Protein AF-A0A9C8TXJ1-F1 (afdb_monomer)

Secondary structure (DSSP, 8-state):
------------------------SSPPP---TTSSPPPHHHHHHHHHHHHHHHHH-S-HHHHHHHHHHHHHHHTS---HHHHHHHHHHHHHHHHHHHTTPPSSTTHHHHHHHHHHHHHT---GGGHHHHHHHTT-SSHHHHHHHHHHHHHHHHHHHHT-HHHHHHHHHHHHHHHHH---HHHHHHHHHHH------TTTS-HHHHHHHHHHHHHHHHHHHHHHHHHHHTT-HHHHHHHHHHHHHHHHHHGGGTTSGGGTHHHHHHHHHHHHHHHHHHHHSPTTSHHHHHHHHHHHHHHHHHHHHH-----HHHHHHH-TT--HHHHHHHHHHHHHHHHHHTGGGTPPPP----------PPS--PPPPPP---

Nearest PDB structures (foldseek):
  7q2y-assembly1_D  TM=3.704E-01  e=3.313E-01  Saccharomyces cerevisiae S288C
  6sb2-assembly1_B  TM=3.592E-01  e=6.735E-01  Homo sapiens
  6w2v-assembly2_B  TM=2.792E-01  e=7.633E-01  synthetic construct
  6igx-assembly1_B  TM=1.821E-01  e=5.943E-01  Homo sapiens
  8utm-assembly1_E  TM=2.054E-01  e=5.897E+00  synthetic construct

Mean predicted aligned error: 8.97 Å

Structure (mmCIF, N/CA/C/O backbone):
data_AF-A0A9C8TXJ1-F1
#
_entry.id   AF-A0A9C8TXJ1-F1
#
loop_
_atom_site.group_PDB
_atom_site.id
_atom_site.type_symbol
_atom_site.label_atom_id
_atom_site.label_alt_id
_atom_site.label_comp_id
_atom_site.label_asym_id
_atom_site.label_entity_id
_atom_site.label_seq_id
_atom_site.pdbx_PDB_ins_code
_atom_site.Cartn_x
_atom_site.Cartn_y
_atom_site.Cartn_z
_atom_site.occupancy
_atom_site.B_iso_or_equiv
_atom_site.auth_seq_id
_atom_site.auth_comp_id
_atom_site.auth_asym_id
_atom_site.auth_atom_id
_atom_site.pdbx_PDB_model_num
ATOM 1 N N . MET A 1 1 ? 34.617 59.957 -58.286 1.00 38.59 1 MET A N 1
ATOM 2 C CA . MET A 1 1 ? 34.191 58.836 -59.154 1.00 38.59 1 MET A CA 1
ATOM 3 C C . MET A 1 1 ? 34.442 57.534 -58.404 1.00 38.59 1 MET A C 1
ATOM 5 O O . MET A 1 1 ? 35.582 57.296 -58.053 1.00 38.59 1 MET A O 1
ATOM 9 N N . ALA A 1 2 ? 33.367 56.845 -57.990 1.00 40.44 2 ALA A N 1
ATOM 10 C CA . ALA A 1 2 ? 33.041 55.450 -58.362 1.00 40.44 2 ALA A CA 1
ATOM 11 C C . ALA A 1 2 ? 33.911 54.383 -57.648 1.00 40.44 2 ALA A C 1
ATOM 13 O O . ALA A 1 2 ? 35.120 54.427 -57.767 1.00 40.44 2 ALA A O 1
ATOM 14 N N . ARG A 1 3 ? 33.422 53.376 -56.912 1.00 33.91 3 ARG A N 1
ATOM 15 C CA . ARG A 1 3 ? 32.093 52.791 -56.652 1.00 33.91 3 ARG A CA 1
ATOM 16 C C . ARG A 1 3 ? 32.138 52.124 -55.267 1.00 33.91 3 ARG A C 1
ATOM 18 O O . ARG A 1 3 ? 33.141 51.511 -54.917 1.00 33.91 3 ARG A O 1
ATOM 25 N N . ALA A 1 4 ? 31.038 52.203 -54.524 1.00 38.25 4 ALA A N 1
ATOM 26 C CA . ALA A 1 4 ? 30.798 51.398 -53.332 1.00 38.25 4 ALA A CA 1
ATOM 27 C C . ALA A 1 4 ? 30.394 49.970 -53.742 1.00 38.25 4 ALA A C 1
ATOM 29 O O . ALA A 1 4 ? 29.454 49.801 -54.521 1.00 38.25 4 ALA A O 1
ATOM 30 N N . HIS A 1 5 ? 31.078 48.953 -53.213 1.00 37.38 5 HIS A N 1
ATOM 31 C CA . HIS A 1 5 ? 30.615 47.567 -53.261 1.00 37.38 5 HIS A CA 1
ATOM 32 C C . HIS A 1 5 ? 29.852 47.251 -51.972 1.00 37.38 5 HIS A C 1
ATOM 34 O O . HIS A 1 5 ? 30.421 47.157 -50.891 1.00 37.38 5 HIS A O 1
ATOM 40 N N . SER A 1 6 ? 28.536 47.129 -52.127 1.00 36.78 6 SER A N 1
ATOM 41 C CA . SER A 1 6 ? 27.597 46.585 -51.153 1.00 36.78 6 SER A CA 1
ATOM 42 C C . SER A 1 6 ? 27.658 45.058 -51.219 1.00 36.78 6 SER A C 1
ATOM 44 O O . SER A 1 6 ? 27.203 44.457 -52.193 1.00 36.78 6 SER A O 1
ATOM 46 N N . THR A 1 7 ? 28.238 44.427 -50.203 1.00 40.31 7 THR A N 1
ATOM 47 C CA . THR A 1 7 ? 28.126 42.986 -49.951 1.00 40.3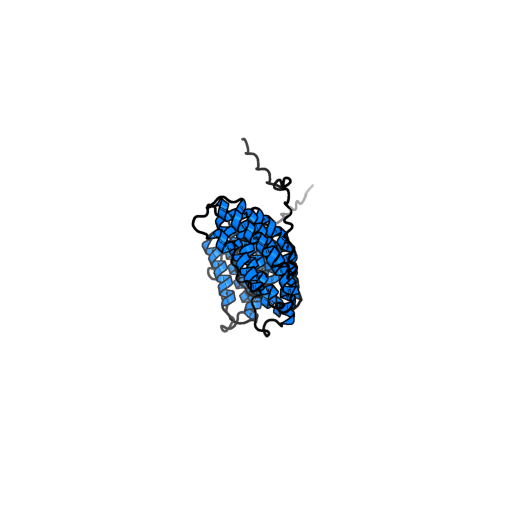1 7 THR A CA 1
ATOM 48 C C . THR A 1 7 ? 27.032 42.771 -48.913 1.00 40.31 7 THR A C 1
ATOM 50 O O . THR A 1 7 ? 27.219 42.973 -47.716 1.00 40.31 7 THR A O 1
ATOM 53 N N . ARG A 1 8 ? 25.848 42.380 -49.392 1.00 39.50 8 ARG A N 1
ATOM 54 C CA . ARG A 1 8 ? 24.747 41.892 -48.558 1.00 39.50 8 ARG A CA 1
ATOM 55 C C . ARG A 1 8 ? 25.132 40.522 -47.993 1.00 39.50 8 ARG A C 1
ATOM 57 O O . ARG A 1 8 ? 25.198 39.553 -48.742 1.00 39.50 8 ARG A O 1
ATOM 64 N N . PHE A 1 9 ? 25.357 40.440 -46.684 1.00 37.69 9 PHE A N 1
ATOM 65 C CA . PHE A 1 9 ? 25.333 39.175 -45.951 1.00 37.69 9 PHE A CA 1
ATOM 66 C C . PHE A 1 9 ? 23.873 38.733 -45.812 1.00 37.69 9 PHE A C 1
ATOM 68 O O . PHE A 1 9 ? 23.115 39.299 -45.028 1.00 37.69 9 PHE A O 1
ATOM 75 N N . ALA A 1 10 ? 23.464 37.743 -46.602 1.00 38.22 10 ALA A N 1
ATOM 76 C CA . ALA A 1 10 ? 22.245 36.993 -46.341 1.00 38.22 10 ALA A CA 1
ATOM 77 C C . ALA A 1 10 ? 22.569 35.945 -45.268 1.00 38.22 10 ALA A C 1
ATOM 79 O O . ALA A 1 10 ? 23.280 34.976 -45.531 1.00 38.22 10 ALA A O 1
ATOM 80 N N . ALA A 1 11 ? 22.086 36.169 -44.048 1.00 38.03 11 ALA A N 1
ATOM 81 C CA . ALA A 1 11 ? 22.083 35.161 -43.001 1.00 38.03 11 ALA A CA 1
ATOM 82 C C . ALA A 1 11 ? 21.097 34.055 -43.402 1.00 38.03 11 ALA A C 1
ATOM 84 O O . ALA A 1 11 ? 19.884 34.258 -43.407 1.00 38.03 11 ALA A O 1
ATOM 85 N N . ALA A 1 12 ? 21.626 32.890 -43.773 1.00 37.62 12 ALA A N 1
ATOM 86 C CA . ALA A 1 12 ? 20.838 31.677 -43.898 1.00 37.62 12 ALA A CA 1
ATOM 87 C C . ALA A 1 12 ? 20.406 31.248 -42.489 1.00 37.62 12 ALA A C 1
ATOM 89 O O . ALA A 1 12 ? 21.183 30.666 -41.734 1.00 37.62 12 ALA A O 1
ATOM 90 N N . VAL A 1 13 ? 19.168 31.578 -42.122 1.00 36.03 13 VAL A N 1
ATOM 91 C CA . VAL A 1 13 ? 18.486 30.967 -40.982 1.00 36.03 13 VAL A CA 1
ATOM 92 C C . VAL A 1 13 ? 18.267 29.504 -41.347 1.00 36.03 13 VAL A C 1
ATOM 94 O O . VAL A 1 13 ? 17.389 29.169 -42.141 1.00 36.03 13 VAL A O 1
ATOM 97 N N . LEU A 1 14 ? 19.118 28.634 -40.807 1.00 31.28 14 LEU A N 1
ATOM 98 C CA . LEU A 1 14 ? 18.932 27.194 -40.867 1.00 31.28 14 LEU A CA 1
ATOM 99 C C . LEU A 1 14 ? 17.756 26.854 -39.944 1.00 31.28 14 LEU A C 1
ATOM 101 O O . LEU A 1 14 ? 17.918 26.652 -38.742 1.00 31.28 14 LEU A O 1
ATOM 105 N N . VAL A 1 15 ? 16.549 26.857 -40.504 1.00 33.50 15 VAL A N 1
ATOM 106 C CA . VAL A 1 15 ? 15.373 26.262 -39.871 1.00 33.50 15 VAL A CA 1
ATOM 107 C C . VAL A 1 15 ? 15.656 24.766 -39.775 1.00 33.50 15 VAL A C 1
ATOM 109 O O . VAL A 1 15 ? 15.570 24.041 -40.765 1.00 33.50 15 VAL A O 1
ATOM 112 N N . VAL A 1 16 ? 16.048 24.307 -38.586 1.00 36.41 16 VAL A N 1
ATOM 113 C CA . VAL A 1 16 ? 16.034 22.886 -38.244 1.00 36.41 16 VAL A CA 1
ATOM 114 C C . VAL A 1 16 ? 14.566 22.480 -38.227 1.00 36.41 16 VAL A C 1
ATOM 116 O O . VAL A 1 16 ? 13.859 22.673 -37.241 1.00 36.41 16 VAL A O 1
ATOM 119 N N . PHE A 1 17 ? 14.088 21.979 -39.365 1.00 32.91 17 PHE A N 1
ATOM 120 C CA . PHE A 1 17 ? 12.844 21.234 -39.431 1.00 32.91 17 PHE A CA 1
ATOM 121 C C . PHE A 1 17 ? 12.967 20.074 -38.444 1.00 32.91 17 PHE A C 1
ATOM 123 O O . PHE A 1 17 ? 13.768 19.159 -38.641 1.00 32.91 17 PHE A O 1
ATOM 130 N N . VAL A 1 18 ? 12.180 20.127 -37.370 1.00 38.91 18 VAL A N 1
ATOM 131 C CA . VAL A 1 18 ? 11.836 18.943 -36.590 1.00 38.91 18 VAL A CA 1
ATOM 132 C C . VAL A 1 18 ? 11.174 18.000 -37.583 1.00 38.91 18 VAL A C 1
ATOM 134 O O . VAL A 1 18 ? 10.059 18.247 -38.041 1.00 38.91 18 VAL A O 1
ATOM 137 N N . ALA A 1 19 ? 11.912 16.975 -38.004 1.00 36.53 19 ALA A N 1
ATOM 138 C CA . ALA A 1 19 ? 11.355 15.898 -38.789 1.00 36.53 19 ALA A CA 1
ATOM 139 C C . ALA A 1 19 ? 10.228 15.290 -37.954 1.00 36.53 19 ALA A C 1
ATOM 141 O O . ALA A 1 19 ? 10.477 14.640 -36.940 1.00 36.53 19 ALA A O 1
ATOM 142 N N . VAL A 1 20 ? 8.987 15.538 -38.371 1.00 39.41 20 VAL A N 1
ATOM 143 C CA . VAL A 1 20 ? 7.859 14.679 -38.032 1.00 39.41 20 VAL A CA 1
ATOM 144 C C . VAL A 1 20 ? 8.242 13.323 -38.607 1.00 39.41 20 VAL A C 1
ATOM 146 O O . VAL A 1 20 ? 8.156 13.100 -39.814 1.00 39.41 20 VAL A O 1
ATOM 149 N N . THR A 1 21 ? 8.810 12.463 -37.767 1.00 45.12 21 THR A N 1
ATOM 150 C CA . THR A 1 21 ? 9.130 11.093 -38.131 1.00 45.12 21 THR A CA 1
ATOM 151 C C . THR A 1 21 ? 7.813 10.435 -38.495 1.00 45.12 21 THR A C 1
ATOM 153 O O . THR A 1 21 ? 6.957 10.202 -37.643 1.00 45.12 21 THR A O 1
ATOM 156 N N . ALA A 1 22 ? 7.628 10.184 -39.792 1.00 44.03 22 ALA A N 1
ATOM 157 C CA . ALA A 1 22 ? 6.629 9.243 -40.250 1.00 44.03 22 ALA A CA 1
ATOM 158 C C . ALA A 1 22 ? 6.857 7.961 -39.450 1.00 44.03 22 ALA A C 1
ATOM 160 O O . ALA A 1 22 ? 7.942 7.374 -39.485 1.00 44.03 22 ALA A O 1
ATOM 161 N N . TRP A 1 23 ? 5.864 7.618 -38.643 1.00 53.09 23 TRP A N 1
ATOM 162 C CA . TRP A 1 23 ? 5.842 6.410 -37.849 1.00 53.09 23 TRP A CA 1
ATOM 163 C C . TRP A 1 23 ? 6.168 5.240 -38.771 1.00 53.09 23 TRP A C 1
ATOM 165 O O . TRP A 1 23 ? 5.495 5.057 -39.783 1.00 53.09 23 TRP A O 1
ATOM 175 N N . ALA A 1 24 ? 7.213 4.467 -38.470 1.00 59.03 24 ALA A N 1
ATOM 176 C CA . ALA A 1 24 ? 7.336 3.169 -39.113 1.00 59.03 24 ALA A CA 1
ATOM 177 C C . ALA A 1 24 ? 6.053 2.396 -38.770 1.00 59.03 24 ALA A C 1
ATOM 179 O O . ALA A 1 24 ? 5.736 2.263 -37.592 1.00 59.03 24 ALA A O 1
ATOM 180 N N . ASP A 1 25 ? 5.315 1.901 -39.768 1.00 72.81 25 ASP A N 1
ATOM 181 C CA . ASP A 1 25 ? 4.033 1.203 -39.548 1.00 72.81 25 ASP A CA 1
ATOM 182 C C . ASP A 1 25 ? 4.166 -0.037 -38.643 1.00 72.81 25 ASP A C 1
ATOM 184 O O . ASP A 1 25 ? 3.171 -0.609 -38.193 1.00 72.81 25 ASP A O 1
ATOM 188 N N . GLN A 1 26 ? 5.400 -0.484 -38.381 1.00 80.94 26 GLN A N 1
ATOM 189 C CA . GLN A 1 26 ? 5.700 -1.627 -37.535 1.00 80.94 26 GLN A CA 1
ATOM 190 C C . GLN A 1 26 ? 6.798 -1.304 -36.514 1.00 80.94 26 GLN A C 1
ATOM 192 O O . GLN A 1 26 ? 7.815 -0.698 -36.865 1.00 80.94 26 GLN A O 1
ATOM 197 N N . PRO A 1 27 ? 6.642 -1.768 -35.262 1.00 85.81 27 PRO A N 1
ATOM 198 C CA . PRO A 1 27 ? 7.655 -1.592 -34.233 1.00 85.81 27 PRO A CA 1
ATOM 199 C C . PRO A 1 27 ? 8.931 -2.396 -34.572 1.00 85.81 27 PRO A C 1
ATOM 201 O O . PRO A 1 27 ? 8.815 -3.521 -35.074 1.00 85.81 27 PRO A O 1
ATOM 204 N N . PRO A 1 28 ? 10.142 -1.893 -34.247 1.00 87.56 28 PRO A N 1
ATOM 205 C CA . PRO A 1 28 ? 11.407 -2.604 -34.477 1.00 87.56 28 PRO A CA 1
ATOM 206 C C . PRO A 1 28 ? 11.379 -4.024 -33.907 1.00 87.56 28 PRO A C 1
ATOM 208 O O . PRO A 1 28 ? 10.804 -4.233 -32.844 1.00 87.56 28 PRO A O 1
ATOM 211 N N . LYS A 1 29 ? 11.968 -5.022 -34.572 1.00 86.94 29 LYS A N 1
ATOM 212 C CA . LYS A 1 29 ? 11.935 -6.404 -34.061 1.00 86.94 29 LYS A CA 1
ATOM 213 C C . LYS A 1 29 ? 12.680 -6.512 -32.728 1.00 86.94 29 LYS A C 1
ATOM 215 O O . LYS A 1 29 ? 13.806 -6.047 -32.606 1.00 86.94 29 LYS A O 1
ATOM 220 N N . LEU A 1 30 ? 12.064 -7.184 -31.758 1.00 84.88 30 LEU A N 1
ATOM 221 C CA . LEU A 1 30 ? 12.679 -7.511 -30.473 1.00 84.88 30 LEU A CA 1
ATOM 222 C C . LEU A 1 30 ? 13.301 -8.916 -30.544 1.00 84.88 30 LEU A C 1
ATOM 224 O O . LEU A 1 30 ? 12.815 -9.853 -29.921 1.00 84.88 30 LEU A O 1
ATOM 228 N N . ALA A 1 31 ? 14.320 -9.077 -31.389 1.00 81.31 31 ALA A N 1
ATOM 229 C CA . ALA A 1 31 ? 15.032 -10.339 -31.582 1.00 81.31 31 ALA A CA 1
ATOM 230 C C . ALA A 1 31 ? 16.500 -10.074 -31.934 1.00 81.31 31 ALA A C 1
ATOM 232 O O . ALA A 1 31 ? 16.798 -9.107 -32.637 1.00 81.31 31 ALA A O 1
ATOM 233 N N . GLY A 1 32 ? 17.400 -10.937 -31.462 1.00 73.25 32 GLY A N 1
ATOM 234 C CA . GLY A 1 32 ? 18.804 -10.933 -31.866 1.00 73.25 32 GLY A CA 1
ATOM 235 C C . GLY A 1 32 ? 19.009 -11.442 -33.305 1.00 73.25 32 GLY A C 1
ATOM 236 O O . GLY A 1 32 ? 18.077 -12.001 -33.894 1.00 73.25 32 GLY A O 1
ATOM 237 N N . PRO A 1 33 ? 20.225 -11.293 -33.870 1.00 57.56 33 PRO A N 1
ATOM 238 C CA . PRO A 1 33 ? 20.549 -11.648 -35.261 1.00 57.56 33 PRO A CA 1
ATOM 239 C C . PRO A 1 33 ? 20.158 -13.078 -35.672 1.00 57.56 33 PRO A C 1
ATOM 241 O O . PRO A 1 33 ? 19.737 -13.285 -36.806 1.00 57.56 33 PRO A O 1
ATOM 244 N N . ASP A 1 34 ? 20.197 -14.024 -34.727 1.00 70.75 34 ASP A N 1
ATOM 245 C CA . ASP A 1 34 ? 19.881 -15.446 -34.943 1.00 70.75 34 ASP A CA 1
ATOM 246 C C . ASP A 1 34 ? 18.574 -15.894 -34.255 1.00 70.75 34 ASP A C 1
ATOM 248 O O . ASP A 1 34 ? 18.355 -17.079 -34.013 1.00 70.75 34 ASP A O 1
ATOM 252 N N . GLY A 1 35 ? 17.706 -14.951 -33.869 1.00 71.50 35 GLY A N 1
ATOM 253 C CA . GLY A 1 35 ? 16.511 -15.236 -33.059 1.00 71.50 35 GLY A CA 1
ATOM 254 C C . GLY A 1 35 ? 16.787 -15.406 -31.558 1.00 71.50 35 GLY A C 1
ATOM 255 O O . GLY A 1 35 ? 15.881 -15.771 -30.812 1.00 71.50 35 GLY A O 1
ATOM 256 N N . GLY A 1 36 ? 18.019 -15.130 -31.115 1.00 80.81 36 GLY A N 1
ATOM 257 C CA . GLY A 1 36 ? 18.409 -15.073 -29.703 1.00 80.81 36 GLY A CA 1
ATOM 258 C C . GLY A 1 36 ? 17.943 -13.799 -28.985 1.00 80.81 36 GLY A C 1
ATOM 259 O O . GLY A 1 36 ? 17.156 -13.016 -29.525 1.00 80.81 36 GLY A O 1
ATOM 260 N N . LEU A 1 37 ? 18.451 -13.575 -27.767 1.00 86.00 37 LEU A N 1
ATOM 261 C CA . LEU A 1 37 ? 18.150 -12.365 -26.995 1.00 86.00 37 LEU A CA 1
ATOM 262 C C . LEU A 1 37 ? 18.557 -11.102 -27.782 1.00 86.00 37 LEU A C 1
ATOM 264 O O . LEU A 1 37 ? 19.632 -11.082 -28.389 1.00 86.00 37 LEU A O 1
ATOM 268 N N . PRO A 1 38 ? 17.709 -10.058 -27.806 1.00 89.75 38 PRO A N 1
ATOM 269 C CA . PRO A 1 38 ? 18.040 -8.801 -28.463 1.00 89.75 38 PRO A CA 1
ATOM 270 C C . PRO A 1 38 ? 19.199 -8.112 -27.741 1.00 89.75 38 PRO A C 1
ATOM 272 O O . PRO A 1 38 ? 19.308 -8.173 -26.516 1.00 89.75 38 PRO A O 1
ATOM 275 N N . ASP A 1 39 ? 20.039 -7.410 -28.498 1.00 91.31 39 ASP A N 1
ATOM 276 C CA . ASP A 1 39 ? 21.032 -6.532 -27.891 1.00 91.31 39 ASP A CA 1
ATOM 277 C C . ASP A 1 39 ? 20.371 -5.294 -27.254 1.00 91.31 39 ASP A C 1
ATOM 279 O O . ASP A 1 39 ? 19.201 -4.960 -27.485 1.00 91.31 39 ASP A O 1
ATOM 283 N N . ARG A 1 40 ? 21.145 -4.581 -26.434 1.00 91.94 40 ARG A N 1
ATOM 284 C CA . ARG A 1 40 ? 20.674 -3.390 -25.716 1.00 91.94 40 ARG A CA 1
ATOM 285 C C . ARG A 1 40 ? 20.162 -2.288 -26.655 1.00 91.94 40 ARG A C 1
ATOM 287 O O . ARG A 1 40 ? 19.258 -1.545 -26.273 1.00 91.94 40 ARG A O 1
ATOM 294 N N . LEU A 1 41 ? 20.714 -2.171 -27.866 1.00 91.62 41 LEU A N 1
ATOM 295 C CA . LEU A 1 41 ? 20.300 -1.159 -28.839 1.00 91.62 41 LEU A CA 1
ATOM 296 C C . LEU A 1 41 ? 18.914 -1.486 -29.408 1.00 91.62 41 LEU A C 1
ATOM 298 O O . LEU A 1 41 ? 18.064 -0.599 -29.476 1.00 91.62 41 LEU A O 1
ATOM 302 N N . ALA A 1 42 ? 18.658 -2.748 -29.751 1.00 92.19 42 ALA A N 1
ATOM 303 C CA . ALA A 1 42 ? 17.351 -3.216 -30.197 1.00 92.19 42 ALA A CA 1
ATOM 304 C C . ALA A 1 42 ? 16.285 -3.023 -29.106 1.00 92.19 42 ALA A C 1
ATOM 306 O O . ALA A 1 42 ? 15.185 -2.543 -29.393 1.00 92.19 42 ALA A O 1
ATOM 307 N N . ILE A 1 43 ? 16.627 -3.307 -27.841 1.00 94.88 43 ILE A N 1
ATOM 308 C CA . ILE A 1 43 ? 15.763 -3.015 -26.686 1.00 94.88 43 ILE A CA 1
ATOM 309 C C . ILE A 1 43 ? 15.444 -1.517 -26.620 1.00 94.88 43 ILE A C 1
ATOM 311 O O . ILE A 1 43 ? 14.277 -1.132 -26.539 1.00 94.88 43 ILE A O 1
ATOM 315 N N . GLN A 1 44 ? 16.465 -0.661 -26.696 1.00 95.62 44 GLN A N 1
ATOM 316 C CA . GLN A 1 44 ? 16.295 0.788 -26.623 1.00 95.62 44 GLN A CA 1
ATOM 317 C C . GLN A 1 44 ? 15.405 1.322 -27.754 1.00 95.62 44 GLN A C 1
ATOM 319 O O . GLN A 1 44 ? 14.473 2.074 -27.484 1.00 95.62 44 GLN A O 1
ATOM 324 N N . GLN A 1 45 ? 15.646 0.909 -29.000 1.00 94.38 45 GLN A N 1
ATOM 325 C CA . GLN A 1 45 ? 14.838 1.313 -30.156 1.00 94.38 45 GLN A CA 1
ATOM 326 C C . GLN A 1 45 ? 13.377 0.882 -30.007 1.00 94.38 45 GLN A C 1
ATOM 328 O O . GLN A 1 45 ? 12.466 1.656 -30.306 1.00 94.38 45 GLN A O 1
ATOM 333 N N . ARG A 1 46 ? 13.145 -0.338 -29.507 1.00 94.88 46 ARG A N 1
ATOM 334 C CA . ARG A 1 46 ? 11.802 -0.859 -29.241 1.00 94.88 46 ARG A CA 1
ATOM 335 C C . ARG A 1 46 ? 11.075 -0.043 -28.170 1.00 94.88 46 ARG A C 1
ATOM 337 O O . ARG A 1 46 ? 9.910 0.299 -28.355 1.00 94.88 46 ARG A O 1
ATOM 344 N N . ILE A 1 47 ? 11.757 0.279 -27.071 1.00 96.81 47 ILE A N 1
ATOM 345 C CA . ILE A 1 47 ? 11.212 1.108 -25.989 1.00 96.81 47 ILE A CA 1
ATOM 346 C C . ILE A 1 47 ? 10.884 2.511 -26.506 1.00 96.81 47 ILE A C 1
ATOM 348 O O . ILE A 1 47 ? 9.784 3.000 -26.263 1.00 96.81 47 ILE A O 1
ATOM 352 N N . THR A 1 48 ? 11.804 3.141 -27.246 1.00 95.62 48 THR A N 1
ATOM 353 C CA . THR A 1 48 ? 11.593 4.471 -27.835 1.00 95.62 48 THR A CA 1
ATOM 354 C C . THR A 1 48 ? 10.370 4.487 -28.742 1.00 95.62 48 THR A C 1
ATOM 356 O O . THR A 1 48 ? 9.515 5.340 -28.553 1.00 95.62 48 THR A O 1
ATOM 359 N N . TYR A 1 49 ? 10.215 3.499 -29.629 1.00 95.00 49 TYR A N 1
ATOM 360 C CA . TYR A 1 49 ? 9.043 3.405 -30.503 1.00 95.00 49 TYR A CA 1
ATOM 361 C C . TYR A 1 49 ? 7.720 3.448 -29.719 1.00 95.00 49 TYR A C 1
ATOM 363 O O . TYR A 1 49 ? 6.816 4.218 -30.042 1.00 95.00 49 TYR A O 1
ATOM 371 N N . TRP A 1 50 ? 7.590 2.637 -28.663 1.00 96.38 50 TRP A N 1
ATOM 372 C CA . TRP A 1 50 ? 6.352 2.613 -27.882 1.00 96.38 50 TRP A CA 1
ATOM 373 C C . TRP A 1 50 ? 6.174 3.844 -26.998 1.00 96.38 50 TRP A C 1
ATOM 375 O O . TRP A 1 50 ? 5.042 4.270 -26.778 1.00 96.38 50 TRP A O 1
ATOM 385 N N . LEU A 1 51 ? 7.254 4.433 -26.487 1.00 95.44 51 LEU A N 1
ATOM 386 C CA . LEU A 1 51 ? 7.158 5.669 -25.712 1.00 95.44 51 LEU A CA 1
ATOM 387 C C . LEU A 1 51 ? 6.796 6.867 -26.584 1.00 95.44 51 LEU A C 1
ATOM 389 O O . LEU A 1 51 ? 5.989 7.683 -26.150 1.00 95.44 51 LEU A O 1
ATOM 393 N N . ASP A 1 52 ? 7.283 6.928 -27.821 1.00 93.25 52 ASP A N 1
ATOM 394 C CA . ASP A 1 52 ? 6.849 7.932 -28.792 1.00 93.25 52 ASP A CA 1
ATOM 395 C C . ASP A 1 52 ? 5.344 7.781 -29.081 1.00 93.25 52 ASP A C 1
ATOM 397 O O . ASP A 1 52 ? 4.637 8.780 -29.209 1.00 93.25 52 ASP A O 1
ATOM 401 N N . ALA A 1 53 ? 4.818 6.547 -29.081 1.00 92.69 53 ALA A N 1
ATOM 402 C CA . ALA A 1 53 ? 3.388 6.267 -29.316 1.00 92.69 53 ALA A CA 1
ATOM 403 C C . ALA A 1 53 ? 2.556 6.759 -28.154 1.00 92.69 53 ALA A C 1
ATOM 405 O O . ALA A 1 53 ? 1.510 7.384 -28.306 1.00 92.69 53 ALA A O 1
ATOM 406 N N . LEU A 1 54 ? 3.058 6.479 -26.962 1.00 93.94 54 LEU A N 1
ATOM 407 C CA . LEU A 1 54 ? 2.444 6.900 -25.729 1.00 93.94 54 LEU A CA 1
ATOM 408 C C . LEU A 1 54 ? 2.460 8.433 -25.614 1.00 93.94 54 LEU A C 1
ATOM 410 O O . LEU A 1 54 ? 1.464 9.010 -25.188 1.00 93.94 54 LEU A O 1
ATOM 414 N N . ALA A 1 55 ? 3.548 9.096 -26.009 1.00 92.38 55 ALA A N 1
ATOM 415 C CA . ALA A 1 55 ? 3.720 10.540 -25.882 1.00 92.38 55 ALA A CA 1
ATOM 416 C C . ALA A 1 55 ? 3.002 11.355 -26.970 1.00 92.38 55 ALA A C 1
ATOM 418 O O . ALA A 1 55 ? 2.514 12.448 -26.675 1.00 92.38 55 ALA A O 1
ATOM 419 N N . GLY A 1 56 ? 2.970 10.855 -28.207 1.00 89.38 56 GLY A N 1
ATOM 420 C CA . GLY A 1 56 ? 2.560 11.616 -29.387 1.00 89.38 56 GLY A CA 1
ATOM 421 C C . GLY A 1 56 ? 1.151 11.331 -29.899 1.00 89.38 56 GLY A C 1
ATOM 422 O O . GLY A 1 56 ? 0.585 12.191 -30.565 1.00 89.38 56 GLY A O 1
ATOM 423 N N . ASP A 1 57 ? 0.565 10.170 -29.594 1.00 91.12 57 ASP A N 1
ATOM 424 C CA . ASP A 1 57 ? -0.720 9.792 -30.190 1.00 91.12 57 ASP A CA 1
ATOM 425 C C . ASP A 1 57 ? -1.906 10.544 -29.559 1.00 91.12 57 ASP A C 1
ATOM 427 O O . ASP A 1 57 ? -1.912 10.865 -28.364 1.00 91.12 57 ASP A O 1
ATOM 431 N N . GLU A 1 58 ? -2.913 10.841 -30.377 1.00 91.69 58 GLU A N 1
ATOM 432 C CA . GLU A 1 58 ? -4.148 11.531 -29.987 1.00 91.69 58 GLU A CA 1
ATOM 433 C C . GLU A 1 58 ? -5.266 10.539 -29.619 1.00 91.69 58 GLU A C 1
ATOM 435 O O . GLU A 1 58 ? -6.214 10.895 -28.921 1.00 91.69 58 GLU A O 1
ATOM 440 N N . ASP A 1 59 ? -5.152 9.267 -30.021 1.00 93.12 59 ASP A N 1
ATOM 441 C CA . ASP A 1 59 ? -6.107 8.221 -29.660 1.00 93.12 59 ASP A CA 1
ATOM 442 C C . ASP A 1 59 ? -5.707 7.538 -28.340 1.00 93.12 59 ASP A C 1
ATOM 444 O O . ASP A 1 59 ? -4.715 6.804 -28.246 1.00 93.12 59 ASP A O 1
ATOM 448 N N . ILE A 1 60 ? -6.551 7.691 -27.313 1.00 94.56 60 ILE A N 1
ATOM 449 C CA . ILE A 1 60 ? -6.408 7.029 -26.004 1.00 94.56 60 ILE A CA 1
ATOM 450 C C . ILE A 1 60 ? -6.229 5.509 -26.147 1.00 94.56 60 ILE A C 1
ATOM 452 O O . ILE A 1 60 ? -5.511 4.891 -25.350 1.00 94.56 60 ILE A O 1
ATOM 456 N N . ARG A 1 61 ? -6.847 4.875 -27.153 1.00 95.62 61 ARG A N 1
ATOM 457 C CA . ARG A 1 61 ? -6.700 3.434 -27.404 1.00 95.62 61 ARG A CA 1
ATOM 458 C C . ARG A 1 61 ? -5.270 3.081 -27.790 1.00 95.62 61 ARG A C 1
ATOM 460 O O . ARG A 1 61 ? -4.754 2.083 -27.291 1.00 95.62 61 ARG A O 1
ATOM 467 N N . LYS A 1 62 ? -4.615 3.906 -28.607 1.00 94.56 62 LYS A N 1
ATOM 468 C CA . LYS A 1 62 ? -3.225 3.698 -29.020 1.00 94.56 62 LYS A CA 1
ATOM 469 C C . LYS A 1 62 ? -2.240 4.000 -27.893 1.00 94.56 62 LYS A C 1
ATOM 471 O O . LYS A 1 62 ? -1.338 3.197 -27.675 1.00 94.56 62 LYS A O 1
ATOM 476 N N . ILE A 1 63 ? -2.485 5.037 -27.085 1.00 95.50 63 ILE A N 1
ATOM 477 C CA . ILE A 1 63 ? -1.722 5.292 -25.843 1.00 95.50 63 ILE A CA 1
ATOM 478 C C . ILE A 1 63 ? -1.799 4.067 -24.909 1.00 95.50 63 ILE A C 1
ATOM 480 O O . ILE A 1 63 ? -0.799 3.597 -24.360 1.00 95.50 63 ILE A O 1
ATOM 484 N N . THR A 1 64 ? -3.003 3.513 -24.749 1.00 96.19 64 THR A N 1
ATOM 485 C CA . THR A 1 64 ? -3.252 2.329 -23.914 1.00 96.19 64 THR A CA 1
ATOM 486 C C . THR A 1 64 ? -2.568 1.079 -24.473 1.00 96.19 64 THR A C 1
ATOM 488 O O . THR A 1 64 ? -2.043 0.269 -23.702 1.00 96.19 64 THR A O 1
ATOM 491 N N . GLU A 1 65 ? -2.576 0.903 -25.795 1.00 96.50 65 GLU A N 1
ATOM 492 C CA . GLU A 1 65 ? -1.904 -0.206 -26.472 1.00 96.50 65 GLU A CA 1
ATOM 493 C C . GLU A 1 65 ? -0.385 -0.105 -26.337 1.00 96.50 65 GLU A C 1
ATOM 495 O O . GLU A 1 65 ? 0.249 -1.087 -25.961 1.00 96.50 65 GLU A O 1
ATOM 500 N N . ALA A 1 66 ? 0.194 1.082 -26.521 1.00 97.12 66 ALA A N 1
ATOM 501 C CA . ALA A 1 66 ? 1.622 1.320 -26.337 1.00 97.12 66 ALA A CA 1
ATOM 502 C C . ALA A 1 66 ? 2.097 0.911 -24.934 1.00 97.12 66 ALA A C 1
ATOM 504 O O . ALA A 1 66 ? 3.065 0.164 -24.790 1.00 97.12 66 ALA A O 1
ATOM 505 N N . ARG A 1 67 ? 1.347 1.290 -23.889 1.00 97.69 67 ARG A N 1
ATOM 506 C CA . ARG A 1 67 ? 1.590 0.807 -22.520 1.00 97.69 67 ARG A CA 1
ATOM 507 C C . ARG A 1 67 ? 1.547 -0.720 -22.433 1.00 97.69 67 ARG A C 1
ATOM 509 O O . ARG A 1 67 ? 2.422 -1.319 -21.813 1.00 97.69 67 ARG A O 1
ATOM 516 N N . ARG A 1 68 ? 0.507 -1.363 -22.985 1.00 98.06 68 ARG A N 1
ATOM 517 C CA . ARG A 1 68 ? 0.387 -2.834 -22.946 1.00 98.06 68 ARG A CA 1
ATOM 518 C C . ARG A 1 68 ? 1.572 -3.501 -23.635 1.00 98.06 68 ARG A C 1
ATOM 520 O O . ARG A 1 68 ? 2.052 -4.511 -23.135 1.00 98.06 68 ARG A O 1
ATOM 527 N N . ARG A 1 69 ? 2.051 -2.928 -24.738 1.00 97.31 69 ARG A N 1
ATOM 528 C CA . ARG A 1 69 ? 3.196 -3.438 -25.492 1.00 97.31 69 ARG A CA 1
ATOM 529 C C . ARG A 1 69 ? 4.507 -3.276 -24.742 1.00 97.31 69 ARG A C 1
ATOM 531 O O . ARG A 1 69 ? 5.228 -4.257 -24.666 1.00 97.31 69 ARG A O 1
ATOM 538 N N . LEU A 1 70 ? 4.759 -2.137 -24.094 1.00 97.38 70 LEU A N 1
ATOM 539 C CA . LEU A 1 70 ? 5.919 -1.972 -23.202 1.00 97.38 70 LEU A CA 1
ATOM 540 C C . LEU A 1 70 ? 5.961 -3.052 -22.109 1.00 97.38 70 LEU A C 1
ATOM 542 O O . LEU A 1 70 ? 7.000 -3.657 -21.867 1.00 97.38 70 LEU A O 1
ATOM 546 N N . ILE A 1 71 ? 4.817 -3.332 -21.476 1.00 97.75 71 ILE A N 1
ATOM 547 C CA . ILE A 1 71 ? 4.722 -4.368 -20.435 1.00 97.75 71 ILE A CA 1
ATOM 548 C C . ILE A 1 71 ? 4.896 -5.770 -21.040 1.00 97.75 71 ILE A C 1
ATOM 550 O O . ILE A 1 71 ? 5.600 -6.604 -20.481 1.00 97.75 71 ILE A O 1
ATOM 554 N N . SER A 1 72 ? 4.259 -6.043 -22.179 1.00 96.88 72 SER A N 1
ATOM 555 C CA . SER A 1 72 ? 4.347 -7.346 -22.846 1.00 96.88 72 SER A CA 1
ATOM 556 C C . SER A 1 72 ? 5.753 -7.646 -23.358 1.00 96.88 72 SER A C 1
ATOM 558 O O . SER A 1 72 ? 6.174 -8.795 -23.291 1.00 96.88 72 SER A O 1
ATOM 560 N N . ASP A 1 73 ? 6.457 -6.643 -23.880 1.00 96.38 73 ASP A N 1
ATOM 561 C CA . ASP A 1 73 ? 7.824 -6.771 -24.381 1.00 96.38 73 ASP A CA 1
ATOM 562 C C . ASP A 1 73 ? 8.800 -7.011 -23.207 1.00 96.38 73 ASP A C 1
ATOM 564 O O . ASP A 1 73 ? 9.686 -7.853 -23.325 1.00 96.38 73 ASP A O 1
ATOM 568 N N . TYR A 1 74 ? 8.593 -6.365 -22.048 1.00 96.50 74 TYR A N 1
ATOM 569 C CA . TYR A 1 74 ? 9.340 -6.650 -20.810 1.00 96.50 74 TYR A CA 1
ATOM 570 C C . TYR A 1 74 ? 9.183 -8.109 -20.349 1.00 96.50 74 TYR A C 1
ATOM 572 O O . TYR A 1 74 ? 10.154 -8.748 -19.955 1.00 96.50 74 TYR A O 1
ATOM 580 N N . LEU A 1 75 ? 7.963 -8.649 -20.430 1.00 95.19 75 LEU A N 1
ATOM 581 C CA . LEU A 1 75 ? 7.647 -10.024 -20.030 1.00 95.19 75 LEU A CA 1
ATOM 582 C C . LEU A 1 75 ? 7.959 -11.067 -21.115 1.00 95.19 75 LEU A C 1
ATOM 584 O O . LEU A 1 75 ? 7.706 -12.252 -20.904 1.00 95.19 75 LEU A O 1
ATOM 588 N N . HIS A 1 76 ? 8.451 -10.648 -22.285 1.00 91.44 76 HIS A N 1
ATOM 589 C CA . HIS A 1 76 ? 8.613 -11.540 -23.431 1.00 91.44 76 HIS A CA 1
ATOM 590 C C . HIS A 1 76 ? 9.709 -12.588 -23.213 1.00 91.44 76 HIS A C 1
ATOM 592 O O . HIS A 1 76 ? 9.554 -13.732 -23.638 1.00 91.44 76 HIS A O 1
ATOM 598 N N . PHE A 1 77 ? 10.790 -12.209 -22.526 1.00 87.88 77 PHE A N 1
ATOM 599 C CA . PHE A 1 77 ? 11.886 -13.106 -22.177 1.00 87.88 77 PHE A CA 1
ATOM 600 C C . PHE A 1 77 ? 11.997 -13.262 -20.657 1.00 87.88 77 PHE A C 1
ATOM 602 O O . PHE A 1 77 ? 11.908 -12.291 -19.902 1.00 87.88 77 PHE A O 1
ATOM 609 N N . ASP A 1 78 ? 12.245 -14.493 -20.208 1.00 89.19 78 ASP A N 1
ATOM 610 C CA . ASP A 1 78 ? 12.485 -14.812 -18.792 1.00 89.19 78 ASP A CA 1
ATOM 611 C C . ASP A 1 78 ? 13.961 -14.659 -18.382 1.00 89.19 78 ASP A C 1
ATOM 613 O O . ASP A 1 78 ? 14.394 -15.143 -17.342 1.00 89.19 78 ASP A O 1
ATOM 617 N N . ASP A 1 79 ? 14.756 -13.990 -19.216 1.00 93.81 79 ASP A N 1
ATOM 618 C CA . ASP A 1 79 ? 16.170 -13.757 -18.952 1.00 93.81 79 ASP A CA 1
ATOM 619 C C . ASP A 1 79 ? 16.361 -12.578 -17.969 1.00 93.81 79 ASP A C 1
ATOM 621 O O . ASP A 1 79 ? 15.875 -11.470 -18.237 1.00 93.81 79 ASP A O 1
ATOM 625 N N . PRO A 1 80 ? 17.069 -12.770 -16.835 1.00 92.56 80 PRO A N 1
ATOM 626 C CA . PRO A 1 80 ? 17.254 -11.718 -15.836 1.00 92.56 80 PRO A CA 1
ATOM 627 C C . PRO A 1 80 ? 17.985 -10.478 -16.361 1.00 92.56 80 PRO A C 1
ATOM 629 O O . PRO A 1 80 ? 17.625 -9.359 -15.992 1.00 92.56 80 PRO A O 1
ATOM 632 N N . GLN A 1 81 ? 18.986 -10.656 -17.229 1.00 93.00 81 GLN A N 1
ATOM 633 C CA . GLN A 1 81 ? 19.766 -9.545 -17.777 1.00 93.00 81 GLN A CA 1
ATOM 634 C C . GLN A 1 81 ? 18.917 -8.714 -18.744 1.00 93.00 81 GLN A C 1
ATOM 636 O O . GLN A 1 81 ? 18.892 -7.487 -18.643 1.00 93.00 81 GLN A O 1
ATOM 641 N N . PHE A 1 82 ? 18.155 -9.371 -19.621 1.00 95.38 82 PHE A N 1
ATOM 642 C CA . PHE A 1 82 ? 17.182 -8.718 -20.491 1.00 95.38 82 PHE A CA 1
ATOM 643 C C . PHE A 1 82 ? 16.165 -7.913 -19.677 1.00 95.38 82 PHE A C 1
ATOM 645 O O . PHE A 1 82 ? 15.956 -6.732 -19.960 1.00 95.38 82 PHE A O 1
ATOM 652 N N . ARG A 1 83 ? 15.551 -8.519 -18.649 1.00 96.00 83 ARG A N 1
ATOM 653 C CA . ARG A 1 83 ? 14.568 -7.830 -17.798 1.00 96.00 83 ARG A CA 1
ATOM 654 C C . ARG A 1 83 ? 15.184 -6.614 -17.115 1.00 96.00 83 ARG A C 1
ATOM 656 O O . ARG A 1 83 ? 14.581 -5.541 -17.127 1.00 96.00 83 ARG A O 1
ATOM 663 N N . TYR A 1 84 ? 16.391 -6.757 -16.571 1.00 95.69 84 TYR A N 1
ATOM 664 C CA . TYR A 1 84 ? 17.116 -5.656 -15.948 1.00 95.69 84 TYR A CA 1
ATOM 665 C C . TYR A 1 84 ? 17.360 -4.499 -16.929 1.00 95.69 84 TYR A C 1
ATOM 667 O O . TYR A 1 84 ? 17.042 -3.347 -16.612 1.00 95.69 84 TYR A O 1
ATOM 675 N N . ASP A 1 85 ? 17.880 -4.799 -18.123 1.00 96.25 85 ASP A N 1
ATOM 676 C CA . ASP A 1 85 ? 18.198 -3.803 -19.148 1.00 96.25 85 ASP A CA 1
ATOM 677 C C . ASP A 1 85 ? 16.943 -3.121 -19.695 1.00 96.25 85 ASP A C 1
ATOM 679 O O . ASP A 1 85 ? 16.911 -1.892 -19.807 1.00 96.25 85 ASP A O 1
ATOM 683 N N . TYR A 1 86 ? 15.888 -3.889 -19.973 1.00 98.00 86 TYR A N 1
ATOM 684 C CA . TYR A 1 86 ? 14.610 -3.365 -20.450 1.00 98.00 86 TYR A CA 1
ATOM 685 C C . TYR A 1 86 ? 13.972 -2.429 -19.418 1.00 98.00 86 TYR A C 1
ATOM 687 O O .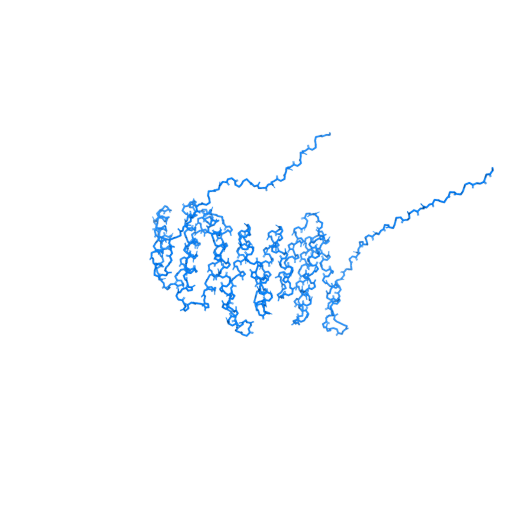 TYR A 1 86 ? 13.541 -1.322 -19.757 1.00 98.00 86 TYR A O 1
ATOM 695 N N . ALA A 1 87 ? 13.950 -2.837 -18.147 1.00 97.88 87 ALA A N 1
ATOM 696 C CA . ALA A 1 87 ? 13.407 -2.038 -17.057 1.00 97.88 87 ALA A CA 1
ATOM 697 C C . ALA A 1 87 ? 14.217 -0.751 -16.825 1.00 97.88 87 ALA A C 1
ATOM 699 O O . ALA A 1 87 ? 13.643 0.335 -16.738 1.00 97.88 87 ALA A O 1
ATOM 700 N N . SER A 1 88 ? 15.551 -0.849 -16.822 1.00 97.69 88 SER A N 1
ATOM 701 C CA . SER A 1 88 ? 16.460 0.294 -16.664 1.00 97.69 88 SER A CA 1
ATOM 702 C C . SER A 1 88 ? 16.292 1.327 -17.786 1.00 97.69 88 SER A C 1
ATOM 704 O O . SER A 1 88 ? 16.151 2.530 -17.530 1.00 97.69 88 SER A O 1
ATOM 706 N N . LEU A 1 89 ? 16.265 0.861 -19.040 1.00 98.00 89 LEU A N 1
ATOM 707 C CA . LEU A 1 89 ? 16.074 1.717 -20.209 1.00 98.00 89 LEU A CA 1
ATOM 708 C C . LEU A 1 89 ? 14.677 2.342 -20.225 1.00 98.00 89 LEU A C 1
ATOM 710 O O . LEU A 1 89 ? 14.554 3.534 -20.507 1.00 98.00 89 LEU A O 1
ATOM 714 N N . THR A 1 90 ? 13.635 1.583 -19.873 1.00 98.06 90 THR A N 1
ATOM 715 C CA . THR A 1 90 ? 12.272 2.125 -19.800 1.00 98.06 90 THR A CA 1
ATOM 716 C C . THR A 1 90 ? 12.168 3.200 -18.728 1.00 98.06 90 THR A C 1
ATOM 718 O O . THR A 1 90 ? 11.643 4.275 -19.006 1.00 98.06 90 THR A O 1
ATOM 721 N N . ALA A 1 91 ? 12.706 2.953 -17.532 1.00 97.31 91 ALA A N 1
ATOM 722 C CA . ALA A 1 91 ? 12.699 3.914 -16.434 1.00 97.31 91 ALA A CA 1
ATOM 723 C C . ALA A 1 91 ? 13.357 5.242 -16.839 1.00 97.31 91 ALA A C 1
ATOM 725 O O . ALA A 1 91 ? 12.769 6.307 -16.657 1.00 97.31 91 ALA A O 1
ATOM 726 N N . THR A 1 92 ? 14.531 5.183 -17.474 1.00 96.81 92 THR A N 1
ATOM 727 C CA . THR A 1 92 ? 15.247 6.384 -17.934 1.00 96.81 92 THR A CA 1
ATOM 728 C C . THR A 1 92 ? 14.459 7.132 -19.013 1.00 96.81 92 THR A C 1
ATOM 730 O O . THR A 1 92 ? 14.312 8.355 -18.951 1.00 96.81 92 THR A O 1
ATOM 733 N N . SER A 1 93 ? 13.912 6.412 -19.993 1.00 96.12 93 SER A N 1
ATOM 734 C CA . SER A 1 93 ? 13.168 7.019 -21.097 1.00 96.12 93 SER A CA 1
ATOM 735 C C . SER A 1 93 ? 11.821 7.606 -20.656 1.00 96.12 93 SER A C 1
ATOM 737 O O . SER A 1 93 ? 11.448 8.677 -21.130 1.00 96.12 93 SER A O 1
ATOM 739 N N . VAL A 1 94 ? 11.117 6.977 -19.709 1.00 94.94 94 VAL A N 1
ATOM 740 C CA . VAL A 1 94 ? 9.872 7.517 -19.132 1.00 94.94 94 VAL A CA 1
ATOM 741 C C . VAL A 1 94 ? 10.132 8.797 -18.343 1.00 94.94 94 VAL A C 1
ATOM 743 O O . VAL A 1 94 ? 9.381 9.760 -18.492 1.00 94.94 94 VAL A O 1
ATOM 746 N N . LEU A 1 95 ? 11.214 8.853 -17.561 1.00 93.06 95 LEU A N 1
ATOM 747 C CA . LEU A 1 95 ? 11.602 10.077 -16.855 1.00 93.06 95 LEU A CA 1
ATOM 748 C C . LEU A 1 95 ? 11.856 11.237 -17.816 1.00 93.06 95 LEU A C 1
ATOM 750 O O . LEU A 1 95 ? 11.361 12.344 -17.602 1.00 93.06 95 LEU A O 1
ATOM 754 N N . LYS A 1 96 ? 12.583 10.970 -18.904 1.00 93.62 96 LYS A N 1
ATOM 755 C CA . LYS A 1 96 ? 12.798 11.958 -19.962 1.00 93.62 96 LYS A CA 1
ATOM 756 C C . LYS A 1 96 ? 11.471 12.398 -20.583 1.00 93.62 96 LYS A C 1
ATOM 758 O O . LYS A 1 96 ? 11.246 13.594 -20.742 1.00 93.62 96 LYS A O 1
ATOM 763 N N . MET A 1 97 ? 10.586 11.447 -20.880 1.00 92.62 97 MET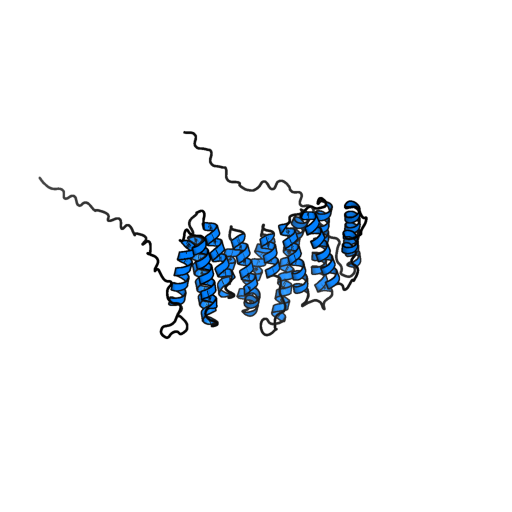 A N 1
ATOM 764 C CA . MET A 1 97 ? 9.279 11.716 -21.473 1.00 92.62 97 MET A CA 1
ATOM 765 C C . MET A 1 97 ? 8.419 12.617 -20.578 1.00 92.62 97 MET A C 1
ATOM 767 O O . MET A 1 97 ? 7.851 13.581 -21.079 1.00 92.62 97 MET A O 1
ATOM 771 N N . PHE A 1 98 ? 8.355 12.380 -19.261 1.00 91.00 98 PHE A N 1
ATOM 772 C CA . PHE A 1 98 ? 7.597 13.241 -18.338 1.00 91.00 98 PHE A CA 1
ATOM 773 C C . PHE A 1 98 ? 8.019 14.714 -18.402 1.00 91.00 98 PHE A C 1
ATOM 775 O O . PHE A 1 98 ? 7.160 15.590 -18.313 1.00 91.00 98 PHE A O 1
ATOM 782 N N . GLY A 1 99 ? 9.311 14.993 -18.606 1.00 85.94 99 GLY A N 1
ATOM 783 C CA . GLY A 1 99 ? 9.822 16.356 -18.780 1.00 85.94 99 GLY A CA 1
ATOM 784 C C . GLY A 1 99 ? 9.520 16.991 -20.144 1.00 85.94 99 GLY A C 1
ATOM 785 O O . GLY A 1 99 ? 9.727 18.188 -20.306 1.00 85.94 99 GLY A O 1
ATOM 786 N N . GLN A 1 100 ? 9.051 16.209 -21.120 1.00 89.19 100 GLN A N 1
ATOM 787 C CA . GLN A 1 100 ? 8.831 16.629 -22.511 1.00 89.19 100 GLN A CA 1
ATOM 788 C C . GLN A 1 100 ? 7.354 16.625 -22.925 1.00 89.19 100 GLN A C 1
ATOM 790 O O . GLN A 1 100 ? 7.026 17.074 -24.021 1.00 89.19 100 GLN A O 1
ATOM 795 N N . LEU A 1 101 ? 6.455 16.106 -22.083 1.00 88.81 101 LEU A N 1
ATOM 796 C CA . LEU A 1 101 ? 5.024 16.126 -22.367 1.00 88.81 101 LEU A CA 1
ATOM 797 C C . LEU A 1 101 ? 4.505 17.568 -22.331 1.00 88.81 101 LEU A C 1
ATOM 799 O O . LEU A 1 101 ? 4.498 18.211 -21.281 1.00 88.81 101 LEU A O 1
ATOM 803 N N . ASN A 1 102 ? 4.034 18.041 -23.485 1.00 80.38 102 ASN A N 1
ATOM 804 C CA . ASN A 1 102 ? 3.377 19.337 -23.614 1.00 80.38 102 ASN A CA 1
ATOM 805 C C . ASN A 1 102 ? 2.095 19.395 -22.772 1.00 80.38 102 ASN A C 1
ATOM 807 O O . ASN A 1 102 ? 1.423 18.379 -22.557 1.00 80.38 102 ASN A O 1
ATOM 811 N N . ASP A 1 103 ? 1.734 20.599 -22.331 1.00 73.31 103 ASP A N 1
ATOM 812 C CA . ASP A 1 103 ? 0.430 20.846 -21.726 1.00 73.31 103 ASP A CA 1
ATOM 813 C C . ASP A 1 103 ? -0.671 20.652 -22.774 1.00 73.31 103 ASP A C 1
ATOM 815 O O . ASP A 1 103 ? -0.674 21.274 -23.833 1.00 73.31 103 ASP A O 1
ATOM 819 N N . GLY A 1 104 ? -1.578 19.719 -22.494 1.00 81.56 104 GLY A N 1
ATOM 820 C CA . GLY A 1 104 ? -2.679 19.344 -23.372 1.00 81.56 104 GLY A CA 1
ATOM 821 C C . GLY A 1 104 ? -3.625 18.371 -22.676 1.00 81.56 104 GLY A C 1
ATOM 822 O O . GLY A 1 104 ? -3.273 17.774 -21.654 1.00 81.56 104 GLY A O 1
ATOM 823 N N . GLU A 1 105 ? -4.819 18.189 -23.239 1.00 86.31 105 GLU A N 1
ATOM 824 C CA . GLU A 1 105 ? -5.910 17.413 -22.624 1.00 86.31 105 GLU A CA 1
ATOM 825 C C . GLU A 1 105 ? -5.502 15.972 -22.272 1.00 86.31 105 GLU A C 1
ATOM 827 O O . GLU A 1 105 ? -5.904 15.424 -21.247 1.00 86.31 105 GLU A O 1
ATOM 832 N N . LEU A 1 106 ? -4.628 15.367 -23.082 1.00 93.25 106 LEU A N 1
ATOM 833 C CA . LEU A 1 106 ? -4.169 13.990 -22.889 1.00 93.25 106 LEU A CA 1
ATOM 834 C C . LEU A 1 106 ? -2.947 13.858 -21.973 1.00 93.25 106 LEU A C 1
ATOM 836 O O . LEU A 1 106 ? -2.546 12.731 -21.677 1.00 93.25 106 LEU A O 1
ATOM 840 N N . ARG A 1 107 ? -2.354 14.956 -21.481 1.00 92.94 107 ARG A N 1
ATOM 841 C CA . ARG A 1 107 ? -1.116 14.915 -20.679 1.00 92.94 107 ARG A CA 1
ATOM 842 C C . ARG A 1 107 ? -1.236 13.962 -19.489 1.00 92.94 107 ARG A C 1
ATOM 844 O O . ARG A 1 107 ? -0.403 13.074 -19.332 1.00 92.94 107 ARG A O 1
ATOM 851 N N . GLN A 1 108 ? -2.304 14.082 -18.700 1.00 93.88 108 GLN A N 1
ATOM 852 C CA . GLN A 1 108 ? -2.514 13.228 -17.524 1.00 93.88 108 GLN A CA 1
ATOM 853 C C . GLN A 1 108 ? -2.714 11.751 -17.893 1.00 93.88 108 GLN A C 1
ATOM 855 O O . GLN A 1 108 ? -2.264 10.864 -17.166 1.00 93.88 108 GLN A O 1
ATOM 860 N N . VAL A 1 109 ? -3.362 11.475 -19.030 1.00 95.31 109 VAL A N 1
ATOM 861 C CA . VAL A 1 109 ? -3.569 10.110 -19.539 1.00 95.31 109 VAL A CA 1
ATOM 862 C C . VAL A 1 109 ? -2.234 9.491 -19.953 1.00 95.31 109 VAL A C 1
ATOM 864 O O . VAL A 1 109 ? -1.974 8.330 -19.633 1.00 95.31 109 VAL A O 1
ATOM 867 N N . ARG A 1 110 ? -1.366 10.257 -20.620 1.00 96.12 110 ARG A N 1
ATOM 868 C CA . ARG A 1 110 ? -0.017 9.826 -21.018 1.00 96.12 110 ARG A CA 1
ATOM 869 C C . ARG A 1 110 ? 0.863 9.585 -19.792 1.00 96.12 110 ARG A C 1
ATOM 871 O O . ARG A 1 110 ? 1.422 8.501 -19.644 1.00 96.12 110 ARG A O 1
ATOM 878 N N . GLU A 1 111 ? 0.890 10.535 -18.858 1.00 95.94 111 GLU A N 1
ATOM 879 C CA . GLU A 1 111 ? 1.604 10.405 -17.582 1.00 95.94 111 GLU A CA 1
ATOM 880 C C . GLU A 1 111 ? 1.190 9.128 -16.832 1.00 95.94 111 GLU A C 1
ATOM 882 O O . GLU A 1 111 ? 2.037 8.329 -16.431 1.00 95.94 111 GLU A O 1
ATOM 887 N N . LEU A 1 112 ? -0.120 8.886 -16.707 1.00 97.00 112 LEU A N 1
ATOM 888 C CA . LEU A 1 112 ? -0.658 7.696 -16.054 1.00 97.00 112 LEU A CA 1
ATOM 889 C C . LEU A 1 112 ? -0.275 6.401 -16.781 1.00 97.00 112 LEU A C 1
ATOM 891 O O . LEU A 1 112 ? 0.101 5.422 -16.139 1.00 97.00 112 LEU A O 1
ATOM 895 N N . ASN A 1 113 ? -0.371 6.354 -18.110 1.00 98.06 113 ASN A N 1
ATOM 896 C CA . ASN A 1 113 ? -0.051 5.137 -18.857 1.00 98.06 113 ASN A CA 1
ATOM 897 C C . ASN A 1 113 ? 1.436 4.778 -18.765 1.00 98.06 113 ASN A C 1
ATOM 899 O O . ASN A 1 113 ? 1.754 3.604 -18.576 1.00 98.06 113 ASN A O 1
ATOM 903 N N . ALA A 1 114 ? 2.336 5.760 -18.815 1.00 97.50 114 ALA A N 1
ATOM 904 C CA . ALA A 1 114 ? 3.760 5.510 -18.613 1.00 97.50 114 ALA A CA 1
ATOM 905 C C . ALA A 1 114 ? 4.084 5.127 -17.162 1.00 97.50 114 ALA A C 1
ATOM 907 O O . ALA A 1 114 ? 4.849 4.191 -16.937 1.00 97.50 114 ALA A O 1
ATOM 908 N N . ALA A 1 115 ? 3.429 5.759 -16.182 1.00 98.19 115 ALA A N 1
ATOM 909 C CA . ALA A 1 115 ? 3.517 5.368 -14.777 1.00 98.19 115 ALA A CA 1
ATOM 910 C C . ALA A 1 115 ? 3.127 3.894 -14.563 1.00 98.19 115 ALA A C 1
ATOM 912 O O . ALA A 1 115 ? 3.829 3.157 -13.873 1.00 98.19 115 ALA A O 1
ATOM 913 N N . ILE A 1 116 ? 2.040 3.437 -15.195 1.00 98.56 116 ILE A N 1
ATOM 914 C CA . ILE A 1 116 ? 1.631 2.027 -15.146 1.00 98.56 116 ILE A CA 1
ATOM 915 C C . ILE A 1 116 ? 2.694 1.124 -15.780 1.00 98.56 116 ILE A C 1
ATOM 917 O O . ILE A 1 116 ? 2.965 0.061 -15.229 1.00 98.56 116 ILE A O 1
ATOM 921 N N . ALA A 1 117 ? 3.274 1.510 -16.921 1.00 98.19 117 ALA A N 1
ATOM 922 C CA . ALA A 1 117 ? 4.292 0.702 -17.591 1.00 98.19 117 ALA A CA 1
ATOM 923 C C . ALA A 1 117 ? 5.511 0.467 -16.684 1.00 98.19 117 ALA A C 1
ATOM 925 O O . ALA A 1 117 ? 5.893 -0.682 -16.479 1.00 98.19 117 ALA A O 1
ATOM 926 N N . VAL A 1 118 ? 6.049 1.529 -16.073 1.00 98.25 118 VAL A N 1
ATOM 927 C CA . VAL A 1 118 ? 7.189 1.439 -15.142 1.00 98.25 118 VAL A CA 1
ATOM 928 C C . VAL A 1 118 ? 6.834 0.618 -13.904 1.00 98.25 118 VAL A C 1
ATOM 930 O O . VAL A 1 118 ? 7.565 -0.293 -13.535 1.00 98.25 118 VAL A O 1
ATOM 933 N N . ALA A 1 119 ? 5.684 0.883 -13.279 1.00 98.12 119 ALA A N 1
ATOM 934 C CA . ALA A 1 119 ? 5.272 0.207 -12.047 1.00 98.12 119 ALA A CA 1
ATOM 935 C C . ALA A 1 119 ? 5.011 -1.303 -12.206 1.00 98.12 119 ALA A C 1
ATOM 937 O O . ALA A 1 119 ? 4.835 -2.006 -11.211 1.00 98.12 119 ALA A O 1
ATOM 938 N N . ARG A 1 120 ? 4.924 -1.802 -13.444 1.00 98.00 120 ARG A N 1
ATOM 939 C CA . ARG A 1 120 ? 4.736 -3.223 -13.769 1.00 98.00 120 ARG A CA 1
ATOM 940 C C . ARG A 1 120 ? 6.043 -3.964 -14.045 1.00 98.00 120 ARG A C 1
ATOM 942 O O . ARG A 1 120 ? 5.990 -5.169 -14.262 1.00 98.00 120 ARG A O 1
ATOM 949 N N . MET A 1 121 ? 7.175 -3.268 -14.032 1.00 97.62 121 MET A N 1
ATOM 950 C CA . MET A 1 121 ? 8.499 -3.857 -14.194 1.00 97.62 121 MET A CA 1
ATOM 951 C C . MET A 1 121 ? 9.090 -4.118 -12.809 1.00 97.62 121 MET A C 1
ATOM 953 O O . MET A 1 121 ? 9.525 -3.200 -12.119 1.00 97.62 121 MET A O 1
ATOM 957 N N . ASP A 1 122 ? 9.070 -5.377 -12.387 1.00 95.44 122 ASP A N 1
ATOM 958 C CA . ASP A 1 122 ? 9.533 -5.854 -11.083 1.00 95.44 122 ASP A CA 1
ATOM 959 C C . ASP A 1 122 ? 11.068 -5.960 -11.008 1.00 95.44 122 ASP A C 1
ATOM 961 O O . ASP A 1 122 ? 11.625 -7.006 -10.698 1.00 95.44 122 ASP A O 1
ATOM 965 N N . GLN A 1 123 ? 11.765 -4.856 -11.296 1.00 96.25 123 GLN A N 1
ATOM 966 C CA . GLN A 1 123 ? 13.224 -4.746 -11.209 1.00 96.25 123 GLN A CA 1
ATOM 967 C C . GLN A 1 123 ? 13.630 -3.549 -10.360 1.00 96.25 123 GLN A C 1
ATOM 969 O O . GLN A 1 123 ? 13.117 -2.448 -10.539 1.00 96.25 123 GLN A O 1
ATOM 974 N N . VAL A 1 124 ? 14.637 -3.711 -9.503 1.00 96.19 124 VAL A N 1
ATOM 975 C CA . VAL A 1 124 ? 15.171 -2.592 -8.701 1.00 96.19 124 VAL A CA 1
ATOM 976 C C . VAL A 1 124 ? 15.705 -1.457 -9.587 1.00 96.19 124 VAL A C 1
ATOM 978 O O . VAL A 1 124 ? 15.679 -0.297 -9.186 1.00 96.19 124 VAL A O 1
ATOM 981 N N . SER A 1 125 ? 16.088 -1.743 -10.838 1.00 96.62 125 SER A N 1
ATOM 982 C CA . SER A 1 125 ? 16.524 -0.726 -11.803 1.00 96.62 125 SER A CA 1
ATOM 983 C C . SER A 1 125 ? 15.457 0.316 -12.162 1.00 96.62 125 SER A C 1
ATOM 985 O O . SER A 1 125 ? 15.818 1.368 -12.691 1.00 96.62 125 SER A O 1
ATOM 987 N N . VAL A 1 126 ? 14.170 0.089 -11.847 1.00 98.00 126 VAL A N 1
ATOM 988 C CA . VAL A 1 126 ? 13.128 1.119 -12.009 1.00 98.00 126 VAL A CA 1
ATOM 989 C C . VAL A 1 126 ? 13.038 2.105 -10.850 1.00 98.00 126 VAL A C 1
ATOM 991 O O . VAL A 1 126 ? 12.353 3.121 -10.976 1.00 98.00 126 VAL A O 1
ATOM 994 N N . GLN A 1 127 ? 13.717 1.845 -9.730 1.00 97.06 127 GLN A N 1
ATOM 995 C CA . GLN A 1 127 ? 13.605 2.642 -8.508 1.00 97.06 127 GLN A CA 1
ATOM 996 C C . GLN A 1 127 ? 13.806 4.156 -8.722 1.00 97.06 127 GLN A C 1
ATOM 998 O O . GLN A 1 127 ? 12.958 4.910 -8.242 1.00 97.06 127 GLN A O 1
ATOM 1003 N N . PRO A 1 128 ? 14.787 4.633 -9.518 1.00 96.06 128 PRO A N 1
ATOM 1004 C CA . PRO A 1 128 ? 14.926 6.067 -9.790 1.00 96.06 128 PRO A CA 1
ATOM 1005 C C . PRO A 1 128 ? 13.688 6.693 -10.452 1.00 96.06 128 PRO A C 1
ATOM 1007 O O . PRO A 1 128 ? 13.344 7.842 -10.180 1.00 96.06 128 PRO A O 1
ATOM 1010 N N . ALA A 1 129 ? 12.982 5.945 -11.309 1.00 97.81 129 ALA A N 1
ATOM 1011 C CA . ALA A 1 129 ? 11.738 6.422 -11.904 1.00 97.81 129 ALA A CA 1
ATOM 1012 C C . ALA A 1 129 ? 10.594 6.445 -10.886 1.00 97.81 129 ALA A C 1
ATOM 1014 O O . ALA A 1 129 ? 9.838 7.416 -10.836 1.00 97.81 129 ALA A O 1
ATOM 1015 N N . LEU A 1 130 ? 10.504 5.422 -10.032 1.00 98.38 130 LEU A N 1
ATOM 1016 C CA . LEU A 1 130 ? 9.511 5.370 -8.960 1.00 98.38 130 LEU A CA 1
ATOM 1017 C C . LEU A 1 130 ? 9.668 6.541 -7.982 1.00 98.38 130 LEU A C 1
ATOM 1019 O O . LEU A 1 130 ? 8.665 7.138 -7.596 1.00 98.38 130 LEU A O 1
ATOM 1023 N N . GLU A 1 131 ? 10.901 6.924 -7.647 1.00 97.56 131 GLU A N 1
ATOM 1024 C CA . GLU A 1 131 ? 11.199 8.085 -6.799 1.00 97.56 131 GLU A CA 1
ATOM 1025 C C . GLU A 1 131 ? 10.662 9.394 -7.387 1.00 97.56 131 GLU A C 1
ATOM 1027 O O . GLU A 1 131 ? 10.099 10.204 -6.658 1.00 97.56 131 GLU A O 1
ATOM 1032 N N . GLN A 1 132 ? 10.733 9.594 -8.704 1.00 97.19 132 GLN A N 1
ATOM 1033 C CA . GLN A 1 132 ? 10.120 10.769 -9.339 1.00 97.19 132 GLN A CA 1
ATOM 1034 C C . GLN A 1 132 ? 8.591 10.651 -9.415 1.00 97.19 132 GLN A C 1
ATOM 1036 O O . GLN A 1 132 ? 7.866 11.636 -9.274 1.00 97.19 132 GLN A O 1
ATOM 1041 N N . MET A 1 133 ? 8.070 9.437 -9.601 1.00 98.12 133 MET A N 1
ATOM 1042 C CA . MET A 1 133 ? 6.628 9.198 -9.669 1.00 98.12 133 MET A CA 1
ATOM 1043 C C . MET A 1 133 ? 5.933 9.495 -8.338 1.00 98.12 133 MET A C 1
ATOM 1045 O O . MET A 1 133 ? 4.864 10.100 -8.348 1.00 98.12 133 MET A O 1
ATOM 1049 N N . ILE A 1 134 ? 6.524 9.132 -7.193 1.00 98.12 134 ILE A N 1
ATOM 1050 C CA . ILE A 1 134 ? 5.922 9.354 -5.862 1.00 98.12 134 ILE A CA 1
ATOM 1051 C C . ILE A 1 134 ? 5.900 10.825 -5.426 1.00 98.12 134 ILE A C 1
ATOM 1053 O O . ILE A 1 134 ? 5.225 11.162 -4.455 1.00 98.12 134 ILE A O 1
ATOM 1057 N N . VAL A 1 135 ? 6.612 11.709 -6.129 1.00 96.94 135 VAL A N 1
ATOM 1058 C CA . VAL A 1 135 ? 6.602 13.162 -5.877 1.00 96.94 135 VAL A CA 1
ATOM 1059 C C . VA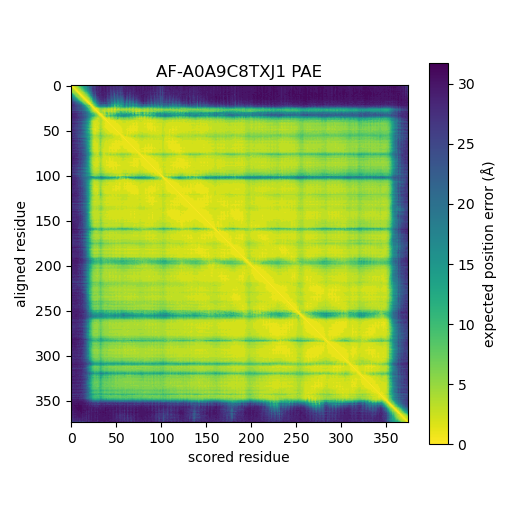L A 1 135 ? 5.808 13.929 -6.932 1.00 96.94 135 VAL A C 1
ATOM 1061 O O . VAL A 1 135 ? 5.682 15.149 -6.854 1.00 96.94 135 VAL A O 1
ATOM 1064 N N . HIS A 1 136 ? 5.259 13.218 -7.916 1.00 96.38 136 HIS A N 1
ATOM 1065 C CA . HIS A 1 136 ? 4.578 13.805 -9.054 1.00 96.38 136 HIS A CA 1
ATOM 1066 C C . HIS A 1 136 ? 3.288 14.532 -8.643 1.00 96.38 136 HIS A C 1
ATOM 1068 O O . HIS A 1 136 ? 2.561 14.088 -7.753 1.00 96.38 136 HIS A O 1
ATOM 1074 N N . ARG A 1 137 ? 2.943 15.628 -9.331 1.00 94.12 137 ARG A N 1
ATOM 1075 C CA . ARG A 1 137 ? 1.735 16.428 -9.039 1.00 94.12 137 ARG A CA 1
ATOM 1076 C C . ARG A 1 137 ? 0.432 15.630 -9.167 1.00 94.12 137 ARG A C 1
ATOM 1078 O O . ARG A 1 137 ? -0.480 15.779 -8.359 1.00 94.12 137 ARG A O 1
ATOM 1085 N N . ASN A 1 138 ? 0.373 14.732 -10.151 1.00 94.81 138 ASN A N 1
ATOM 1086 C CA . ASN A 1 138 ? -0.779 13.869 -10.406 1.00 94.81 138 ASN A CA 1
ATOM 1087 C C . ASN A 1 138 ? -0.844 12.711 -9.379 1.00 94.81 138 ASN A C 1
ATOM 1089 O O . ASN A 1 138 ? 0.057 11.865 -9.383 1.00 94.81 138 ASN A O 1
ATOM 1093 N N . PRO A 1 139 ? -1.899 12.611 -8.542 1.00 97.00 139 PRO A N 1
ATOM 1094 C CA . PRO A 1 139 ? -2.030 11.548 -7.541 1.00 97.00 139 PRO A CA 1
ATOM 1095 C C . PRO A 1 139 ? -2.101 10.145 -8.151 1.00 97.00 139 PRO A C 1
ATOM 1097 O O . PRO A 1 139 ? -1.655 9.192 -7.520 1.00 97.00 139 PRO A O 1
ATOM 1100 N N . ALA A 1 140 ? -2.602 9.994 -9.382 1.00 97.25 140 ALA A N 1
ATOM 1101 C CA . ALA A 1 140 ? -2.636 8.698 -10.051 1.00 97.25 140 ALA A CA 1
ATOM 1102 C C . ALA A 1 140 ? -1.221 8.200 -10.394 1.00 97.25 140 ALA A C 1
ATOM 1104 O O . ALA A 1 140 ? -0.935 7.012 -10.258 1.00 97.25 140 ALA A O 1
ATOM 1105 N N . VAL A 1 141 ? -0.311 9.108 -10.768 1.00 98.06 141 VAL A N 1
ATOM 1106 C CA . VAL A 1 141 ? 1.109 8.782 -10.983 1.00 98.06 141 VAL A CA 1
ATOM 1107 C C . VAL A 1 141 ? 1.769 8.392 -9.661 1.00 98.06 141 VAL A C 1
ATOM 1109 O O . VAL A 1 141 ? 2.425 7.353 -9.609 1.00 98.06 141 VAL A O 1
ATOM 1112 N N . ARG A 1 142 ? 1.525 9.145 -8.574 1.00 98.31 142 ARG A N 1
ATOM 1113 C CA . ARG A 1 142 ? 2.036 8.794 -7.233 1.00 98.31 142 ARG A CA 1
ATOM 1114 C C . ARG A 1 142 ? 1.544 7.427 -6.773 1.00 98.31 142 ARG A C 1
ATOM 1116 O O . ARG A 1 142 ? 2.337 6.618 -6.299 1.00 98.31 142 ARG A O 1
ATOM 1123 N N . LEU A 1 143 ? 0.255 7.145 -6.967 1.00 98.38 143 LEU A N 1
ATOM 1124 C CA . LEU A 1 143 ? -0.360 5.857 -6.654 1.00 98.38 143 LEU A CA 1
ATOM 1125 C C . LEU A 1 143 ? 0.366 4.707 -7.357 1.00 98.38 143 LEU A C 1
ATOM 1127 O O . LEU A 1 143 ? 0.686 3.700 -6.725 1.00 98.38 143 LEU A O 1
ATOM 1131 N N . TRP A 1 144 ? 0.651 4.847 -8.654 1.00 98.44 144 TRP A N 1
ATOM 1132 C CA . TRP A 1 144 ? 1.402 3.833 -9.394 1.00 98.44 144 TRP A CA 1
ATOM 1133 C C . TRP A 1 144 ? 2.883 3.781 -9.012 1.00 98.44 144 TRP A C 1
ATOM 1135 O O . TRP A 1 144 ? 3.433 2.686 -8.981 1.00 98.44 144 TRP A O 1
ATOM 1145 N N . GLY A 1 145 ? 3.499 4.900 -8.619 1.00 98.44 145 GLY A N 1
ATOM 1146 C CA . GLY A 1 145 ? 4.849 4.920 -8.040 1.00 98.44 145 GLY A CA 1
ATOM 1147 C C . GLY A 1 145 ? 4.950 4.025 -6.810 1.00 98.44 145 GLY A C 1
ATOM 1148 O O . GLY A 1 145 ? 5.810 3.149 -6.743 1.00 98.44 145 GLY A O 1
ATOM 1149 N N . TRP A 1 146 ? 3.994 4.147 -5.887 1.00 98.56 146 TRP A N 1
ATOM 1150 C CA . TRP A 1 146 ? 3.933 3.274 -4.714 1.00 98.56 146 TRP A CA 1
ATOM 1151 C C . TRP A 1 146 ? 3.615 1.822 -5.055 1.00 98.56 146 TRP A C 1
ATOM 1153 O O . TRP A 1 146 ? 4.186 0.923 -4.448 1.00 98.56 146 TRP A O 1
ATOM 1163 N N . ARG A 1 147 ? 2.771 1.555 -6.059 1.00 98.12 147 ARG A N 1
ATOM 1164 C CA . ARG A 1 147 ? 2.566 0.176 -6.539 1.00 98.12 147 ARG A CA 1
ATOM 1165 C C . ARG A 1 147 ? 3.843 -0.439 -7.106 1.00 98.12 147 ARG A C 1
ATOM 1167 O O . ARG A 1 147 ? 4.085 -1.617 -6.864 1.00 98.12 147 ARG A O 1
ATOM 1174 N N . GLY A 1 148 ? 4.657 0.347 -7.808 1.00 98.00 148 GLY A N 1
ATOM 1175 C CA . GLY A 1 148 ? 5.979 -0.084 -8.255 1.00 98.00 148 GLY A CA 1
ATOM 1176 C C . GLY A 1 148 ? 6.887 -0.416 -7.073 1.00 98.00 148 GLY A C 1
ATOM 1177 O O . GLY A 1 148 ? 7.450 -1.505 -7.031 1.00 98.00 148 GLY A O 1
ATOM 1178 N N . PHE A 1 149 ? 6.942 0.450 -6.053 1.00 98.06 149 PHE A N 1
ATOM 1179 C CA . PHE A 1 149 ? 7.697 0.161 -4.828 1.00 98.06 149 PHE A CA 1
ATOM 1180 C C . PHE A 1 149 ? 7.204 -1.106 -4.127 1.00 98.06 149 PHE A C 1
ATOM 1182 O O . PHE A 1 149 ? 8.017 -1.908 -3.683 1.00 98.06 149 PHE A O 1
ATOM 1189 N N . ALA A 1 150 ? 5.890 -1.338 -4.071 1.00 96.25 150 ALA A N 1
ATOM 1190 C CA . ALA A 1 150 ? 5.333 -2.565 -3.509 1.00 96.25 150 ALA A CA 1
ATOM 1191 C C . ALA A 1 150 ? 5.787 -3.815 -4.281 1.00 96.25 150 ALA A C 1
ATOM 1193 O O . ALA A 1 150 ? 6.045 -4.842 -3.658 1.00 96.25 150 ALA A O 1
ATOM 1194 N N . ALA A 1 151 ? 5.906 -3.723 -5.611 1.00 95.25 151 ALA A N 1
ATOM 1195 C CA . ALA A 1 151 ? 6.376 -4.818 -6.456 1.00 95.25 151 ALA A CA 1
ATOM 1196 C C . ALA A 1 151 ? 7.873 -5.107 -6.265 1.00 95.25 151 ALA A C 1
ATOM 1198 O O . ALA A 1 151 ? 8.264 -6.270 -6.251 1.00 95.25 151 ALA A O 1
ATOM 1199 N N . ILE A 1 152 ? 8.702 -4.074 -6.071 1.00 95.56 152 ILE A N 1
ATOM 1200 C CA . ILE A 1 152 ? 10.160 -4.246 -5.959 1.00 95.56 152 ILE A CA 1
ATOM 1201 C C . ILE A 1 152 ? 10.678 -4.340 -4.521 1.00 95.56 152 ILE A C 1
ATOM 1203 O O . ILE A 1 152 ? 11.833 -4.702 -4.341 1.00 95.56 152 ILE A O 1
ATOM 1207 N N . ARG A 1 153 ? 9.872 -4.056 -3.485 1.00 95.31 153 ARG A N 1
ATOM 1208 C CA . ARG A 1 153 ? 10.359 -3.921 -2.092 1.00 95.31 153 ARG A CA 1
ATOM 1209 C C . ARG A 1 153 ? 11.198 -5.103 -1.606 1.00 95.31 153 ARG A C 1
ATOM 1211 O O . ARG A 1 153 ? 12.193 -4.892 -0.928 1.00 95.31 153 ARG A O 1
ATOM 1218 N N . GLN A 1 154 ? 10.817 -6.337 -1.942 1.00 94.00 154 GLN A N 1
ATOM 1219 C CA . GLN A 1 154 ? 11.553 -7.530 -1.512 1.00 94.00 154 GLN A CA 1
ATOM 1220 C C . GLN A 1 154 ? 12.904 -7.616 -2.222 1.00 94.00 154 GLN A C 1
ATOM 1222 O O . GLN A 1 154 ? 13.904 -7.906 -1.578 1.00 94.00 154 GLN A O 1
ATOM 1227 N N . LEU A 1 155 ? 12.952 -7.276 -3.514 1.00 93.62 155 LEU A N 1
ATOM 1228 C CA . LEU A 1 155 ? 14.197 -7.185 -4.274 1.00 93.62 155 LEU A CA 1
ATOM 1229 C C . LEU A 1 155 ? 15.081 -6.042 -3.762 1.00 93.62 155 LEU A C 1
ATOM 1231 O O . LEU A 1 155 ? 16.288 -6.219 -3.648 1.00 93.62 155 LEU A O 1
ATOM 1235 N N . SER A 1 156 ? 14.495 -4.897 -3.396 1.00 94.75 156 SER A N 1
ATOM 1236 C CA . SER A 1 156 ? 15.229 -3.785 -2.782 1.00 94.75 156 SER A CA 1
ATOM 1237 C C . SER A 1 156 ? 15.868 -4.195 -1.452 1.00 94.75 156 SER A C 1
ATOM 1239 O O . SER A 1 156 ? 16.996 -3.802 -1.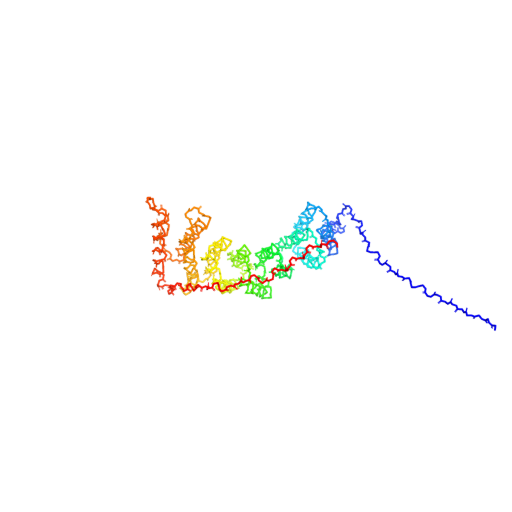187 1.00 94.75 156 SER A O 1
ATOM 1241 N N . LEU A 1 157 ? 15.181 -5.005 -0.635 1.00 94.75 157 LEU A N 1
ATOM 1242 C CA . LEU A 1 157 ? 15.751 -5.566 0.596 1.00 94.75 157 LEU A CA 1
ATOM 1243 C C . LEU A 1 157 ? 16.835 -6.616 0.303 1.00 94.75 157 LEU A C 1
ATOM 1245 O O . LEU A 1 157 ? 17.872 -6.616 0.959 1.00 94.75 157 LEU A O 1
ATOM 1249 N N . ALA A 1 158 ? 16.619 -7.481 -0.691 1.00 92.69 158 ALA A N 1
ATOM 1250 C CA . ALA A 1 158 ? 17.543 -8.556 -1.056 1.00 92.69 158 ALA A CA 1
ATOM 1251 C C . ALA A 1 158 ? 18.859 -8.053 -1.677 1.00 92.69 158 ALA A C 1
ATOM 1253 O O . ALA A 1 158 ? 19.911 -8.649 -1.466 1.00 92.69 158 ALA A O 1
ATOM 1254 N N . GLN A 1 159 ? 18.820 -6.956 -2.441 1.00 89.94 159 GLN A N 1
ATOM 1255 C CA . GLN A 1 159 ? 19.999 -6.390 -3.111 1.00 89.94 159 GLN A CA 1
ATOM 1256 C C . GLN A 1 159 ? 20.919 -5.579 -2.181 1.00 89.94 159 GLN A C 1
ATOM 1258 O O . GLN A 1 159 ? 22.014 -5.196 -2.595 1.00 89.94 159 GLN A O 1
ATOM 1263 N N . GLY A 1 160 ? 20.505 -5.330 -0.934 1.00 86.69 160 GLY A N 1
ATOM 1264 C CA . GLY A 1 160 ? 21.335 -4.719 0.104 1.00 86.69 160 GLY A CA 1
ATOM 1265 C C . GLY A 1 160 ? 20.950 -3.286 0.481 1.00 86.69 160 GLY A C 1
ATOM 1266 O O . GLY A 1 160 ? 19.886 -2.773 0.133 1.00 86.69 160 GLY A O 1
ATOM 1267 N N . GLU A 1 161 ? 21.835 -2.633 1.238 1.00 89.00 161 GLU A N 1
ATOM 1268 C CA . GLU A 1 161 ? 21.524 -1.394 1.964 1.00 89.00 161 GLU A CA 1
ATOM 1269 C C . GLU A 1 161 ? 21.121 -0.219 1.066 1.00 89.00 161 GLU A C 1
ATOM 1271 O O . GLU A 1 161 ? 20.238 0.547 1.437 1.00 89.00 161 GLU A O 1
ATOM 1276 N N . GLY A 1 162 ? 21.734 -0.059 -0.112 1.00 93.62 162 GLY A N 1
ATOM 1277 C CA . GLY A 1 162 ? 21.480 1.087 -0.995 1.00 93.62 162 GLY A CA 1
ATOM 1278 C C . GLY A 1 162 ? 20.008 1.197 -1.426 1.00 93.62 162 GLY A C 1
ATOM 1279 O O . GLY A 1 162 ? 19.336 2.159 -1.041 1.00 93.62 162 GLY A O 1
ATOM 1280 N N . PRO A 1 163 ? 19.480 0.216 -2.184 1.00 94.56 163 PRO A N 1
ATOM 1281 C CA . PRO A 1 163 ? 18.079 0.208 -2.607 1.00 94.56 163 PRO A CA 1
ATOM 1282 C C . PRO A 1 163 ? 17.083 0.236 -1.439 1.00 94.56 163 PRO A C 1
ATOM 1284 O O . PRO A 1 163 ? 16.094 0.975 -1.490 1.00 94.56 163 PRO A O 1
ATOM 1287 N N . ALA A 1 164 ? 17.355 -0.521 -0.369 1.00 95.75 164 ALA A N 1
ATOM 1288 C CA . ALA A 1 164 ? 16.521 -0.553 0.830 1.00 95.75 164 ALA A CA 1
ATOM 1289 C C . ALA A 1 164 ? 16.441 0.816 1.528 1.00 95.75 164 ALA A C 1
ATOM 1291 O O . ALA A 1 164 ? 15.348 1.284 1.851 1.00 95.75 164 ALA A O 1
ATOM 1292 N N . ASN A 1 165 ? 17.575 1.497 1.714 1.00 96.44 165 ASN A N 1
ATOM 1293 C CA . ASN A 1 165 ? 17.625 2.812 2.355 1.00 96.44 165 ASN A CA 1
ATOM 1294 C C . ASN A 1 165 ? 16.868 3.869 1.555 1.00 96.44 165 ASN A C 1
ATOM 1296 O O . ASN A 1 165 ? 16.142 4.670 2.143 1.00 96.44 165 ASN A O 1
ATOM 1300 N N . ALA A 1 166 ? 16.981 3.841 0.228 1.00 96.06 166 ALA A N 1
ATOM 1301 C CA . ALA A 1 166 ? 16.227 4.738 -0.635 1.00 96.06 166 ALA A CA 1
ATOM 1302 C C . ALA A 1 166 ? 14.704 4.492 -0.542 1.00 96.06 166 ALA A C 1
ATOM 1304 O O . ALA A 1 166 ? 13.935 5.449 -0.434 1.00 96.06 166 ALA A O 1
ATOM 1305 N N . LEU A 1 167 ? 14.257 3.231 -0.449 1.00 97.31 167 LEU A N 1
ATOM 1306 C CA . LEU A 1 167 ? 12.854 2.898 -0.157 1.00 97.31 167 LEU A CA 1
ATOM 1307 C C . LEU A 1 167 ? 12.411 3.433 1.218 1.00 97.31 167 LEU A C 1
ATOM 1309 O O . LEU A 1 167 ? 11.350 4.054 1.329 1.00 97.31 167 LEU A O 1
ATOM 1313 N N . PHE A 1 168 ? 13.201 3.210 2.273 1.00 97.69 168 PHE A N 1
ATOM 1314 C CA . PHE A 1 168 ? 12.869 3.695 3.615 1.00 97.69 168 PHE A CA 1
ATOM 1315 C C . PHE A 1 168 ? 12.783 5.219 3.667 1.00 97.69 168 PHE A C 1
ATOM 1317 O O . PHE A 1 168 ? 11.872 5.759 4.295 1.00 97.69 168 PHE A O 1
ATOM 1324 N N . GLU A 1 169 ? 13.697 5.917 2.999 1.00 97.06 169 GLU A N 1
ATOM 1325 C CA . GLU A 1 169 ? 13.715 7.374 2.973 1.00 97.06 169 GLU A CA 1
ATOM 1326 C C . GLU A 1 169 ? 12.523 7.946 2.203 1.00 97.06 169 GLU A C 1
ATOM 1328 O O . GLU A 1 169 ? 11.823 8.828 2.707 1.00 97.06 169 GLU A O 1
ATOM 1333 N N . ALA A 1 170 ? 12.206 7.367 1.042 1.00 97.00 170 ALA A N 1
ATOM 1334 C CA . ALA A 1 170 ? 11.002 7.701 0.293 1.00 97.00 170 ALA A CA 1
ATOM 1335 C C . ALA A 1 170 ? 9.742 7.573 1.167 1.00 97.00 170 ALA A C 1
ATOM 1337 O O . ALA A 1 170 ? 8.911 8.486 1.210 1.00 97.00 170 ALA A O 1
ATOM 1338 N N . LEU A 1 171 ? 9.608 6.467 1.907 1.00 97.56 171 LEU A N 1
ATOM 1339 C CA . LEU A 1 171 ? 8.477 6.239 2.806 1.00 97.56 171 LEU A CA 1
ATOM 1340 C C . LEU A 1 171 ? 8.451 7.226 3.978 1.00 97.56 171 LEU A C 1
ATOM 1342 O O . LEU A 1 171 ? 7.387 7.771 4.262 1.00 97.56 171 LEU A O 1
ATOM 1346 N N . ARG A 1 172 ? 9.590 7.504 4.631 1.00 96.38 172 ARG A N 1
ATOM 1347 C CA . ARG A 1 172 ? 9.683 8.480 5.738 1.00 96.38 172 ARG A CA 1
ATOM 1348 C C . ARG A 1 172 ? 9.197 9.862 5.330 1.00 96.38 172 ARG A C 1
ATOM 1350 O O . ARG A 1 172 ? 8.461 10.498 6.087 1.00 96.38 172 ARG A O 1
ATOM 1357 N N . GLN A 1 173 ? 9.616 10.322 4.155 1.00 94.06 173 GLN A N 1
ATOM 1358 C CA . GLN A 1 173 ? 9.264 11.647 3.658 1.00 94.06 173 GLN A CA 1
ATOM 1359 C C . GLN A 1 173 ? 7.794 11.714 3.238 1.00 94.06 173 GLN A C 1
ATOM 1361 O O . GLN A 1 173 ? 7.092 12.678 3.547 1.00 94.06 173 GLN A O 1
ATOM 1366 N N . ARG A 1 174 ? 7.305 10.690 2.532 1.00 95.31 174 ARG A N 1
ATOM 1367 C CA . ARG A 1 174 ? 6.013 10.768 1.843 1.00 95.31 174 ARG A CA 1
ATOM 1368 C C . ARG A 1 174 ? 4.832 10.253 2.644 1.00 95.31 174 ARG A C 1
ATOM 1370 O O . ARG A 1 174 ? 3.749 10.804 2.473 1.00 95.31 174 ARG A O 1
ATOM 1377 N N . SER A 1 175 ? 5.009 9.293 3.554 1.00 93.44 175 SER A N 1
ATOM 1378 C CA . SER A 1 175 ? 3.909 8.810 4.408 1.00 93.44 175 SER A CA 1
ATOM 1379 C C . SER A 1 175 ? 3.306 9.929 5.260 1.00 93.44 175 SER A C 1
ATOM 1381 O O . SER A 1 175 ? 2.102 9.956 5.499 1.00 93.44 175 SER A O 1
ATOM 1383 N N . LYS A 1 176 ? 4.135 10.895 5.671 1.00 90.25 176 LYS A N 1
ATOM 1384 C CA . LYS A 1 176 ? 3.709 12.067 6.441 1.00 90.25 176 LYS A CA 1
ATOM 1385 C C . LYS A 1 176 ? 3.120 13.174 5.580 1.00 90.25 176 LYS A C 1
ATOM 1387 O O . LYS A 1 176 ? 2.280 13.916 6.078 1.00 90.25 176 LYS A O 1
ATOM 1392 N N . ALA A 1 177 ? 3.562 13.305 4.329 1.00 92.31 177 ALA A N 1
ATOM 1393 C CA . ALA A 1 177 ? 3.224 14.428 3.456 1.00 92.31 177 ALA A CA 1
ATOM 1394 C C . ALA A 1 177 ? 2.043 14.150 2.512 1.00 92.31 177 ALA A C 1
ATOM 1396 O O . ALA A 1 177 ? 1.341 15.090 2.148 1.00 92.31 177 ALA A O 1
ATOM 1397 N N . GLU A 1 178 ? 1.766 12.894 2.154 1.00 96.69 178 GLU A N 1
ATOM 1398 C CA . GLU A 1 178 ? 0.760 12.556 1.140 1.00 96.69 178 GLU A CA 1
ATOM 1399 C C . GLU A 1 178 ? -0.664 13.035 1.511 1.00 96.69 178 GLU A C 1
ATOM 1401 O O . GLU A 1 178 ? -1.197 12.637 2.548 1.00 96.69 178 GLU A O 1
ATOM 1406 N N . PRO A 1 179 ? -1.306 13.883 0.681 1.00 94.88 179 PRO A N 1
ATOM 1407 C CA . PRO A 1 179 ? -2.662 14.378 0.936 1.00 94.88 179 PRO A CA 1
ATOM 1408 C C . PRO A 1 179 ? -3.779 13.394 0.576 1.00 94.88 179 PRO A C 1
ATOM 1410 O O . PRO A 1 179 ? -4.881 13.490 1.121 1.00 94.88 179 PRO A O 1
ATOM 1413 N N . SER A 1 180 ? -3.540 12.466 -0.352 1.00 96.88 180 SER A N 1
ATOM 1414 C CA . SER A 1 180 ? -4.576 11.557 -0.830 1.00 96.88 180 SER A CA 1
ATOM 1415 C C . SER A 1 180 ? -4.675 10.307 0.041 1.00 96.88 180 SER A C 1
ATOM 1417 O O . SER A 1 180 ? -3.767 9.477 0.041 1.00 96.88 180 SER A O 1
ATOM 1419 N N . GLY A 1 181 ? -5.830 10.101 0.685 1.00 96.00 181 GLY A N 1
ATOM 1420 C CA . GLY A 1 181 ? -6.111 8.864 1.425 1.00 96.00 181 GLY A CA 1
ATOM 1421 C C . GLY A 1 181 ? -5.957 7.607 0.557 1.00 96.00 181 GLY A C 1
ATOM 1422 O O . GLY A 1 181 ? -5.377 6.620 0.998 1.00 96.00 181 GLY A O 1
ATOM 1423 N N . LEU A 1 182 ? -6.346 7.670 -0.726 1.00 96.81 182 LEU A N 1
ATOM 1424 C CA . LEU A 1 182 ? -6.158 6.558 -1.669 1.00 96.81 182 LEU A CA 1
ATOM 1425 C C . LEU A 1 182 ? -4.679 6.201 -1.869 1.00 96.81 182 LEU A C 1
ATOM 1427 O O . LEU A 1 182 ? -4.331 5.022 -1.920 1.00 96.81 182 LEU A O 1
ATOM 1431 N N . VAL A 1 183 ? -3.805 7.206 -1.979 1.00 98.19 183 VAL A N 1
ATOM 1432 C CA . VAL A 1 183 ? -2.358 6.992 -2.123 1.00 98.19 183 VAL A CA 1
ATOM 1433 C C . VAL A 1 183 ? -1.760 6.500 -0.802 1.00 98.19 183 VAL A C 1
ATOM 1435 O O . VAL A 1 183 ? -0.969 5.558 -0.820 1.00 98.19 183 VAL A O 1
ATOM 1438 N N . CYS A 1 184 ? -2.189 7.045 0.342 1.00 97.06 184 CYS A N 1
ATOM 1439 C CA . CYS A 1 184 ? -1.788 6.562 1.667 1.00 97.06 184 CYS A CA 1
ATOM 1440 C C . CYS A 1 184 ? -2.124 5.084 1.886 1.00 97.06 184 CYS A C 1
ATOM 1442 O O . CYS A 1 184 ? -1.296 4.352 2.422 1.00 97.06 184 CYS A O 1
ATOM 1444 N N . GLY A 1 185 ? -3.280 4.613 1.409 1.00 95.69 185 GLY A N 1
ATOM 1445 C CA . GLY A 1 185 ? -3.618 3.189 1.444 1.00 95.69 185 GLY A CA 1
ATOM 1446 C C . GLY A 1 185 ? -2.568 2.322 0.742 1.00 95.69 185 GLY A C 1
ATOM 1447 O O . GLY A 1 185 ? -2.152 1.303 1.283 1.00 95.69 185 GLY A O 1
ATOM 1448 N N . VAL A 1 186 ? -2.066 2.759 -0.418 1.00 97.19 186 VAL A N 1
ATOM 1449 C CA . VAL A 1 186 ? -0.998 2.043 -1.137 1.00 97.19 186 VAL A CA 1
ATOM 1450 C C . VAL A 1 186 ? 0.350 2.169 -0.423 1.00 97.19 186 VAL A C 1
ATOM 1452 O O . VAL A 1 186 ? 1.101 1.202 -0.386 1.00 97.19 186 VAL A O 1
ATOM 1455 N N . ILE A 1 187 ? 0.658 3.313 0.195 1.00 97.44 187 ILE A N 1
ATOM 1456 C CA . ILE A 1 187 ? 1.851 3.469 1.047 1.00 97.44 187 ILE A CA 1
ATOM 1457 C C . ILE A 1 187 ? 1.840 2.440 2.194 1.00 97.44 187 ILE A C 1
ATOM 1459 O O . ILE A 1 187 ? 2.864 1.820 2.484 1.00 97.44 187 ILE A O 1
ATOM 1463 N N . PHE A 1 188 ? 0.682 2.201 2.817 1.00 95.00 188 PHE A N 1
ATOM 1464 C CA . PHE A 1 188 ? 0.533 1.164 3.843 1.00 95.00 188 PHE A CA 1
ATOM 1465 C C . PHE A 1 188 ? 0.675 -0.255 3.278 1.00 95.00 188 PHE A C 1
ATOM 1467 O O . PHE A 1 188 ? 1.288 -1.103 3.930 1.00 95.00 188 PHE A O 1
ATOM 1474 N N . ASP A 1 189 ? 0.192 -0.498 2.056 1.00 92.75 189 ASP A N 1
ATOM 1475 C CA . ASP A 1 189 ? 0.387 -1.767 1.341 1.00 92.75 189 ASP A CA 1
ATOM 1476 C C . ASP A 1 189 ? 1.874 -2.010 0.996 1.00 92.75 189 ASP A C 1
ATOM 1478 O O . ASP A 1 189 ? 2.323 -3.157 0.974 1.00 92.75 189 ASP A O 1
ATOM 1482 N N . VAL A 1 190 ? 2.670 -0.959 0.752 1.00 96.00 190 VAL A N 1
ATOM 1483 C CA . VAL A 1 190 ? 4.129 -1.065 0.532 1.00 96.00 190 VAL A CA 1
ATOM 1484 C C . VAL A 1 190 ? 4.832 -1.530 1.804 1.00 96.00 190 VAL A C 1
ATOM 1486 O O . VAL A 1 190 ? 5.669 -2.427 1.730 1.00 96.00 190 VAL A O 1
ATOM 1489 N N . MET A 1 191 ? 4.459 -0.960 2.954 1.00 95.62 191 MET A N 1
ATOM 1490 C CA . MET A 1 191 ? 4.991 -1.341 4.268 1.00 95.62 191 MET A CA 1
ATOM 1491 C C . MET A 1 191 ? 4.511 -2.722 4.733 1.00 95.62 191 MET A C 1
ATOM 1493 O O . MET A 1 191 ? 5.086 -3.282 5.662 1.00 95.62 191 MET A O 1
ATOM 1497 N N . ALA A 1 192 ? 3.486 -3.302 4.102 1.00 91.94 192 ALA A N 1
ATOM 1498 C CA . ALA A 1 192 ? 3.098 -4.682 4.354 1.00 91.94 192 ALA A CA 1
ATOM 1499 C C . ALA A 1 192 ? 4.198 -5.628 3.856 1.00 91.94 192 ALA A C 1
ATOM 1501 O O . ALA A 1 192 ? 4.365 -5.835 2.653 1.00 91.94 192 ALA A O 1
ATOM 1502 N N . LEU A 1 193 ? 4.935 -6.223 4.793 1.00 88.81 193 LEU A N 1
ATOM 1503 C CA . LEU A 1 193 ? 5.954 -7.231 4.524 1.00 88.81 193 LEU A CA 1
ATOM 1504 C C . LEU A 1 193 ? 5.382 -8.645 4.739 1.00 88.81 193 LEU A C 1
ATOM 1506 O O . LEU A 1 193 ? 5.357 -9.130 5.872 1.00 88.81 193 LEU A O 1
ATOM 1510 N N . PRO A 1 194 ? 4.880 -9.328 3.689 1.00 87.19 194 PRO A N 1
ATOM 1511 C CA . PRO A 1 194 ? 4.431 -10.713 3.804 1.00 87.19 194 PRO A CA 1
ATOM 1512 C C . PRO A 1 194 ? 5.635 -11.660 3.909 1.00 87.19 194 PRO A C 1
ATOM 1514 O O . PRO A 1 194 ? 6.590 -11.444 3.174 1.00 87.19 194 PRO A O 1
ATOM 1517 N N . PRO A 1 195 ? 5.596 -12.721 4.736 1.00 83.62 195 PRO A N 1
ATOM 1518 C CA . PRO A 1 195 ? 6.729 -13.632 4.916 1.00 83.62 195 PRO A CA 1
ATOM 1519 C C . PRO A 1 195 ? 7.314 -14.137 3.591 1.00 83.62 195 PRO A C 1
ATOM 1521 O O . PRO A 1 195 ? 6.562 -14.490 2.681 1.00 83.62 195 PRO A O 1
ATOM 1524 N N . VAL A 1 196 ? 8.642 -14.209 3.514 1.00 85.44 196 VAL A N 1
ATOM 1525 C CA . VAL A 1 196 ? 9.391 -14.775 2.382 1.00 85.44 196 VAL A CA 1
ATOM 1526 C C . VAL A 1 196 ? 10.321 -15.879 2.859 1.00 85.44 196 VAL A C 1
ATOM 1528 O O . VAL A 1 196 ? 10.586 -15.999 4.053 1.00 85.44 196 VAL A O 1
ATOM 1531 N N . ALA A 1 197 ? 10.799 -16.688 1.917 1.00 80.88 197 ALA A N 1
ATOM 1532 C CA . ALA A 1 197 ? 11.814 -17.688 2.201 1.00 80.88 197 ALA A CA 1
ATOM 1533 C C . ALA A 1 197 ? 13.137 -16.989 2.607 1.00 80.88 197 ALA A C 1
ATOM 1535 O O . ALA A 1 197 ? 13.493 -15.995 1.958 1.00 80.88 197 ALA A O 1
ATOM 1536 N N . PRO A 1 198 ? 13.858 -17.460 3.645 1.00 81.88 198 PRO A N 1
ATOM 1537 C CA . PRO A 1 198 ? 15.111 -16.846 4.107 1.00 81.88 198 PRO A CA 1
ATOM 1538 C C . PRO A 1 198 ? 16.192 -16.720 3.025 1.00 81.88 198 PRO A C 1
ATOM 1540 O O . PRO A 1 198 ? 17.054 -15.849 3.102 1.00 81.88 198 PRO A O 1
ATOM 1543 N N . GLU A 1 199 ? 16.132 -17.552 1.982 1.00 86.75 199 GLU A N 1
ATOM 1544 C CA . GLU A 1 199 ? 17.025 -17.499 0.821 1.00 86.75 199 GLU A CA 1
ATOM 1545 C C . GLU A 1 199 ? 16.786 -16.259 -0.056 1.00 86.75 199 GLU A C 1
ATOM 1547 O O . GLU A 1 199 ? 17.649 -15.888 -0.846 1.00 86.75 199 GLU A O 1
ATOM 1552 N N . THR A 1 200 ? 15.611 -15.626 0.055 1.00 88.56 200 THR A N 1
ATOM 1553 C CA . THR A 1 200 ? 15.263 -14.405 -0.691 1.00 88.56 200 THR A CA 1
ATOM 1554 C C . THR A 1 200 ? 15.676 -13.148 0.065 1.00 88.56 200 THR A C 1
ATOM 1556 O O . THR A 1 200 ? 16.261 -12.243 -0.520 1.00 88.56 200 THR A O 1
ATOM 1559 N N . VAL A 1 201 ? 15.364 -13.081 1.361 1.00 90.94 201 VAL A N 1
ATOM 1560 C CA . VAL A 1 201 ? 15.774 -11.989 2.251 1.00 90.94 201 VAL A CA 1
ATOM 1561 C C . VAL A 1 201 ? 16.201 -12.616 3.578 1.00 90.94 201 VAL A C 1
ATOM 1563 O O . VAL A 1 201 ? 15.368 -13.286 4.194 1.00 90.94 201 VAL A O 1
ATOM 1566 N N . PRO A 1 202 ? 17.445 -12.390 4.038 1.00 90.75 202 PRO A N 1
ATOM 1567 C CA . PRO A 1 202 ? 17.906 -12.880 5.334 1.00 90.75 202 PRO A CA 1
ATOM 1568 C C . PRO A 1 202 ? 16.977 -12.463 6.486 1.00 90.75 202 PRO A C 1
ATOM 1570 O O . PRO A 1 202 ? 16.422 -11.360 6.481 1.00 90.75 202 PRO A O 1
ATOM 1573 N N . GLU A 1 203 ? 16.792 -13.337 7.479 1.00 90.69 203 GLU A N 1
ATOM 1574 C CA . GLU A 1 203 ? 15.840 -13.117 8.583 1.00 90.69 203 GLU A CA 1
ATOM 1575 C C . GLU A 1 203 ? 16.153 -11.860 9.411 1.00 90.69 203 GLU A C 1
ATOM 1577 O O . GLU A 1 203 ? 15.241 -11.150 9.838 1.00 90.69 203 GLU A O 1
ATOM 1582 N N . ASP A 1 204 ? 17.432 -11.542 9.600 1.00 90.81 204 ASP A N 1
ATOM 1583 C CA . ASP A 1 204 ? 17.902 -10.342 10.293 1.00 90.81 204 ASP A CA 1
ATOM 1584 C C . ASP A 1 204 ? 17.565 -9.063 9.511 1.00 90.81 204 ASP A C 1
ATOM 1586 O O . ASP A 1 204 ? 17.029 -8.106 10.081 1.00 90.81 204 ASP A O 1
ATOM 1590 N N . VAL A 1 205 ? 17.780 -9.072 8.191 1.00 92.06 205 VAL A N 1
ATOM 1591 C CA . VAL A 1 205 ? 17.373 -7.986 7.285 1.00 92.06 205 VAL A CA 1
ATOM 1592 C C . VAL A 1 205 ? 15.854 -7.819 7.315 1.00 92.06 205 VAL A C 1
ATOM 1594 O O . VAL A 1 205 ? 15.348 -6.698 7.405 1.00 92.06 205 VAL A O 1
ATOM 1597 N N . TRP A 1 206 ? 15.112 -8.927 7.299 1.00 92.19 206 TRP A N 1
ATOM 1598 C CA . TRP A 1 206 ? 13.655 -8.931 7.374 1.00 92.19 206 TRP A CA 1
ATOM 1599 C C . TRP A 1 206 ? 13.130 -8.325 8.682 1.00 92.19 206 TRP A C 1
ATOM 1601 O O . TRP A 1 206 ? 12.228 -7.476 8.671 1.00 92.19 206 TRP A O 1
ATOM 1611 N N . ALA A 1 207 ? 13.699 -8.732 9.817 1.00 91.19 207 ALA A N 1
ATOM 1612 C CA . ALA A 1 207 ? 13.333 -8.233 11.138 1.00 91.19 207 ALA A CA 1
ATOM 1613 C C . ALA A 1 207 ? 13.653 -6.735 11.284 1.00 91.19 207 ALA A C 1
ATOM 1615 O O . ALA A 1 207 ? 12.807 -5.965 11.759 1.00 91.19 207 ALA A O 1
ATOM 1616 N N . ALA A 1 208 ? 14.828 -6.300 10.812 1.00 92.81 208 ALA A N 1
ATOM 1617 C CA . ALA A 1 208 ? 15.245 -4.898 10.811 1.00 92.81 208 ALA A CA 1
ATOM 1618 C C . ALA A 1 208 ? 14.354 -4.024 9.909 1.00 92.81 208 ALA A C 1
ATOM 1620 O O . ALA A 1 208 ? 13.926 -2.935 10.314 1.00 92.81 208 ALA A O 1
ATOM 1621 N N . ALA A 1 209 ? 14.009 -4.513 8.715 1.00 94.94 209 ALA A N 1
ATOM 1622 C CA . ALA A 1 209 ? 13.084 -3.841 7.808 1.00 94.94 209 ALA A CA 1
ATOM 1623 C C . ALA A 1 209 ? 11.682 -3.725 8.418 1.00 94.94 209 ALA A C 1
ATOM 1625 O O . ALA A 1 209 ? 11.085 -2.649 8.383 1.00 94.94 209 ALA A O 1
ATOM 1626 N N . SER A 1 210 ? 11.184 -4.793 9.051 1.00 94.12 210 SER A N 1
ATOM 1627 C CA . SER A 1 210 ? 9.875 -4.795 9.717 1.00 94.12 210 SER A CA 1
ATOM 1628 C C . SER A 1 210 ? 9.809 -3.751 10.836 1.00 94.12 210 SER A C 1
ATOM 1630 O O . SER A 1 210 ? 8.863 -2.965 10.909 1.00 94.12 210 SER A O 1
ATOM 1632 N N . LYS A 1 211 ? 10.863 -3.661 11.656 1.00 93.56 211 LYS A N 1
ATOM 1633 C CA . LYS A 1 211 ? 10.988 -2.630 12.695 1.00 93.56 211 LYS A CA 1
ATOM 1634 C C . LYS A 1 211 ? 11.026 -1.219 12.100 1.00 93.56 211 LYS A C 1
ATOM 1636 O O . LYS A 1 211 ? 10.340 -0.325 12.589 1.00 93.56 211 LYS A O 1
ATOM 1641 N N . THR A 1 212 ? 11.781 -1.022 11.021 1.00 95.81 212 THR A N 1
ATOM 1642 C CA . THR A 1 212 ? 11.886 0.275 10.335 1.00 95.81 212 THR A CA 1
ATOM 1643 C C . THR A 1 212 ? 10.548 0.711 9.743 1.00 95.81 212 THR A C 1
ATOM 1645 O O . THR A 1 212 ? 10.138 1.856 9.928 1.00 95.81 212 THR A O 1
ATOM 1648 N N . PHE A 1 213 ? 9.819 -0.188 9.080 1.00 96.25 213 PHE A N 1
ATOM 1649 C CA . PHE A 1 213 ? 8.490 0.122 8.557 1.00 96.25 213 PHE A CA 1
ATOM 1650 C C . PHE A 1 213 ? 7.482 0.426 9.663 1.00 96.25 213 PHE A C 1
ATOM 1652 O O . PHE A 1 213 ? 6.696 1.360 9.505 1.00 96.25 213 PHE A O 1
ATOM 1659 N N . LEU A 1 214 ? 7.528 -0.281 10.798 1.00 95.06 214 LEU A N 1
ATOM 1660 C CA . LEU A 1 214 ? 6.655 0.021 11.934 1.00 95.06 214 LEU A CA 1
ATOM 1661 C C . LEU A 1 214 ? 6.909 1.435 12.470 1.00 95.06 214 LEU A C 1
ATOM 1663 O O . LEU A 1 214 ? 5.959 2.189 12.670 1.00 95.06 214 LEU A O 1
ATOM 1667 N N . GLN A 1 215 ? 8.176 1.831 12.611 1.00 95.38 215 GLN A N 1
ATOM 1668 C CA . GLN A 1 215 ? 8.545 3.188 13.027 1.00 95.38 215 GLN A CA 1
ATOM 1669 C C . GLN A 1 215 ? 8.040 4.253 12.044 1.00 95.38 215 GLN A C 1
ATOM 1671 O O . GLN A 1 215 ? 7.527 5.294 12.459 1.00 95.38 215 GLN A O 1
ATOM 1676 N N . ILE A 1 216 ? 8.158 4.000 10.735 1.00 96.44 216 ILE A N 1
ATOM 1677 C CA . ILE A 1 216 ? 7.660 4.917 9.700 1.00 96.44 216 ILE A CA 1
ATOM 1678 C C . ILE A 1 216 ? 6.137 5.047 9.783 1.00 96.44 216 ILE A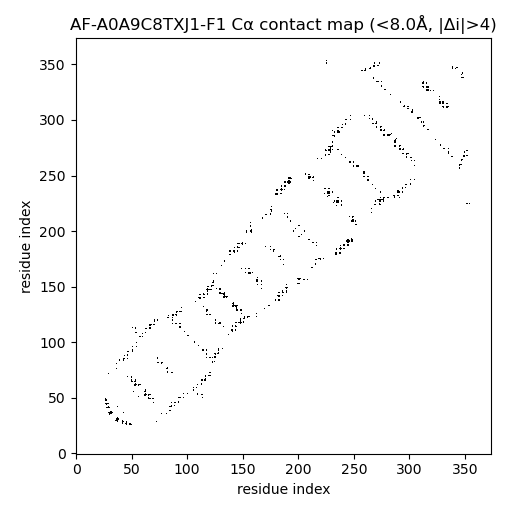 C 1
ATOM 1680 O O . ILE A 1 216 ? 5.613 6.164 9.770 1.00 96.44 216 ILE A O 1
ATOM 1684 N N . LEU A 1 217 ? 5.435 3.919 9.897 1.00 95.12 217 LEU A N 1
ATOM 1685 C CA . LEU A 1 217 ? 3.983 3.876 10.009 1.00 95.12 217 LEU A CA 1
ATOM 1686 C C . LEU A 1 217 ? 3.508 4.636 11.251 1.00 95.12 217 LEU A C 1
ATOM 1688 O O . LEU A 1 217 ? 2.677 5.538 11.134 1.00 95.12 217 LEU A O 1
ATOM 1692 N N . SER A 1 218 ? 4.099 4.335 12.408 1.00 94.56 218 SER A N 1
ATOM 1693 C CA . SER A 1 218 ? 3.839 4.990 13.694 1.00 94.56 218 SER A CA 1
ATOM 1694 C C . SER A 1 218 ? 3.995 6.510 13.600 1.00 94.56 218 SER A C 1
ATOM 1696 O O . SER A 1 218 ? 3.099 7.266 13.981 1.00 94.56 218 SER A O 1
ATOM 1698 N N . ALA A 1 219 ? 5.068 6.979 12.957 1.00 93.94 219 ALA A N 1
ATOM 1699 C CA . ALA A 1 219 ? 5.329 8.404 12.780 1.00 93.94 219 ALA A CA 1
ATOM 1700 C C . ALA A 1 219 ? 4.325 9.128 11.855 1.00 93.94 219 ALA A C 1
ATOM 1702 O O . ALA A 1 219 ? 4.257 10.357 11.887 1.00 93.94 219 ALA A O 1
ATOM 1703 N N . SER A 1 220 ? 3.570 8.400 11.026 1.00 91.75 220 SER A N 1
ATOM 1704 C CA . SER A 1 220 ? 2.493 8.937 10.171 1.00 91.75 220 SER A CA 1
ATOM 1705 C C . SER A 1 220 ? 1.089 8.742 10.761 1.00 91.75 220 SER A C 1
ATOM 1707 O O . SER A 1 220 ? 0.104 9.272 10.240 1.00 91.75 220 SER A O 1
ATOM 1709 N N . TRP A 1 221 ? 0.982 7.990 11.859 1.00 94.12 221 TRP A N 1
ATOM 1710 C CA . TRP A 1 221 ? -0.288 7.454 12.334 1.00 94.12 221 TRP A CA 1
ATOM 1711 C C . TRP A 1 221 ? -1.249 8.516 12.856 1.00 94.12 221 TRP A C 1
ATOM 1713 O O . TRP A 1 221 ? -2.449 8.431 12.604 1.00 94.12 221 TRP A O 1
ATOM 1723 N N . SER A 1 222 ? -0.734 9.544 13.540 1.00 93.19 222 SER A N 1
ATOM 1724 C CA . SER A 1 222 ? -1.555 10.630 14.087 1.00 93.19 222 SER A CA 1
ATOM 1725 C C . SER A 1 222 ? -2.397 11.296 12.998 1.00 93.19 222 SER A C 1
ATOM 1727 O O . SER A 1 222 ? -3.612 11.404 13.145 1.00 93.19 222 SER A O 1
ATOM 1729 N N . ARG A 1 223 ? -1.781 11.629 11.858 1.00 92.69 223 ARG A N 1
ATOM 1730 C CA . ARG A 1 223 ? -2.463 12.193 10.687 1.00 92.69 223 ARG A CA 1
ATOM 1731 C C . ARG A 1 223 ? -3.568 11.273 10.170 1.00 92.69 223 ARG A C 1
ATOM 1733 O O . ARG A 1 223 ? -4.680 11.735 9.920 1.00 92.69 223 ARG A O 1
ATOM 1740 N N . CYS A 1 224 ? -3.275 9.978 10.044 1.00 94.62 224 CYS A N 1
ATOM 1741 C CA . CYS A 1 224 ? -4.265 8.987 9.632 1.00 94.62 224 CYS A CA 1
ATOM 1742 C C . CYS A 1 224 ? -5.464 8.986 10.591 1.00 94.62 224 CYS A C 1
ATOM 1744 O O . CYS A 1 224 ? -6.607 9.098 10.153 1.00 94.62 224 CYS A O 1
ATOM 1746 N N . THR A 1 225 ? -5.217 8.928 11.902 1.00 95.75 225 THR A N 1
ATOM 1747 C CA . THR A 1 225 ? -6.290 8.934 12.906 1.00 95.75 225 THR A CA 1
ATOM 1748 C C . THR A 1 225 ? -7.085 10.239 12.917 1.00 95.75 225 THR A C 1
ATOM 1750 O O . THR A 1 225 ? -8.302 10.192 13.077 1.00 95.75 225 THR A O 1
ATOM 1753 N N . THR A 1 226 ? -6.452 11.389 12.667 1.00 95.56 226 THR A N 1
ATOM 1754 C CA . THR A 1 226 ? -7.150 12.676 12.536 1.00 95.56 226 THR A CA 1
ATOM 1755 C C . THR A 1 226 ? -8.144 12.637 11.379 1.00 95.56 226 THR A C 1
ATOM 1757 O O . THR A 1 226 ? -9.338 12.821 11.613 1.00 95.56 226 THR A O 1
ATOM 1760 N N . HIS A 1 227 ? -7.705 12.288 10.165 1.00 96.31 227 HIS A N 1
ATOM 1761 C CA . HIS A 1 227 ? -8.592 12.237 8.997 1.00 96.31 227 HIS A CA 1
ATOM 1762 C C . HIS A 1 227 ? -9.686 11.167 9.103 1.00 96.31 227 HIS A C 1
ATOM 1764 O O . HIS A 1 227 ? -10.806 11.386 8.639 1.00 96.31 227 HIS A O 1
ATOM 1770 N N . VAL A 1 228 ? -9.399 10.029 9.745 1.00 97.69 228 VAL A N 1
ATOM 1771 C CA . VAL A 1 228 ? -10.427 9.027 10.068 1.00 97.69 228 VAL A CA 1
ATOM 1772 C C . VAL A 1 228 ? -11.474 9.620 11.005 1.00 97.69 228 VAL A C 1
ATOM 1774 O O . VAL A 1 228 ? -12.662 9.457 10.759 1.00 97.69 228 VAL A O 1
ATOM 1777 N N . SER A 1 229 ? -11.056 10.348 12.043 1.00 97.00 229 SER A N 1
ATOM 1778 C CA . SER A 1 229 ? -11.965 10.957 13.023 1.00 97.00 229 SER A CA 1
ATOM 1779 C C . SER A 1 229 ? -12.825 12.098 12.463 1.00 97.00 229 SER A C 1
ATOM 1781 O O . SER A 1 229 ? -13.878 12.415 13.019 1.00 97.00 229 SER A O 1
ATOM 1783 N N . GLU A 1 230 ? -12.382 12.690 11.354 1.00 96.38 230 GLU A N 1
ATOM 1784 C CA . GLU A 1 230 ? -13.125 13.658 10.542 1.00 96.38 230 GLU A CA 1
ATOM 1785 C C . GLU A 1 230 ? -14.127 12.991 9.585 1.00 96.38 230 GLU A C 1
ATOM 1787 O O . GLU A 1 230 ? -14.877 13.691 8.915 1.00 96.38 230 GLU A O 1
ATOM 1792 N N . GLY A 1 231 ? -14.146 11.657 9.488 1.00 96.75 231 GLY A N 1
ATOM 1793 C CA . GLY A 1 231 ? -15.062 10.934 8.605 1.00 96.75 231 GLY A CA 1
ATOM 1794 C C . GLY A 1 231 ? -14.640 10.912 7.131 1.00 96.75 231 GLY A C 1
ATOM 1795 O O . GLY A 1 231 ? -15.466 10.638 6.264 1.00 96.75 231 GLY A O 1
ATOM 1796 N N . ARG A 1 232 ? -13.367 11.185 6.801 1.00 97.50 232 ARG A N 1
ATOM 1797 C CA . ARG A 1 232 ? -12.909 11.189 5.399 1.00 97.50 232 ARG A CA 1
ATOM 1798 C C . ARG A 1 232 ? -12.828 9.762 4.843 1.00 97.50 232 ARG A C 1
ATOM 1800 O O . ARG A 1 232 ? -11.863 9.051 5.123 1.00 97.50 232 ARG A O 1
ATOM 1807 N N . LEU A 1 233 ? -13.784 9.369 3.996 1.00 97.50 233 LEU A N 1
ATOM 1808 C CA . LEU A 1 233 ? -13.906 8.005 3.445 1.00 97.50 233 LEU A CA 1
ATOM 1809 C C . LEU A 1 233 ? -12.594 7.409 2.896 1.00 97.50 233 LEU A C 1
ATOM 1811 O O . LEU A 1 233 ? -12.214 6.333 3.357 1.00 97.50 233 LEU A O 1
ATOM 1815 N N . PRO A 1 234 ? -11.815 8.097 2.030 1.00 97.44 234 PRO A N 1
ATOM 1816 C CA . PRO A 1 234 ? -10.573 7.516 1.513 1.00 97.44 234 PRO A CA 1
ATOM 1817 C C . PRO A 1 234 ? -9.529 7.211 2.596 1.00 97.44 234 PRO A C 1
ATOM 1819 O O . PRO A 1 234 ? -8.687 6.336 2.413 1.00 97.44 234 PRO A O 1
ATOM 1822 N N . TRP A 1 235 ? -9.559 7.939 3.715 1.00 97.88 235 TRP A N 1
ATOM 1823 C CA . TRP A 1 235 ? -8.667 7.711 4.852 1.00 97.88 235 TRP A CA 1
ATOM 1824 C C . TRP A 1 235 ? -9.165 6.591 5.765 1.00 97.88 235 TRP A C 1
ATOM 1826 O O . TRP A 1 235 ? -8.343 5.863 6.315 1.00 97.88 235 TRP A O 1
ATOM 1836 N N . ILE A 1 236 ? -10.484 6.411 5.891 1.00 98.12 236 ILE A N 1
ATOM 1837 C CA . ILE A 1 236 ? -11.082 5.261 6.587 1.00 98.12 236 ILE A CA 1
ATOM 1838 C C . ILE A 1 236 ? -10.683 3.964 5.868 1.00 98.12 236 ILE A C 1
ATOM 1840 O O . ILE A 1 236 ? -10.174 3.041 6.507 1.00 98.12 236 ILE A O 1
ATOM 1844 N N . ASP A 1 237 ? -10.802 3.935 4.538 1.00 96.50 237 ASP A N 1
ATOM 1845 C CA . ASP A 1 237 ? -10.380 2.797 3.715 1.00 96.50 237 ASP A CA 1
ATOM 1846 C C . ASP A 1 237 ? -8.874 2.526 3.823 1.00 96.50 237 ASP A C 1
ATOM 1848 O O . ASP A 1 237 ? -8.447 1.378 3.984 1.00 96.50 237 ASP A O 1
ATOM 1852 N N . ALA A 1 238 ? -8.052 3.579 3.762 1.00 96.44 238 ALA A N 1
ATOM 1853 C CA . ALA A 1 238 ? -6.605 3.463 3.925 1.00 96.44 238 ALA A CA 1
ATOM 1854 C C . ALA A 1 238 ? -6.233 2.878 5.293 1.00 96.44 238 ALA A C 1
ATOM 1856 O O . ALA A 1 238 ? -5.424 1.954 5.373 1.00 96.44 238 ALA A O 1
ATOM 1857 N N . ALA A 1 239 ? -6.855 3.364 6.367 1.00 96.62 239 ALA A N 1
ATOM 1858 C CA . ALA A 1 239 ? -6.602 2.870 7.713 1.00 96.62 239 ALA A CA 1
ATOM 1859 C C . ALA A 1 239 ? -7.001 1.394 7.874 1.00 96.62 239 ALA A C 1
ATOM 1861 O O . ALA A 1 239 ? -6.286 0.628 8.521 1.00 96.62 239 ALA A O 1
ATOM 1862 N N . GLY A 1 240 ? -8.089 0.968 7.222 1.00 95.06 240 GLY A N 1
ATOM 1863 C CA . GLY A 1 240 ? -8.479 -0.441 7.154 1.00 95.06 240 GLY A CA 1
ATOM 1864 C C . GLY A 1 240 ? -7.391 -1.334 6.546 1.00 95.06 240 GLY A C 1
ATOM 1865 O O . GLY A 1 240 ? -7.130 -2.421 7.062 1.00 95.06 240 GLY A O 1
ATOM 1866 N N . ARG A 1 241 ? -6.694 -0.860 5.503 1.00 90.44 241 ARG A N 1
ATOM 1867 C CA . ARG A 1 241 ? -5.552 -1.571 4.888 1.00 90.44 241 ARG A CA 1
ATOM 1868 C C . ARG A 1 241 ? -4.313 -1.615 5.779 1.00 90.44 241 ARG A C 1
ATOM 1870 O O . ARG A 1 241 ? -3.553 -2.576 5.718 1.00 90.44 241 ARG A O 1
ATOM 1877 N N . ALA A 1 242 ? -4.124 -0.619 6.641 1.00 94.00 242 ALA A N 1
ATOM 1878 C CA . ALA A 1 242 ? -2.980 -0.571 7.547 1.00 94.00 242 ALA A CA 1
ATOM 1879 C C . ALA A 1 242 ? -3.057 -1.598 8.694 1.00 94.00 242 ALA A C 1
ATOM 1881 O O . ALA A 1 242 ? -2.026 -1.988 9.242 1.00 94.00 242 ALA A O 1
ATOM 1882 N N . LEU A 1 243 ? -4.255 -2.068 9.061 1.00 94.12 243 LEU A N 1
ATOM 1883 C CA . LEU A 1 243 ? -4.437 -3.036 10.150 1.00 94.12 243 LEU A CA 1
ATOM 1884 C C . LEU A 1 243 ? -3.729 -4.385 9.880 1.00 94.12 243 LEU A C 1
ATOM 1886 O O . LEU A 1 243 ? -2.954 -4.823 10.735 1.00 94.12 243 LEU A O 1
ATOM 1890 N N . PRO A 1 244 ? -3.907 -5.043 8.712 1.00 91.75 244 PRO A N 1
ATOM 1891 C CA . PRO A 1 244 ? -3.091 -6.198 8.336 1.00 91.75 244 PRO A CA 1
ATOM 1892 C C . PRO A 1 244 ? -1.584 -5.912 8.332 1.00 91.75 244 PRO A C 1
ATOM 1894 O O . PRO A 1 244 ? -0.808 -6.765 8.764 1.00 91.75 244 PRO A O 1
ATOM 1897 N N . THR A 1 245 ? -1.168 -4.717 7.893 1.00 92.56 245 THR A N 1
ATOM 1898 C CA . THR A 1 245 ? 0.242 -4.299 7.884 1.00 92.56 245 THR A CA 1
ATOM 1899 C C . THR A 1 245 ? 0.839 -4.309 9.289 1.00 92.56 245 THR A C 1
ATOM 1901 O O . THR A 1 245 ? 1.895 -4.903 9.486 1.00 92.56 245 THR A O 1
ATOM 1904 N N . LEU A 1 246 ? 0.147 -3.752 10.290 1.00 93.56 246 LEU A N 1
ATOM 1905 C CA . LEU A 1 246 ? 0.610 -3.768 11.686 1.00 93.56 246 LEU A CA 1
ATOM 1906 C C . LEU A 1 246 ? 0.871 -5.188 12.199 1.00 93.56 246 LEU A C 1
ATOM 1908 O O . LEU A 1 246 ? 1.879 -5.438 12.858 1.00 93.56 246 LEU A O 1
ATOM 1912 N N . LYS A 1 247 ? -0.008 -6.136 11.857 1.00 88.94 247 LYS A N 1
ATOM 1913 C CA . LYS A 1 247 ? 0.164 -7.546 12.224 1.00 88.94 247 LYS A CA 1
ATOM 1914 C C . LYS A 1 247 ? 1.402 -8.164 11.579 1.00 88.94 247 LYS A C 1
ATOM 1916 O O . LYS A 1 247 ? 2.142 -8.886 12.243 1.00 88.94 247 LYS A O 1
ATOM 1921 N N . LEU A 1 248 ? 1.617 -7.901 10.292 1.00 90.38 248 LEU A N 1
ATOM 1922 C CA . LEU A 1 248 ? 2.777 -8.418 9.566 1.00 90.38 248 LEU A CA 1
ATOM 1923 C C . LEU A 1 248 ? 4.090 -7.872 10.135 1.00 90.38 248 LEU A C 1
ATOM 1925 O O . LEU A 1 248 ? 5.026 -8.641 10.327 1.00 90.38 248 LEU A O 1
ATOM 1929 N N . LEU A 1 249 ? 4.130 -6.579 10.459 1.00 90.31 249 LEU A N 1
ATOM 1930 C CA . LEU A 1 249 ? 5.326 -5.910 10.974 1.00 90.31 249 LEU A CA 1
ATOM 1931 C C . LEU A 1 249 ? 5.688 -6.317 12.407 1.00 90.31 249 LEU A C 1
ATOM 1933 O O . LEU A 1 249 ? 6.865 -6.326 12.759 1.00 90.31 249 LEU A O 1
ATOM 1937 N N . ALA A 1 250 ? 4.696 -6.676 13.222 1.00 88.25 250 ALA A N 1
ATOM 1938 C CA . ALA A 1 250 ? 4.917 -7.120 14.595 1.00 88.25 250 ALA A CA 1
ATOM 1939 C C . ALA A 1 250 ? 5.314 -8.602 14.705 1.00 88.25 250 ALA A C 1
ATOM 1941 O O . ALA A 1 250 ? 5.936 -8.997 15.686 1.00 88.25 250 ALA A O 1
ATOM 1942 N N . ARG A 1 251 ? 4.961 -9.434 13.713 1.00 84.62 251 ARG A N 1
ATOM 1943 C CA . ARG A 1 251 ? 5.155 -10.894 13.760 1.00 84.62 251 ARG A CA 1
ATOM 1944 C C . ARG A 1 251 ? 6.601 -11.338 14.028 1.00 84.62 251 ARG A C 1
ATOM 1946 O O . ARG A 1 251 ? 6.752 -12.248 14.833 1.00 84.62 251 ARG A O 1
ATOM 1953 N N . PRO A 1 252 ? 7.648 -10.757 13.412 1.00 79.88 252 PRO A N 1
ATOM 1954 C CA . PRO A 1 252 ? 9.028 -11.175 13.682 1.00 79.88 252 PRO A CA 1
ATOM 1955 C C . PRO A 1 252 ? 9.472 -10.948 15.132 1.00 79.88 252 PRO A C 1
ATOM 1957 O O . PRO A 1 252 ? 10.497 -11.475 15.539 1.00 79.88 252 PRO A O 1
ATOM 1960 N N . HIS A 1 253 ? 8.702 -10.167 15.892 1.00 79.00 253 HIS A N 1
ATOM 1961 C CA . HIS A 1 253 ? 9.023 -9.734 17.246 1.00 79.00 253 HIS A CA 1
ATOM 1962 C C . HIS A 1 253 ? 7.970 -10.207 18.262 1.00 79.00 253 HIS A C 1
ATOM 1964 O O . HIS A 1 253 ? 7.986 -9.774 19.404 1.00 79.00 253 HIS A O 1
ATOM 1970 N N . SER A 1 254 ? 7.021 -11.072 17.876 1.00 76.00 254 SER A N 1
ATOM 1971 C CA . SER A 1 254 ? 5.850 -11.392 18.712 1.00 76.00 254 SER A CA 1
ATOM 1972 C C . SER A 1 254 ? 6.169 -12.118 20.018 1.00 76.00 254 SER A C 1
ATOM 1974 O O . SER A 1 254 ? 5.333 -12.126 20.919 1.00 76.00 254 SER A O 1
ATOM 1976 N N . ASP A 1 255 ? 7.351 -12.724 20.112 1.00 75.62 255 ASP A N 1
ATOM 1977 C CA . ASP A 1 255 ? 7.819 -13.400 21.324 1.00 75.62 255 ASP A CA 1
ATOM 1978 C C . ASP A 1 255 ? 8.296 -12.398 22.392 1.00 75.62 255 ASP A C 1
ATOM 1980 O O . ASP A 1 255 ? 8.447 -12.758 23.559 1.00 75.62 255 ASP A O 1
ATOM 1984 N N . GLU A 1 256 ? 8.480 -11.126 22.019 1.00 78.25 256 GLU A N 1
ATOM 1985 C CA . GLU A 1 256 ? 8.792 -10.024 22.922 1.00 78.25 256 GLU A CA 1
ATOM 1986 C C . GLU A 1 256 ? 7.491 -9.304 23.329 1.00 78.25 256 GLU A C 1
ATOM 1988 O O . GLU A 1 256 ? 6.853 -8.656 22.492 1.00 78.25 256 GLU A O 1
ATOM 1993 N N . PRO A 1 257 ? 7.082 -9.347 24.613 1.00 72.69 257 PRO A N 1
ATOM 1994 C CA . PRO A 1 257 ? 5.869 -8.665 25.078 1.00 72.69 257 PRO A CA 1
ATOM 1995 C C . PRO A 1 257 ? 5.843 -7.163 24.747 1.00 72.69 257 PRO A C 1
ATOM 1997 O O . PRO A 1 257 ? 4.785 -6.602 24.458 1.00 72.69 257 PRO A O 1
ATOM 2000 N N . ASP A 1 258 ? 7.013 -6.522 24.723 1.00 80.56 258 ASP A N 1
ATOM 2001 C CA . ASP A 1 258 ? 7.158 -5.102 24.396 1.00 80.56 258 ASP A CA 1
ATOM 2002 C C . ASP A 1 258 ? 6.926 -4.798 22.909 1.00 80.56 258 ASP A C 1
ATOM 2004 O O . ASP A 1 258 ? 6.509 -3.692 22.558 1.00 80.56 258 ASP A O 1
ATOM 2008 N N . ALA A 1 259 ? 7.139 -5.766 22.017 1.00 81.44 259 ALA A N 1
ATOM 2009 C CA . ALA A 1 259 ? 7.035 -5.538 20.581 1.00 81.44 259 ALA A CA 1
ATOM 2010 C C . ALA A 1 259 ? 5.588 -5.423 20.085 1.00 81.44 259 ALA A C 1
ATOM 2012 O O . ALA A 1 259 ? 5.329 -4.792 19.058 1.00 81.44 259 ALA A O 1
ATOM 2013 N N . VAL A 1 260 ? 4.623 -5.992 20.815 1.00 89.31 260 VAL A N 1
ATOM 2014 C CA . VAL A 1 260 ? 3.195 -5.881 20.471 1.00 89.31 260 VAL A CA 1
ATOM 2015 C C . VAL A 1 260 ? 2.544 -4.612 21.025 1.00 89.31 260 VAL A C 1
ATOM 2017 O O . VAL A 1 260 ? 1.482 -4.211 20.546 1.00 89.31 260 VAL A O 1
ATOM 2020 N N . LYS A 1 261 ? 3.187 -3.933 21.982 1.00 92.12 261 LYS A N 1
ATOM 2021 C CA . LYS A 1 261 ? 2.664 -2.727 22.640 1.00 92.12 261 LYS A CA 1
ATOM 2022 C C . LYS A 1 261 ? 2.397 -1.583 21.666 1.00 92.12 261 LYS A C 1
ATOM 2024 O O . LYS A 1 261 ? 1.321 -0.987 21.697 1.00 92.12 261 LYS A O 1
ATOM 2029 N N . GLU A 1 262 ? 3.360 -1.265 20.802 1.00 93.12 262 GLU A N 1
ATOM 2030 C CA . GLU A 1 262 ? 3.210 -0.180 19.826 1.00 93.12 262 GLU A CA 1
ATOM 2031 C C . GLU A 1 262 ? 2.089 -0.476 18.808 1.00 93.12 262 GLU A C 1
ATOM 2033 O O . GLU A 1 262 ? 1.166 0.337 18.716 1.00 93.12 262 GLU A O 1
ATOM 2038 N N . PRO A 1 263 ? 2.053 -1.639 18.125 1.00 95.12 263 PRO A N 1
ATOM 2039 C CA . PRO A 1 263 ? 0.925 -2.021 17.275 1.00 95.12 263 PRO A CA 1
ATOM 2040 C C . PRO A 1 263 ? -0.434 -1.939 17.981 1.00 95.12 263 PRO A C 1
ATOM 2042 O O . PRO A 1 263 ? -1.377 -1.374 17.425 1.00 95.12 263 PRO A O 1
ATOM 2045 N N . LEU A 1 264 ? -0.542 -2.440 19.217 1.00 95.12 264 LEU A N 1
ATOM 2046 C CA . LEU A 1 264 ? -1.774 -2.358 20.006 1.00 95.12 264 LEU A CA 1
ATOM 2047 C C . LEU A 1 264 ? -2.190 -0.904 20.266 1.00 95.12 264 LEU A C 1
ATOM 2049 O O . LEU A 1 264 ? -3.358 -0.561 20.074 1.00 95.12 264 LEU A O 1
ATOM 2053 N N . GLN A 1 265 ? -1.250 -0.029 20.637 1.00 95.88 265 GLN A N 1
ATOM 2054 C CA . GLN A 1 265 ? -1.523 1.397 20.829 1.00 95.88 265 GLN A CA 1
ATOM 2055 C C . GLN A 1 265 ? -2.032 2.059 19.542 1.00 95.88 265 GLN A C 1
ATOM 2057 O O . GLN A 1 265 ? -2.994 2.830 19.589 1.00 95.88 265 GLN A O 1
ATOM 2062 N N . LEU A 1 266 ? -1.424 1.753 18.391 1.00 96.50 266 LEU A N 1
ATOM 2063 C CA . LEU A 1 266 ? -1.846 2.285 17.094 1.00 96.50 266 LEU A CA 1
ATOM 2064 C C . LEU A 1 266 ? -3.274 1.827 16.743 1.00 96.50 266 LEU A C 1
ATOM 2066 O O . LEU A 1 266 ? -4.105 2.657 16.357 1.00 96.50 266 LEU A O 1
ATOM 2070 N N . ILE A 1 267 ? -3.604 0.549 16.959 1.00 97.19 267 ILE A N 1
ATOM 2071 C CA . ILE A 1 267 ? -4.955 0.011 16.718 1.00 97.19 267 ILE A CA 1
ATOM 2072 C C . ILE A 1 267 ? -5.988 0.669 17.641 1.00 97.19 267 ILE A C 1
ATOM 2074 O O . ILE A 1 267 ? -7.059 1.055 17.177 1.00 97.19 267 ILE A O 1
ATOM 2078 N N . VAL A 1 268 ? -5.681 0.848 18.930 1.00 96.75 268 VAL A N 1
ATOM 2079 C CA . VAL A 1 268 ? -6.589 1.518 19.877 1.00 96.75 268 VAL A CA 1
ATOM 2080 C C . VAL A 1 268 ? -6.810 2.982 19.494 1.00 96.75 268 VAL A C 1
ATOM 2082 O O . VAL A 1 268 ? -7.953 3.442 19.490 1.00 96.75 268 VAL A O 1
ATOM 2085 N N . ASN A 1 269 ? -5.759 3.710 19.106 1.00 96.62 269 ASN A N 1
ATOM 2086 C CA . ASN A 1 269 ? -5.892 5.086 18.614 1.00 96.62 269 ASN A CA 1
ATOM 2087 C C . ASN A 1 269 ? -6.834 5.152 17.400 1.00 96.62 269 ASN A C 1
ATOM 2089 O O . ASN A 1 269 ? -7.711 6.016 17.335 1.00 96.62 269 ASN A O 1
ATOM 2093 N N . LEU A 1 270 ? -6.689 4.208 16.464 1.00 97.56 270 LEU A N 1
ATOM 2094 C CA . LEU A 1 270 ? -7.544 4.122 15.285 1.00 97.56 270 LEU A CA 1
ATOM 2095 C C . LEU A 1 270 ? -8.986 3.738 15.630 1.00 97.56 270 LEU A C 1
ATOM 2097 O O . LEU A 1 270 ? -9.915 4.312 15.072 1.00 97.56 270 LEU A O 1
ATOM 2101 N N . MET A 1 271 ? -9.190 2.818 16.574 1.00 97.62 271 MET A N 1
ATOM 2102 C CA . MET A 1 271 ? -10.519 2.436 17.055 1.00 97.62 271 MET A CA 1
ATOM 2103 C C . MET A 1 271 ? -11.270 3.637 17.650 1.00 97.62 271 MET A C 1
ATOM 2105 O O . MET A 1 271 ? -12.444 3.833 17.345 1.00 97.62 271 MET A O 1
ATOM 2109 N N . TYR A 1 272 ? -10.599 4.483 18.436 1.00 97.06 272 TYR A N 1
ATOM 2110 C CA . TYR A 1 272 ? -11.198 5.718 18.955 1.00 97.06 272 TYR A CA 1
ATOM 2111 C C . TYR A 1 272 ? -11.518 6.728 17.850 1.00 97.06 272 TYR A C 1
ATOM 2113 O O . TYR A 1 272 ? -12.591 7.332 17.864 1.00 97.06 272 TYR A O 1
ATOM 2121 N N . ALA A 1 273 ? -10.608 6.913 16.891 1.00 97.25 273 ALA A N 1
ATOM 2122 C CA . 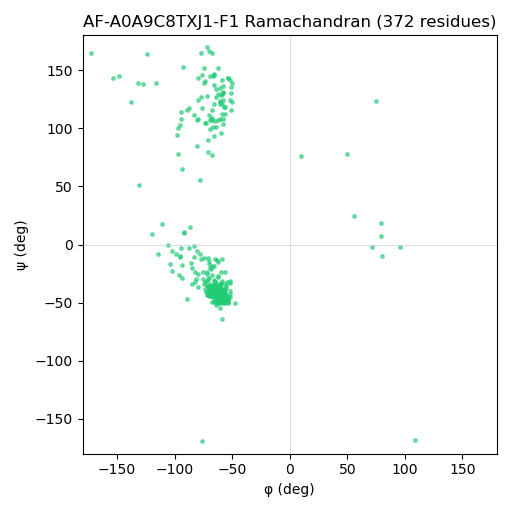ALA A 1 273 ? -10.848 7.784 15.746 1.00 97.25 273 ALA A CA 1
ATOM 2123 C C . ALA A 1 273 ? -12.057 7.312 14.921 1.00 97.25 273 ALA A C 1
ATOM 2125 O O . ALA A 1 273 ? -12.937 8.112 14.608 1.00 97.25 273 ALA A O 1
ATOM 2126 N N . ALA A 1 274 ? -12.138 6.010 14.636 1.00 97.94 274 ALA A N 1
ATOM 2127 C CA . ALA A 1 274 ? -13.251 5.401 13.919 1.00 97.94 274 ALA A CA 1
ATOM 2128 C C . ALA A 1 274 ? -14.571 5.553 14.686 1.00 97.94 274 ALA A C 1
ATOM 2130 O O . ALA A 1 274 ? -15.577 5.930 14.092 1.00 97.94 274 ALA A O 1
ATOM 2131 N N . PHE A 1 275 ? -14.565 5.337 16.008 1.00 97.69 275 PHE A N 1
ATOM 2132 C CA . PHE A 1 275 ? -15.751 5.538 16.843 1.00 97.69 275 PHE A CA 1
ATOM 2133 C C . PHE A 1 275 ? -16.229 6.986 16.816 1.00 97.69 275 PHE A C 1
ATOM 2135 O O . PHE A 1 275 ? -17.422 7.229 16.700 1.00 97.69 275 PHE A O 1
ATOM 2142 N N . ARG A 1 276 ? -15.312 7.954 16.867 1.00 96.06 276 ARG A N 1
ATOM 2143 C CA . ARG A 1 276 ? -15.669 9.373 16.810 1.00 96.06 276 ARG A CA 1
ATOM 2144 C C . ARG A 1 276 ? -16.372 9.747 15.506 1.00 96.06 276 ARG A C 1
ATOM 2146 O O . ARG A 1 276 ? -17.338 10.504 15.539 1.00 96.06 276 ARG A O 1
ATOM 2153 N N . ALA A 1 277 ? -15.892 9.237 14.376 1.00 97.12 277 ALA A N 1
ATOM 2154 C CA . ALA A 1 277 ? -16.552 9.457 13.094 1.00 97.12 277 ALA A CA 1
ATOM 2155 C C . ALA A 1 277 ? -17.893 8.708 13.009 1.00 97.12 277 ALA A C 1
ATOM 2157 O O . ALA A 1 277 ? -18.881 9.288 12.570 1.00 97.12 277 ALA A O 1
ATOM 2158 N N . TYR A 1 278 ? -17.963 7.475 13.519 1.00 97.38 278 TYR A N 1
ATOM 2159 C CA . TYR A 1 278 ? -19.209 6.710 13.622 1.00 97.38 278 TYR A CA 1
ATOM 2160 C C . TYR A 1 278 ? -20.280 7.426 14.468 1.00 97.38 278 TYR A C 1
ATOM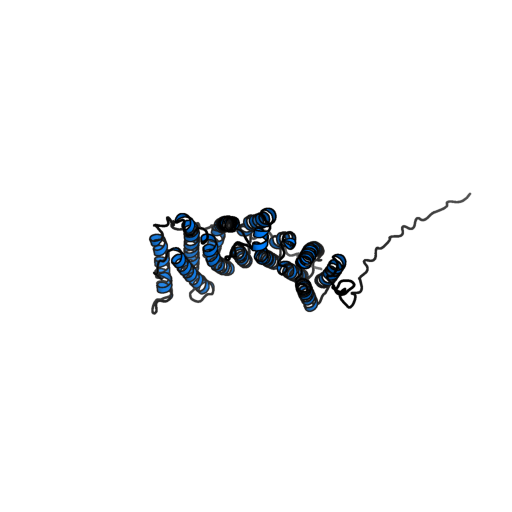 2162 O O . TYR A 1 278 ? -21.437 7.520 14.061 1.00 97.38 278 TYR A O 1
ATOM 2170 N N . ASP A 1 279 ? -19.899 7.972 15.621 1.00 96.44 279 ASP A N 1
ATOM 2171 C CA . ASP A 1 279 ? -20.793 8.678 16.544 1.00 96.44 279 ASP A CA 1
ATOM 2172 C C . ASP A 1 279 ? -21.401 9.945 15.917 1.00 96.44 279 ASP A C 1
ATOM 2174 O O . ASP A 1 279 ? -22.581 10.238 16.103 1.00 96.44 279 ASP A O 1
ATOM 2178 N N . ARG A 1 280 ? -20.609 10.648 15.097 1.00 95.62 280 ARG A N 1
ATOM 2179 C CA . ARG A 1 280 ? -21.008 11.877 14.392 1.00 95.62 280 ARG A CA 1
ATOM 2180 C C . ARG A 1 280 ? -21.738 11.641 13.068 1.00 95.62 280 ARG A C 1
ATOM 2182 O O . ARG A 1 280 ? -22.390 12.559 12.586 1.00 95.62 280 ARG A O 1
ATOM 2189 N N . SER A 1 281 ? -21.593 10.459 12.473 1.00 95.31 281 SER A N 1
ATOM 2190 C CA . SER A 1 281 ? -22.214 10.099 11.189 1.00 95.31 281 SER A CA 1
ATOM 2191 C C . SER A 1 281 ? -23.712 9.834 11.313 1.00 95.31 281 SER A C 1
ATOM 2193 O O . SER A 1 281 ? -24.182 9.382 12.363 1.00 95.31 281 SER A O 1
ATOM 2195 N N . GLU A 1 282 ? -24.472 10.056 10.242 1.00 93.62 282 GLU A N 1
ATOM 2196 C CA . GLU A 1 282 ? -25.900 9.754 10.209 1.00 93.62 282 GLU A CA 1
ATOM 2197 C C . GLU A 1 282 ? -26.142 8.255 9.960 1.00 93.62 282 GLU A C 1
ATOM 2199 O O . GLU A 1 282 ? -25.410 7.613 9.204 1.00 93.62 282 GLU A O 1
ATOM 2204 N N . PRO A 1 283 ? -27.165 7.637 10.580 1.00 90.50 283 PRO A N 1
ATOM 2205 C CA . PRO A 1 283 ? -27.450 6.229 10.335 1.00 90.50 283 PRO A CA 1
ATOM 2206 C C . PRO A 1 283 ? -27.779 5.990 8.856 1.00 90.50 283 PRO A C 1
ATOM 2208 O O . PRO A 1 283 ? -28.746 6.541 8.337 1.00 90.50 283 PRO A O 1
ATOM 2211 N N . GLY A 1 284 ? -27.013 5.114 8.206 1.00 85.62 284 GLY A N 1
ATOM 2212 C CA . GLY A 1 284 ? -27.220 4.745 6.804 1.00 85.62 284 GLY A CA 1
ATOM 2213 C C . GLY A 1 284 ? -26.375 5.517 5.790 1.00 85.62 284 GLY A C 1
ATOM 2214 O O . GLY A 1 284 ? -26.448 5.178 4.612 1.00 85.62 284 GLY A O 1
ATOM 2215 N N . ASP A 1 285 ? -25.558 6.485 6.217 1.00 94.25 285 ASP A N 1
ATOM 2216 C CA . ASP A 1 285 ? -24.564 7.099 5.335 1.00 94.25 285 ASP A CA 1
ATOM 2217 C C . ASP A 1 285 ? -23.323 6.192 5.125 1.00 94.25 285 ASP A C 1
ATOM 2219 O O . ASP A 1 285 ? -23.081 5.199 5.835 1.00 94.25 285 ASP A O 1
ATOM 2223 N N . ASP A 1 286 ? -22.524 6.520 4.107 1.00 95.94 286 ASP A N 1
ATOM 2224 C CA . ASP A 1 286 ? -21.308 5.771 3.773 1.00 95.94 286 ASP A CA 1
ATOM 2225 C C . ASP A 1 286 ? -20.269 5.844 4.904 1.00 95.94 286 ASP A C 1
ATOM 2227 O O . ASP A 1 286 ? -19.535 4.883 5.148 1.00 95.94 286 ASP A O 1
ATOM 2231 N N . VAL A 1 287 ? -20.213 6.956 5.645 1.00 95.81 287 VAL A N 1
ATOM 2232 C CA . VAL A 1 287 ? -19.258 7.138 6.748 1.00 95.81 287 VAL A CA 1
ATOM 2233 C C . VAL A 1 287 ? -19.592 6.187 7.894 1.00 95.81 287 VAL A C 1
ATOM 2235 O O . VAL A 1 287 ? -18.703 5.513 8.410 1.00 95.81 287 VAL A O 1
ATOM 2238 N N . ASN A 1 288 ? -20.860 6.063 8.261 1.00 95.81 288 ASN A N 1
ATOM 2239 C CA . ASN A 1 288 ? -21.390 5.214 9.314 1.00 95.81 288 ASN A CA 1
ATOM 2240 C C . ASN A 1 288 ? -21.108 3.741 9.030 1.00 95.81 288 ASN A C 1
ATOM 2242 O O . ASN A 1 288 ? -20.593 3.020 9.892 1.00 95.81 288 ASN A O 1
ATOM 2246 N N . SER A 1 289 ? -21.401 3.297 7.807 1.00 95.56 289 SER A N 1
ATOM 2247 C CA . SER A 1 289 ? -21.170 1.913 7.389 1.00 95.56 289 SER A CA 1
ATOM 2248 C C . SER A 1 289 ? -19.674 1.578 7.326 1.00 95.56 289 SER A C 1
ATOM 2250 O O . SER A 1 289 ? -19.248 0.558 7.878 1.00 95.56 289 SER A O 1
ATOM 2252 N N . THR A 1 290 ? -18.857 2.465 6.753 1.00 96.62 290 THR A N 1
ATOM 2253 C CA . THR A 1 290 ? -17.409 2.248 6.603 1.00 96.62 290 THR A CA 1
ATOM 2254 C C . THR A 1 290 ? -16.679 2.323 7.949 1.00 96.62 290 THR A C 1
ATOM 2256 O O . THR A 1 290 ? -15.833 1.479 8.248 1.00 96.62 290 THR A O 1
ATOM 2259 N N . THR A 1 291 ? -17.038 3.265 8.828 1.00 97.38 291 THR A N 1
ATOM 2260 C CA . THR A 1 291 ? -16.470 3.344 10.189 1.00 97.38 291 THR A CA 1
ATOM 2261 C C . THR A 1 291 ? -16.907 2.180 11.074 1.00 97.38 291 THR A C 1
ATOM 2263 O O . THR A 1 291 ? -16.088 1.672 11.838 1.00 97.38 291 THR A O 1
ATOM 2266 N N . SER A 1 292 ? -18.141 1.680 10.934 1.00 97.12 292 SER A N 1
ATOM 2267 C CA . SER A 1 292 ? -18.578 0.442 11.596 1.00 97.12 292 SER A CA 1
ATOM 2268 C C . SER A 1 292 ? -17.728 -0.755 11.171 1.00 97.12 292 SER A C 1
ATOM 2270 O O . SER A 1 292 ? -17.280 -1.530 12.017 1.00 97.12 292 SER A O 1
ATOM 2272 N N . ALA A 1 293 ? -17.461 -0.901 9.869 1.00 97.44 293 ALA A N 1
ATOM 2273 C CA . ALA A 1 293 ? -16.582 -1.950 9.358 1.00 97.44 293 ALA A CA 1
ATOM 2274 C C . ALA A 1 293 ? -15.149 -1.802 9.900 1.00 97.44 293 ALA A C 1
ATOM 2276 O O . ALA A 1 293 ? -14.550 -2.792 10.327 1.00 97.44 293 ALA A O 1
ATOM 2277 N N . LEU A 1 294 ? -14.628 -0.572 9.966 1.00 98.12 294 LEU A N 1
ATOM 2278 C CA . LEU A 1 294 ? -13.312 -0.291 10.536 1.00 98.12 294 LEU A CA 1
ATOM 2279 C C . LEU A 1 294 ? -13.240 -0.619 12.036 1.00 98.12 294 LEU A C 1
ATOM 2281 O O . LEU A 1 294 ? -12.265 -1.219 12.478 1.00 98.12 294 LEU A O 1
ATOM 2285 N N . LEU A 1 295 ? -14.275 -0.302 12.820 1.00 98.19 295 LEU A N 1
ATOM 2286 C CA . LEU A 1 295 ? -14.357 -0.663 14.241 1.00 98.19 295 LEU A CA 1
ATOM 2287 C C . LEU A 1 295 ? -14.279 -2.180 14.453 1.00 98.19 295 LEU A C 1
ATOM 2289 O O . LEU A 1 295 ? -13.539 -2.650 15.320 1.00 98.19 295 LEU A O 1
ATOM 2293 N N . LEU A 1 296 ? -14.999 -2.950 13.633 1.00 97.75 296 LEU A N 1
ATOM 2294 C CA . LEU A 1 296 ? -14.945 -4.413 13.656 1.00 97.75 296 LEU A CA 1
ATOM 2295 C C . LEU A 1 296 ? -13.566 -4.942 13.242 1.00 97.75 296 LEU A C 1
ATOM 2297 O O . LEU A 1 296 ? -13.073 -5.902 13.837 1.00 97.75 296 LEU A O 1
ATOM 2301 N N . ALA A 1 297 ? -12.926 -4.315 12.252 1.00 97.44 297 ALA A N 1
ATOM 2302 C CA . ALA A 1 297 ? -11.572 -4.666 11.836 1.00 97.44 297 ALA A CA 1
ATOM 2303 C C . ALA A 1 297 ? -10.549 -4.391 12.952 1.00 97.44 297 ALA A C 1
ATOM 2305 O O . ALA A 1 297 ? -9.703 -5.245 13.223 1.00 97.44 297 ALA A O 1
ATOM 2306 N N . CYS A 1 298 ? -10.663 -3.257 13.652 1.00 97.75 298 CYS A N 1
ATOM 2307 C CA . CYS A 1 298 ? -9.841 -2.942 14.819 1.00 97.75 298 CYS A CA 1
ATOM 2308 C C . CYS A 1 298 ? -10.045 -3.969 15.942 1.00 97.75 298 CYS A C 1
ATOM 2310 O O . CYS A 1 298 ? -9.063 -4.485 16.470 1.00 97.75 298 CYS A O 1
ATOM 2312 N N . GLU A 1 299 ? -11.293 -4.318 16.281 1.00 97.12 299 GLU A N 1
ATOM 2313 C CA . GLU A 1 299 ? -11.585 -5.355 17.285 1.00 97.12 299 GLU A CA 1
ATOM 2314 C C . GLU A 1 299 ? -10.956 -6.695 16.884 1.00 97.12 299 GLU A C 1
ATOM 2316 O O . GLU A 1 299 ? -10.250 -7.318 17.676 1.00 97.12 299 GLU A O 1
ATOM 2321 N N . SER A 1 300 ? -11.132 -7.118 15.631 1.00 96.25 300 SER A N 1
ATOM 2322 C CA . SER A 1 300 ? -10.518 -8.347 15.123 1.00 96.25 300 SER A CA 1
ATOM 2323 C C . SER A 1 300 ? -8.989 -8.318 15.207 1.00 96.25 300 SER A C 1
ATOM 2325 O O . SER A 1 300 ? -8.375 -9.339 15.526 1.00 96.25 300 SER A O 1
ATOM 2327 N N . ALA A 1 301 ? -8.364 -7.172 14.925 1.00 95.06 301 ALA A N 1
ATOM 2328 C CA . ALA A 1 301 ? -6.920 -7.012 15.024 1.00 95.06 301 ALA A CA 1
ATOM 2329 C C . ALA A 1 301 ? -6.449 -7.135 16.483 1.00 95.06 301 ALA A C 1
ATOM 2331 O O . ALA A 1 301 ? -5.578 -7.962 16.754 1.00 95.06 301 ALA A O 1
ATOM 2332 N N . LEU A 1 302 ? -7.072 -6.416 17.429 1.00 94.94 302 LEU A N 1
ATOM 2333 C CA . LEU A 1 302 ? -6.742 -6.490 18.862 1.00 94.94 302 LEU A CA 1
ATOM 2334 C C . LEU A 1 302 ? -6.845 -7.917 19.404 1.00 94.94 302 LEU A C 1
ATOM 2336 O O . LEU A 1 302 ? -5.935 -8.397 20.082 1.00 94.94 302 LEU A O 1
ATOM 2340 N N . ARG A 1 303 ? -7.917 -8.633 19.055 1.00 94.00 303 ARG A N 1
ATOM 2341 C CA . ARG A 1 303 ? -8.090 -10.043 19.429 1.00 94.00 303 ARG A CA 1
ATOM 2342 C C . ARG A 1 303 ? -6.972 -10.927 18.889 1.00 94.00 303 ARG A C 1
ATOM 2344 O O . ARG A 1 303 ? -6.503 -11.816 19.589 1.00 94.00 303 ARG A O 1
ATOM 2351 N N . SER A 1 304 ? -6.521 -10.677 17.660 1.00 91.50 304 SER A N 1
ATOM 2352 C CA . SER A 1 304 ? -5.444 -11.465 17.053 1.00 91.50 304 SER A CA 1
ATOM 2353 C C . SER A 1 304 ? -4.083 -11.272 17.728 1.00 91.50 304 SER A C 1
ATOM 2355 O O . SER A 1 304 ? -3.270 -12.187 17.683 1.00 91.50 304 SER A O 1
ATOM 2357 N N . PHE A 1 305 ? -3.855 -10.118 18.362 1.00 90.69 305 PHE A N 1
ATOM 2358 C CA . PHE A 1 305 ? -2.643 -9.833 19.133 1.00 90.69 305 PHE A CA 1
ATOM 2359 C C . PHE A 1 305 ? -2.713 -10.348 20.574 1.00 90.69 305 PHE A C 1
ATOM 2361 O O . PHE A 1 305 ? -1.698 -10.736 21.138 1.00 90.69 305 PHE A O 1
ATOM 2368 N N . THR A 1 306 ? -3.901 -10.329 21.178 1.00 90.62 306 THR A N 1
ATOM 2369 C CA . THR A 1 306 ? -4.070 -10.555 22.626 1.00 90.62 306 THR A CA 1
ATOM 2370 C C . THR A 1 306 ? -4.612 -11.939 22.973 1.00 90.62 306 THR A C 1
ATOM 2372 O O . THR A 1 306 ? -4.564 -12.347 24.127 1.00 90.62 306 THR A O 1
ATOM 2375 N N . GLY A 1 307 ? -5.193 -12.656 22.007 1.00 89.31 307 GLY A N 1
ATOM 2376 C CA . GLY A 1 307 ? -5.924 -13.901 22.253 1.00 89.31 307 GLY A CA 1
ATOM 2377 C C . GLY A 1 307 ? -7.276 -13.707 22.957 1.00 89.31 307 GLY A C 1
ATOM 2378 O O . GLY A 1 307 ? -8.009 -14.679 23.139 1.00 89.31 307 GLY A O 1
ATOM 2379 N N . ILE A 1 308 ? -7.647 -12.472 23.316 1.00 91.06 308 ILE A N 1
ATOM 2380 C CA . ILE A 1 308 ? -8.936 -12.160 23.941 1.00 91.06 308 ILE A CA 1
ATOM 2381 C C . ILE A 1 308 ? -10.065 -12.518 22.965 1.00 91.06 308 ILE A C 1
ATOM 2383 O O . ILE A 1 308 ? -10.059 -12.153 21.786 1.00 91.06 308 ILE A O 1
ATOM 2387 N N . THR A 1 309 ? -11.054 -13.270 23.443 1.00 90.31 309 THR A N 1
ATOM 2388 C CA . THR A 1 309 ? -12.153 -13.775 22.606 1.00 90.31 309 THR A CA 1
ATOM 2389 C C . THR A 1 309 ? -13.405 -12.905 22.637 1.00 90.31 309 THR A C 1
ATOM 2391 O O . THR A 1 309 ? -14.285 -13.120 21.802 1.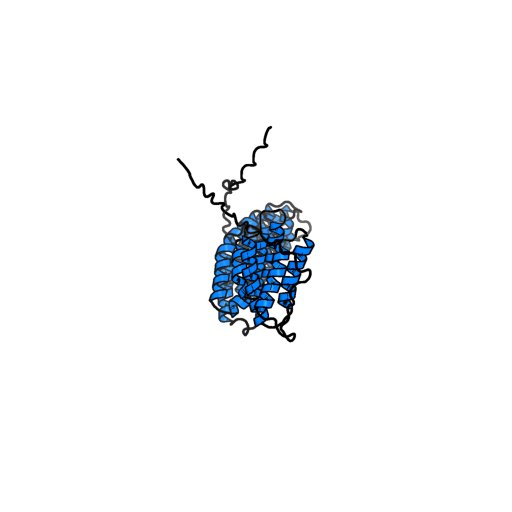00 90.31 309 THR A O 1
ATOM 2394 N N . ASP A 1 310 ? -13.466 -11.920 23.537 1.00 87.88 310 ASP A N 1
ATOM 2395 C CA . ASP A 1 310 ? -14.582 -10.980 23.643 1.00 87.88 310 ASP A CA 1
ATOM 2396 C C . ASP A 1 310 ? -14.790 -10.203 22.332 1.00 87.88 310 ASP A C 1
ATOM 2398 O O . ASP A 1 310 ? -13.837 -9.838 21.640 1.00 87.88 310 ASP A O 1
ATOM 2402 N N . SER A 1 311 ? -16.053 -9.980 21.976 1.00 92.19 311 SER A N 1
ATOM 2403 C CA . SER A 1 311 ? -16.471 -9.282 20.758 1.00 92.19 311 SER A CA 1
ATOM 2404 C C . SER A 1 311 ? -17.512 -8.210 21.082 1.00 92.19 311 SER A C 1
ATOM 2406 O O . SER A 1 311 ? -18.621 -8.207 20.534 1.00 92.19 311 SER A O 1
ATOM 2408 N N . ALA A 1 312 ? -17.185 -7.355 22.051 1.00 93.62 312 ALA A N 1
ATOM 2409 C CA . ALA A 1 312 ? -18.068 -6.335 22.598 1.00 93.62 312 ALA A CA 1
ATOM 2410 C C . ALA A 1 312 ? -18.520 -5.305 21.547 1.00 93.62 312 ALA A C 1
ATOM 2412 O O . ALA A 1 312 ? -19.691 -4.923 21.538 1.00 93.62 312 ALA A O 1
ATOM 2413 N N . ILE A 1 313 ? -17.644 -4.904 20.617 1.00 96.38 313 ILE A N 1
ATOM 2414 C CA . ILE A 1 313 ? -17.985 -3.973 19.528 1.00 96.38 313 ILE A CA 1
ATOM 2415 C C . ILE A 1 313 ? -18.971 -4.639 18.576 1.00 96.38 313 ILE A C 1
ATOM 2417 O O . ILE A 1 313 ? -20.033 -4.085 18.283 1.00 96.38 313 ILE A O 1
ATOM 2421 N N . LYS A 1 314 ? -18.670 -5.865 18.129 1.00 96.31 314 LYS A N 1
ATOM 2422 C CA . LYS A 1 314 ? -19.595 -6.634 17.290 1.00 96.31 314 LYS A CA 1
ATOM 2423 C C . LYS A 1 314 ? -20.955 -6.808 17.958 1.00 96.31 314 LYS A C 1
ATOM 2425 O O . LYS A 1 314 ? -21.982 -6.619 17.301 1.00 96.31 314 LYS A O 1
ATOM 2430 N N . ALA A 1 315 ? -20.980 -7.143 19.246 1.00 95.44 315 ALA A N 1
ATOM 2431 C CA . ALA A 1 315 ? -22.218 -7.280 20.004 1.00 95.44 315 ALA A CA 1
ATOM 2432 C C . ALA A 1 315 ? -23.002 -5.956 20.049 1.00 95.44 315 ALA A C 1
ATOM 2434 O O . ALA A 1 315 ? -24.200 -5.961 19.767 1.00 95.44 315 ALA A O 1
ATOM 2435 N N . ALA A 1 316 ? -22.334 -4.829 20.310 1.00 95.44 316 ALA A N 1
ATOM 2436 C CA . ALA A 1 316 ? -22.949 -3.502 20.351 1.00 95.44 316 ALA A CA 1
ATOM 2437 C C . ALA A 1 316 ? -23.590 -3.097 19.011 1.00 95.44 316 ALA A C 1
ATOM 2439 O O . ALA A 1 316 ? -24.738 -2.654 18.975 1.00 95.44 316 ALA A O 1
ATOM 2440 N N . LEU A 1 317 ? -22.881 -3.297 17.895 1.00 94.50 317 LEU A N 1
ATOM 2441 C CA . LEU A 1 317 ? -23.338 -2.864 16.567 1.00 94.50 317 LEU A CA 1
ATOM 2442 C C . LEU A 1 317 ? -24.452 -3.757 15.987 1.00 94.50 317 LEU A C 1
ATOM 2444 O O . LEU A 1 317 ? -25.308 -3.291 15.225 1.00 94.50 317 LEU A O 1
ATOM 2448 N N . THR A 1 318 ? -24.474 -5.044 16.351 1.00 94.12 318 THR A N 1
ATOM 2449 C CA . THR A 1 318 ? -25.383 -6.042 15.751 1.00 94.12 318 THR A CA 1
ATOM 2450 C C . THR A 1 318 ? -26.597 -6.401 16.610 1.00 94.12 318 THR A C 1
ATOM 2452 O O . THR A 1 318 ? -27.489 -7.111 16.135 1.00 94.12 318 THR A O 1
ATOM 2455 N N . LYS A 1 319 ? -26.688 -5.899 17.850 1.00 93.06 319 LYS A N 1
ATOM 2456 C CA . LYS A 1 319 ? -27.806 -6.191 18.757 1.00 93.06 319 LYS A CA 1
ATOM 2457 C C . LYS A 1 319 ? -29.149 -5.755 18.159 1.00 93.06 319 LYS A C 1
ATOM 2459 O O . LYS A 1 319 ? -29.371 -4.584 17.843 1.00 93.06 319 LYS A O 1
ATOM 2464 N N . ARG A 1 320 ? -30.054 -6.728 17.998 1.00 89.50 320 ARG A N 1
ATOM 2465 C CA . ARG A 1 320 ? -31.416 -6.513 17.485 1.00 89.50 320 ARG A CA 1
ATOM 2466 C C . ARG A 1 320 ? -32.254 -5.735 18.496 1.00 89.50 320 ARG A C 1
ATOM 2468 O O . ARG A 1 320 ? -32.107 -5.930 19.697 1.00 89.50 320 ARG A O 1
ATOM 2475 N N . GLY A 1 321 ? -33.146 -4.887 17.992 1.00 89.31 321 GLY A N 1
ATOM 2476 C CA . GLY A 1 321 ? -34.037 -4.065 18.815 1.00 89.31 321 GLY A CA 1
ATOM 2477 C C . GLY A 1 321 ? -33.400 -2.794 19.386 1.00 89.31 321 GLY A C 1
ATOM 2478 O O . GLY A 1 321 ? -34.136 -1.953 19.886 1.00 89.31 321 GLY A O 1
ATOM 2479 N N . ASN A 1 322 ? -32.077 -2.616 19.275 1.00 91.62 322 ASN A N 1
ATOM 2480 C CA . ASN A 1 322 ? -31.436 -1.354 19.641 1.00 91.62 322 ASN A CA 1
ATOM 2481 C C . ASN A 1 322 ? -31.711 -0.263 18.592 1.00 91.62 322 ASN A C 1
ATOM 2483 O O . ASN A 1 322 ? -31.581 -0.512 17.387 1.00 91.62 322 ASN A O 1
ATOM 2487 N N . THR A 1 323 ? -31.977 0.960 19.053 1.00 94.12 323 THR A N 1
ATOM 2488 C CA . THR A 1 323 ? -31.948 2.171 18.217 1.00 94.12 323 THR A CA 1
ATOM 2489 C C . THR A 1 323 ? -30.519 2.488 17.758 1.00 94.12 323 THR A C 1
ATOM 2491 O O . THR A 1 323 ? -29.546 1.961 18.302 1.00 94.12 323 THR A O 1
ATOM 2494 N N . ALA A 1 324 ? -30.366 3.361 16.756 1.00 91.81 324 ALA A N 1
ATOM 2495 C CA . ALA A 1 324 ? -29.041 3.806 16.311 1.00 91.81 324 ALA A CA 1
ATOM 2496 C C . ALA A 1 324 ? -28.234 4.460 17.452 1.00 91.81 324 ALA A C 1
ATOM 2498 O O . ALA A 1 324 ? -27.059 4.150 17.626 1.00 91.81 324 ALA A O 1
ATOM 2499 N N . GLU A 1 325 ? -28.886 5.284 18.273 1.00 92.81 325 GLU A N 1
ATOM 2500 C CA . GLU A 1 325 ? -28.301 5.915 19.464 1.00 92.81 325 GLU A CA 1
ATOM 2501 C C . GLU A 1 325 ? -27.816 4.872 20.481 1.00 92.81 325 GLU A C 1
ATOM 2503 O O . GLU A 1 325 ? -26.648 4.865 20.855 1.00 92.81 325 GLU A O 1
ATOM 2508 N N . GLN A 1 326 ? -28.652 3.884 20.817 1.00 95.00 326 GLN A N 1
ATOM 2509 C CA . GLN A 1 326 ? -28.262 2.806 21.734 1.00 95.00 326 GLN A CA 1
ATOM 2510 C C . GLN A 1 326 ? -27.070 1.988 21.218 1.00 95.00 326 GLN A C 1
ATOM 2512 O O . GLN A 1 326 ? -26.262 1.499 22.011 1.00 95.00 326 GLN A O 1
ATOM 2517 N N . LYS A 1 327 ? -26.952 1.808 19.895 1.00 94.94 327 LYS A N 1
ATOM 2518 C CA . LYS A 1 327 ? -25.777 1.165 19.289 1.00 94.94 327 LYS A CA 1
ATOM 2519 C C . LYS A 1 327 ? -24.524 2.031 19.421 1.00 94.94 327 LYS A C 1
ATOM 2521 O O . LYS A 1 327 ? -23.459 1.469 19.663 1.00 94.94 327 LYS A O 1
ATOM 2526 N N . ARG A 1 328 ? -24.631 3.358 19.279 1.00 94.00 328 ARG A N 1
ATOM 2527 C CA . ARG A 1 328 ? -23.515 4.298 19.499 1.00 94.00 328 ARG A CA 1
ATOM 2528 C C . ARG A 1 328 ? -23.035 4.267 20.941 1.00 94.00 328 ARG A C 1
ATOM 2530 O O . ARG A 1 328 ? -21.854 4.012 21.159 1.00 94.00 328 ARG A O 1
ATOM 2537 N N . ASP A 1 329 ? -23.942 4.380 21.906 1.00 94.12 329 ASP A N 1
ATOM 2538 C CA . ASP A 1 329 ? -23.595 4.325 23.330 1.00 94.12 329 ASP A CA 1
ATOM 2539 C C . ASP A 1 329 ? -22.876 3.018 23.688 1.00 94.12 329 ASP A C 1
ATOM 2541 O O . ASP A 1 329 ? -21.811 3.018 24.310 1.00 94.12 329 ASP A O 1
ATOM 2545 N N . GLN A 1 330 ? -23.424 1.880 23.246 1.00 96.31 330 GLN A N 1
ATOM 2546 C CA . GLN A 1 330 ? -22.823 0.571 23.506 1.00 96.31 330 GLN A CA 1
ATOM 2547 C C . GLN A 1 330 ? -21.475 0.401 22.798 1.00 96.31 330 GLN A C 1
ATOM 2549 O O . GLN A 1 330 ? -20.558 -0.175 23.385 1.00 96.31 330 GLN A O 1
ATOM 2554 N N . ALA A 1 331 ? -21.323 0.915 21.573 1.00 95.50 331 ALA A N 1
ATOM 2555 C CA . ALA A 1 331 ? -20.044 0.895 20.872 1.00 95.50 331 ALA A CA 1
ATOM 2556 C C . ALA A 1 331 ? -19.000 1.745 21.614 1.00 95.50 331 ALA A C 1
ATOM 2558 O O . ALA A 1 331 ? -17.885 1.276 21.825 1.00 95.50 331 ALA A O 1
ATOM 2559 N N . GLY A 1 332 ? -19.368 2.935 22.097 1.00 94.44 332 GLY A N 1
ATOM 2560 C CA . GLY A 1 332 ? -18.479 3.800 22.878 1.00 94.44 332 GLY A CA 1
ATOM 2561 C C . GLY A 1 332 ? -18.008 3.149 24.179 1.00 94.44 332 GLY A C 1
ATOM 2562 O O . GLY A 1 332 ? -16.816 3.178 24.498 1.00 94.44 332 GLY A O 1
ATOM 2563 N N . LEU A 1 333 ? -18.918 2.484 24.899 1.00 95.56 333 LEU A N 1
ATOM 2564 C CA . LEU A 1 333 ? -18.577 1.701 26.091 1.00 95.56 333 LEU A CA 1
ATOM 2565 C C . LEU A 1 333 ? -17.633 0.536 25.764 1.00 95.56 333 LEU A C 1
ATOM 2567 O O . LEU A 1 333 ? -16.667 0.311 26.493 1.00 95.56 333 LEU A O 1
ATOM 2571 N N . ALA A 1 334 ? -17.875 -0.181 24.665 1.00 95.88 334 ALA A N 1
ATOM 2572 C CA . ALA A 1 334 ? -17.021 -1.280 24.225 1.00 95.88 334 ALA A CA 1
ATOM 2573 C C . ALA A 1 334 ? -15.616 -0.802 23.802 1.00 95.88 334 ALA A C 1
ATOM 2575 O O . ALA A 1 334 ? -14.624 -1.444 24.149 1.00 95.88 334 ALA A O 1
ATOM 2576 N N . VAL A 1 335 ? -15.498 0.357 23.142 1.00 95.44 335 VAL A N 1
ATOM 2577 C CA . VAL A 1 335 ? -14.197 0.971 22.816 1.00 95.44 335 VAL A CA 1
ATOM 2578 C C . VAL A 1 335 ? -13.428 1.326 24.093 1.00 95.44 335 VAL A C 1
ATOM 2580 O O . VAL A 1 335 ? -12.238 1.028 24.210 1.00 95.44 335 VAL A O 1
ATOM 2583 N N . ALA A 1 336 ? -14.100 1.905 25.093 1.00 93.06 336 ALA A N 1
ATOM 2584 C CA . ALA A 1 336 ? -13.481 2.205 26.383 1.00 93.06 336 ALA A CA 1
ATOM 2585 C C . ALA A 1 336 ? -13.074 0.938 27.161 1.00 93.06 336 ALA A C 1
ATOM 2587 O O . ALA A 1 336 ? -12.041 0.932 27.838 1.00 93.06 336 ALA A O 1
ATOM 2588 N N . ALA A 1 337 ? -13.853 -0.142 27.050 1.00 93.75 337 ALA A N 1
ATOM 2589 C CA . ALA A 1 337 ? -13.541 -1.425 27.672 1.00 93.75 337 ALA A CA 1
ATOM 2590 C C . ALA A 1 337 ? -12.242 -2.031 27.119 1.00 93.75 337 ALA A C 1
ATOM 2592 O O . ALA A 1 337 ? -11.427 -2.516 27.905 1.00 93.75 337 ALA A O 1
ATOM 2593 N N . TRP A 1 338 ? -11.992 -1.922 25.809 1.00 94.38 338 TRP A N 1
ATOM 2594 C CA . TRP A 1 338 ? -10.742 -2.383 25.195 1.00 94.38 338 TRP A CA 1
ATOM 2595 C C . TRP A 1 338 ? -9.499 -1.727 25.808 1.00 94.38 338 TRP A C 1
ATOM 2597 O O . TRP A 1 338 ? -8.537 -2.425 26.114 1.00 94.38 338 TRP A O 1
ATOM 2607 N N . VAL A 1 339 ? -9.518 -0.420 26.092 1.00 90.31 339 VAL A N 1
ATOM 2608 C CA . VAL A 1 339 ? -8.385 0.255 26.766 1.00 90.31 339 VAL A CA 1
ATOM 2609 C C . VAL A 1 339 ? -8.118 -0.344 28.143 1.00 90.31 339 VAL A C 1
ATOM 2611 O O . VAL A 1 339 ? -6.968 -0.535 28.529 1.00 90.31 339 VAL A O 1
ATOM 2614 N N . LYS A 1 340 ? -9.180 -0.659 28.891 1.00 91.94 340 LYS A N 1
ATOM 2615 C CA . LYS A 1 340 ? -9.055 -1.269 30.217 1.00 91.94 340 LYS A CA 1
ATOM 2616 C C . LYS A 1 340 ? -8.476 -2.684 30.133 1.00 91.94 340 LYS A C 1
ATOM 2618 O O . LYS A 1 340 ? -7.645 -3.029 30.966 1.00 91.94 340 LYS A O 1
ATOM 2623 N N . LEU A 1 341 ? -8.900 -3.473 29.144 1.00 93.38 341 LEU A N 1
ATOM 2624 C CA . LEU A 1 341 ? -8.392 -4.828 28.902 1.00 93.38 341 LEU A CA 1
ATOM 2625 C C . LEU A 1 341 ? -6.918 -4.835 28.484 1.00 93.38 341 LEU A C 1
ATOM 2627 O O . LEU A 1 341 ? -6.198 -5.774 28.797 1.00 93.38 341 LEU A O 1
ATOM 2631 N N . LEU A 1 342 ? -6.457 -3.780 27.813 1.00 93.00 342 LEU A N 1
ATOM 2632 C CA . LEU A 1 342 ? -5.081 -3.666 27.327 1.00 93.00 342 LEU A CA 1
ATOM 2633 C C . LEU A 1 342 ? -4.130 -2.980 28.318 1.00 93.00 342 LEU A C 1
ATOM 2635 O O . LEU A 1 342 ? -2.991 -2.673 27.966 1.00 93.00 342 LEU A O 1
ATOM 2639 N N . LYS A 1 343 ? -4.566 -2.756 29.564 1.00 90.69 343 LYS A N 1
ATOM 2640 C CA . LYS A 1 343 ? -3.740 -2.125 30.600 1.00 90.69 343 LYS A CA 1
ATOM 2641 C C . LYS A 1 343 ? -2.461 -2.919 30.886 1.00 90.69 343 LYS A C 1
ATOM 2643 O O . LYS A 1 343 ? -1.415 -2.307 31.081 1.00 90.69 343 LYS A O 1
ATOM 2648 N N . ASP A 1 344 ? -2.543 -4.247 30.861 1.00 88.44 344 ASP A N 1
ATOM 2649 C CA . ASP A 1 344 ? -1.403 -5.139 31.116 1.00 88.44 344 ASP A CA 1
ATOM 2650 C C . ASP A 1 344 ? -0.366 -5.107 29.977 1.00 88.44 344 ASP A C 1
ATOM 2652 O O . ASP A 1 344 ? 0.787 -5.464 30.185 1.00 88.44 344 ASP A O 1
ATOM 2656 N N . TYR A 1 345 ? -0.750 -4.598 28.800 1.00 88.25 345 TYR A N 1
ATOM 2657 C CA . TYR A 1 345 ? 0.145 -4.318 27.670 1.00 88.25 345 TYR A CA 1
ATOM 2658 C C . TYR A 1 345 ? 0.679 -2.876 27.687 1.00 88.25 345 TYR A C 1
ATOM 2660 O O . TYR A 1 345 ? 1.232 -2.400 26.699 1.00 88.25 345 TYR A O 1
ATOM 2668 N N . GLU A 1 346 ? 0.451 -2.141 28.781 1.00 91.56 346 GLU A N 1
ATOM 2669 C CA . GLU A 1 346 ? 0.810 -0.729 28.944 1.00 91.56 346 GLU A CA 1
ATOM 2670 C C . GLU A 1 346 ? 0.232 0.201 27.860 1.00 91.56 346 GLU A C 1
ATOM 2672 O O . GLU A 1 346 ? 0.767 1.286 27.593 1.00 91.56 346 GLU A O 1
ATOM 2677 N N . VAL A 1 347 ? -0.879 -0.207 27.239 1.00 91.69 347 VAL A N 1
ATOM 2678 C CA . VAL A 1 347 ? -1.601 0.613 26.267 1.00 91.69 347 VAL A CA 1
ATOM 2679 C C . VAL A 1 347 ? -2.309 1.742 27.005 1.00 91.69 347 VAL A C 1
ATOM 2681 O O . VAL A 1 347 ? -3.048 1.541 27.972 1.00 91.69 347 VAL A O 1
ATOM 2684 N N . LYS A 1 348 ? -2.079 2.966 26.541 1.00 91.94 348 LYS A N 1
ATOM 2685 C CA . LYS A 1 348 ? -2.643 4.184 27.113 1.00 91.94 348 LYS A CA 1
ATOM 2686 C C . LYS A 1 348 ? -3.942 4.543 26.409 1.00 91.94 348 LYS A C 1
ATOM 2688 O O . LYS A 1 348 ? -4.136 4.279 25.221 1.00 91.94 348 LYS A O 1
ATOM 2693 N N . LYS A 1 349 ? -4.817 5.228 27.146 1.00 88.56 349 LYS A N 1
ATOM 2694 C CA . LYS A 1 349 ? -5.984 5.881 26.555 1.00 88.56 349 LYS A CA 1
ATOM 2695 C C . LYS A 1 349 ? -5.510 6.886 25.488 1.00 88.56 349 LYS A C 1
ATOM 2697 O O . LYS A 1 349 ? -4.622 7.681 25.803 1.00 88.56 349 LYS A O 1
ATOM 2702 N N . PRO A 1 350 ? -6.083 6.881 24.273 1.00 86.50 350 PRO A N 1
ATOM 2703 C CA . PRO A 1 350 ? -5.691 7.824 23.229 1.00 86.50 350 PRO A CA 1
ATOM 2704 C C . PRO A 1 350 ? -5.918 9.282 23.645 1.00 86.50 350 PRO A C 1
ATOM 2706 O O . PRO A 1 350 ? -6.988 9.624 24.153 1.00 86.50 350 PRO A O 1
ATOM 2709 N N . ASP A 1 351 ? -4.930 10.139 23.383 1.00 72.44 351 ASP A N 1
ATOM 2710 C CA . ASP A 1 351 ? -5.044 11.601 23.466 1.00 72.44 351 ASP A CA 1
ATOM 2711 C C . ASP A 1 351 ? -5.311 12.153 22.059 1.00 72.44 351 ASP A C 1
ATOM 2713 O O . ASP A 1 351 ? -4.405 12.596 21.352 1.00 72.44 351 ASP A O 1
ATOM 2717 N N . ILE A 1 352 ? -6.557 12.030 21.592 1.00 63.38 352 ILE A N 1
ATOM 2718 C CA . ILE A 1 352 ? -6.956 12.562 20.283 1.00 63.38 352 ILE A CA 1
ATOM 2719 C C . ILE A 1 352 ? -7.213 14.061 20.445 1.00 63.38 352 ILE A C 1
ATOM 2721 O O . ILE A 1 352 ? -8.349 14.494 20.656 1.00 63.38 352 ILE A O 1
ATOM 2725 N N . LYS A 1 353 ? -6.141 14.854 20.357 1.00 54.47 353 LYS A N 1
ATOM 2726 C CA . LYS A 1 353 ? -6.237 16.314 20.285 1.00 54.47 353 LYS A CA 1
ATOM 2727 C C . LYS A 1 353 ? -6.958 16.702 18.997 1.00 54.47 353 LYS A C 1
ATOM 2729 O O . LYS A 1 353 ? -6.594 16.259 17.910 1.00 54.47 353 LYS A O 1
ATOM 2734 N N . LEU A 1 354 ? -8.003 17.512 19.136 1.00 44.50 354 LEU A N 1
ATOM 2735 C CA . LEU A 1 354 ? -8.600 18.223 18.014 1.00 44.50 354 LEU A CA 1
ATOM 2736 C C . LEU A 1 354 ? -7.529 19.139 17.424 1.00 44.50 354 LEU A C 1
ATOM 2738 O O . LEU A 1 354 ? -6.979 19.970 18.143 1.00 44.50 354 LEU A O 1
ATOM 2742 N N . VAL A 1 355 ? -7.240 18.991 16.134 1.00 43.84 355 VAL A N 1
ATOM 2743 C CA . VAL A 1 355 ? -6.768 20.148 15.382 1.00 43.84 355 VAL A CA 1
ATOM 2744 C C . VAL A 1 355 ? -7.994 21.050 15.306 1.00 43.84 355 VAL A C 1
ATOM 2746 O O . VAL A 1 355 ? -8.987 20.688 14.677 1.00 43.84 355 VAL A O 1
ATOM 2749 N N . ASP A 1 356 ? -7.985 22.150 16.059 1.00 36.56 356 ASP A N 1
ATOM 2750 C CA . ASP A 1 356 ? -8.876 23.263 15.749 1.00 36.56 356 ASP A CA 1
ATOM 2751 C C . ASP A 1 356 ? -8.498 23.669 14.327 1.00 36.56 356 ASP A C 1
ATOM 2753 O O . ASP A 1 356 ? -7.361 24.082 14.091 1.00 36.56 356 ASP A O 1
ATOM 2757 N N . ASN A 1 357 ? -9.401 23.454 13.370 1.00 40.31 357 ASN A N 1
ATOM 2758 C CA . ASN A 1 357 ? -9.228 23.931 12.004 1.00 40.31 357 ASN A CA 1
ATOM 2759 C C . ASN A 1 357 ? -9.299 25.461 12.047 1.00 40.31 357 ASN A C 1
ATOM 2761 O O . ASN A 1 357 ? -10.333 26.052 11.749 1.00 40.31 357 ASN A O 1
ATOM 2765 N N . GLY A 1 358 ? -8.218 26.103 12.483 1.00 34.84 358 GLY A N 1
ATOM 2766 C CA . GLY A 1 358 ? -7.977 27.501 12.191 1.00 34.84 358 GLY A CA 1
ATOM 2767 C C . GLY A 1 358 ? -7.788 27.593 10.689 1.00 34.84 358 GLY A C 1
ATOM 2768 O O . GLY A 1 358 ? -6.780 27.099 10.199 1.00 34.84 358 GLY A O 1
ATOM 2769 N N . ASP A 1 359 ? -8.803 28.128 10.006 1.00 34.94 359 ASP A N 1
ATOM 2770 C CA . ASP A 1 359 ? -8.819 28.573 8.611 1.00 34.94 359 ASP A CA 1
ATOM 2771 C C . ASP A 1 359 ? -7.576 28.179 7.798 1.00 34.94 359 ASP A C 1
ATOM 2773 O O . ASP A 1 359 ? -6.729 29.012 7.465 1.00 34.94 359 ASP A O 1
ATOM 2777 N N . GLU A 1 360 ? -7.487 26.908 7.394 1.00 36.66 360 GLU A N 1
ATOM 2778 C CA . GLU A 1 360 ? -6.760 26.581 6.172 1.00 36.66 360 GLU A CA 1
ATOM 2779 C C . GLU A 1 360 ? -7.622 27.092 5.017 1.00 36.66 360 GLU A C 1
ATOM 2781 O O . GLU A 1 360 ? -8.382 26.366 4.376 1.00 36.66 360 GLU A O 1
ATOM 2786 N N . THR A 1 361 ? -7.519 28.402 4.792 1.00 35.03 361 THR A N 1
ATOM 2787 C CA . THR A 1 361 ? -7.836 29.001 3.501 1.00 35.03 361 THR A CA 1
ATOM 2788 C C . THR A 1 361 ? -7.031 28.200 2.474 1.00 35.03 361 THR A C 1
ATOM 2790 O O . THR A 1 361 ? -5.816 28.065 2.658 1.00 35.03 361 THR A O 1
ATOM 2793 N N . PRO A 1 362 ? -7.653 27.614 1.436 1.00 37.97 362 PRO A N 1
ATOM 2794 C CA . PRO A 1 362 ? -6.905 26.903 0.415 1.00 37.97 362 PRO A CA 1
ATOM 2795 C C . PRO A 1 362 ? -5.867 27.865 -0.164 1.00 37.97 362 PRO A C 1
ATOM 2797 O O . PRO A 1 362 ? -6.224 28.918 -0.691 1.00 37.97 362 PRO A O 1
ATOM 2800 N N . ALA A 1 363 ? -4.587 27.524 -0.022 1.00 40.50 363 ALA A N 1
ATOM 2801 C CA . ALA A 1 363 ? -3.513 28.247 -0.677 1.00 40.50 363 ALA A CA 1
ATOM 2802 C C . ALA A 1 363 ? -3.767 28.229 -2.194 1.00 40.50 363 ALA A C 1
ATOM 2804 O O . ALA A 1 363 ? -3.827 27.157 -2.794 1.00 40.50 363 ALA A O 1
ATOM 2805 N N . ASP A 1 364 ? -3.941 29.421 -2.766 1.00 40.44 364 ASP A N 1
ATOM 2806 C CA . ASP A 1 364 ? -3.934 29.731 -4.196 1.00 40.44 364 ASP A CA 1
ATOM 2807 C C . ASP A 1 364 ? -4.811 28.841 -5.094 1.00 40.44 364 ASP A C 1
ATOM 2809 O O . ASP A 1 364 ? -4.334 28.035 -5.896 1.00 40.44 364 ASP A O 1
ATOM 2813 N N . ALA A 1 365 ? -6.120 29.102 -5.073 1.00 38.50 365 ALA A N 1
ATOM 2814 C CA . ALA A 1 365 ? -6.841 29.122 -6.340 1.00 38.50 365 ALA A CA 1
ATOM 2815 C C . ALA A 1 365 ? -6.327 30.340 -7.123 1.00 38.50 365 ALA A C 1
ATOM 2817 O O . ALA A 1 365 ? -6.567 31.481 -6.726 1.00 38.50 365 ALA A O 1
ATOM 2818 N N . ALA A 1 366 ? -5.563 30.097 -8.190 1.00 40.34 366 ALA A N 1
ATOM 2819 C CA . ALA A 1 366 ? -5.169 31.147 -9.121 1.00 40.34 366 ALA A CA 1
ATOM 2820 C C . ALA A 1 366 ? -6.423 31.931 -9.561 1.00 40.34 366 ALA A C 1
ATOM 2822 O O . ALA A 1 366 ? -7.447 31.297 -9.833 1.00 40.34 366 ALA A O 1
ATOM 2823 N N . PRO A 1 367 ? -6.377 33.275 -9.609 1.00 39.41 367 PRO A N 1
ATOM 2824 C CA . PRO A 1 367 ? -7.523 34.064 -10.034 1.00 39.41 367 PRO A CA 1
ATOM 2825 C C . PRO A 1 367 ? -7.935 33.647 -11.447 1.00 39.41 367 PRO A C 1
ATOM 2827 O O . PRO A 1 367 ? -7.089 33.555 -12.341 1.00 39.41 367 PRO A O 1
ATOM 2830 N N . GLU A 1 368 ? -9.230 33.378 -11.633 1.00 45.81 368 GLU A N 1
ATOM 2831 C CA . GLU A 1 368 ? -9.820 33.247 -12.964 1.00 45.81 368 GLU A CA 1
ATOM 2832 C C . GLU A 1 368 ? -9.434 34.485 -13.787 1.00 45.81 368 GLU A C 1
ATOM 2834 O O . GLU A 1 368 ? -9.576 35.610 -13.291 1.00 45.81 368 GLU A O 1
ATOM 2839 N N . PRO A 1 369 ? -8.913 34.319 -15.017 1.00 49.31 369 PRO A N 1
ATOM 2840 C CA . PRO A 1 369 ? -8.749 35.455 -15.904 1.00 49.31 369 PRO A CA 1
ATOM 2841 C C . PRO A 1 369 ? -10.131 36.066 -16.140 1.00 49.31 369 PRO A C 1
ATOM 2843 O O . PRO A 1 369 ? -11.089 35.356 -16.452 1.00 49.31 369 PRO A O 1
ATOM 2846 N N . ALA A 1 370 ? -10.222 37.380 -15.936 1.00 54.03 370 ALA A N 1
ATOM 2847 C CA . ALA A 1 370 ? -11.429 38.136 -16.221 1.00 54.03 370 ALA A CA 1
ATOM 2848 C C . ALA A 1 370 ? -11.871 37.877 -17.673 1.00 54.03 370 ALA A C 1
ATOM 2850 O O . ALA A 1 370 ? -11.007 37.735 -18.543 1.00 54.03 370 ALA A O 1
ATOM 2851 N N . PRO A 1 371 ? -13.185 37.799 -17.945 1.00 50.12 371 PRO A N 1
ATOM 2852 C CA . PRO A 1 371 ? -13.667 37.759 -19.315 1.00 50.12 371 PRO A CA 1
ATOM 2853 C C . PRO A 1 371 ? -13.197 39.024 -20.039 1.00 50.12 371 PRO A C 1
ATOM 2855 O O . PRO A 1 371 ? -13.348 40.130 -19.519 1.00 50.12 371 PRO A O 1
ATOM 2858 N N . ASP A 1 372 ? -12.596 38.837 -21.212 1.00 55.47 372 ASP A N 1
ATOM 2859 C CA . ASP A 1 372 ? -12.311 39.926 -22.138 1.00 55.47 372 ASP A CA 1
ATOM 2860 C C . ASP A 1 372 ? -13.655 40.536 -22.572 1.00 55.47 372 ASP A C 1
ATOM 2862 O O . ASP A 1 372 ? -14.419 39.912 -23.311 1.00 55.47 372 ASP A O 1
ATOM 2866 N N . ASP A 1 373 ? -13.952 41.735 -22.070 1.00 54.38 373 ASP A N 1
ATOM 2867 C CA . ASP A 1 373 ? -14.978 42.612 -22.628 1.00 54.38 373 ASP A CA 1
ATOM 2868 C C . ASP A 1 373 ? -14.348 43.387 -23.805 1.00 54.38 373 ASP A C 1
ATOM 2870 O O . ASP A 1 373 ? -13.468 44.218 -23.580 1.00 54.38 373 ASP A O 1
ATOM 2874 N N . ASP A 1 374 ? -14.811 43.063 -25.020 1.00 50.31 374 ASP A N 1
ATOM 2875 C CA . ASP A 1 374 ? -14.735 43.776 -26.319 1.00 50.31 374 ASP A CA 1
ATOM 2876 C C . ASP A 1 374 ? -13.426 44.466 -26.778 1.00 50.31 374 ASP A C 1
ATOM 2878 O O . ASP A 1 374 ? -13.036 45.535 -26.247 1.00 50.31 374 ASP A O 1
#

Sequence (374 aa):
MARAHSTRFAAAVLVVFVAVTAWADQPPKLAGPDGGLPDRLAIQQRITYWLDALAGDEDIRKITEARRRLISDYLHFDDPQFRYDYASLTATSVLKMFGQLNDGELRQVRELNAAIAVARMDQVSVQPALEQMIVHRNPAVRLWGWRGFAAIRQLSLAQGEGPANALFEALRQRSKAEPSGLVCGVIFDVMALPPVAPETVPEDVWAAASKTFLQILSASWSRCTTHVSEGRLPWIDAAGRALPTLKLLARPHSDEPDAVKEPLQLIVNLMYAAFRAYDRSEPGDDVNSTTSALLLACESALRSFTGITDSAIKAALTKRGNTAEQKRDQAGLAVAAWVKLLKDYEVKKPDIKLVDNGDETPADAAPEPAPDDD

Foldseek 3Di:
DDDDDDDDPDPPPPPPPPPPPPQPPDAQDQAPPVRHGHDLVSLLSNLVSLLCQLQPDPDLVSVLVSLVSLLCSLVVDPDPVSLLSNLLSLLVVLVVSLVVRDDDPCNLSSLLSSLQSNLSRQYLSNLVSLLCQCVDPDVSSNLSSLSSLLSNVLVLLQVDDPSNVSSLVSLLVRCQPPPFLQSNLSSLSSLQDDDDDCVSHNLVSVLVSLVSSLVSCLVSLLVLLQCLLVLPVSSLNSVLSNLNSLVRSLVSVLVPLLSVLSSLLSLLSNLVSLLNQLLVDDPPDPSVVSSLVSNQSSVVSLCVSPVDPDDQLCCLCPPPPDDSVSSSVSNVVVSVVSQVVCVVSVHDNDPNDDPPPPDPPPPDPDDDPDPDDD

Radius of gyration: 27.57 Å; Cα contacts (8 Å, |Δi|>4): 437; chains: 1; bounding box: 68×76×90 Å

pLDDT: mean 86.7, std 18.02, range [31.28, 98.56]

Solvent-accessible surface area (backbone atoms only — not comparable to full-atom values): 20845 Å² total; per-residue (Å²): 134,88,80,88,84,84,78,81,82,78,81,80,80,79,77,79,72,77,73,79,71,75,72,68,96,60,79,62,70,86,49,21,102,85,71,47,79,47,52,72,64,44,48,48,54,37,50,48,54,34,49,50,36,29,72,68,54,87,48,69,68,53,24,52,46,24,29,52,46,58,43,50,60,50,67,66,52,94,47,68,68,59,38,44,52,48,32,33,51,44,22,54,51,50,54,54,44,68,78,63,64,61,94,54,94,59,40,65,58,37,51,38,37,50,30,50,34,50,32,68,45,76,38,64,60,25,46,74,38,31,61,54,25,56,69,39,90,52,62,67,26,20,40,28,15,34,48,23,47,44,60,21,46,64,55,20,54,46,78,33,68,69,56,32,49,54,52,53,50,53,46,56,60,40,63,65,61,62,83,47,30,66,40,49,23,40,51,32,52,41,55,36,57,75,91,73,61,56,92,61,41,48,64,66,59,49,46,52,49,26,52,51,40,47,54,45,50,59,76,27,40,64,63,51,29,50,42,20,35,70,43,39,60,50,31,43,57,18,53,53,51,33,54,63,22,46,53,42,36,31,54,83,39,59,90,40,78,72,48,48,29,60,52,51,37,53,42,51,40,40,35,53,17,23,47,50,17,31,67,72,36,57,94,86,40,73,46,24,56,54,23,50,51,41,38,48,50,34,51,55,50,53,27,72,77,65,69,52,82,82,54,54,47,59,50,26,70,65,48,82,94,59,53,74,65,58,24,43,56,39,30,53,51,31,57,56,47,52,44,64,72,33,44,90,55,72,35,68,80,69,82,83,73,77,78,76,82,70,79,79,66,75,82,75,77,75,78,77,79,74,81,87,80,130